Protein AF-A0A919SKS3-F1 (afdb_monomer_lite)

Foldseek 3Di:
DEEEDEDAADPPPPPVLLVLLLLLCVLAVDQEYEYQLLYPSVLSSLVSCVVSVHAYEHEHADDPVVRLVVSCVVPNDVSSVSVVVSVPRPRYDYDHDDVPDDSVNVVVVVQPPHAYAYEYEYDCPDPPSNVVVVVVVVVCVVVVHHYAYQYADDQDAAEEEAEDAAWDQQPPPRDTAGPSNCCSLAVSRLCSSVNHHYDYLPVDPDPDDSPVVLLLCLQFGLAYEQECPSVDPVSVVSVLSSLQRDQARYAAEYEDAVVVDDDAHPPVCNVFDYFYFYAHSDGDNVSSSVSSVRCNVVNVCSNVRPGGRRPCVVPDPDPPDPPDDDDPVRVVVQVVLLVVLLVQLVVQQDPVSLVVSLVVLVVSPHDLLSNLLSLLSSLVSCVVVVVLVVSLVSLVSRQDDLPPPCNLSSLLSNLSSLLSVLVDPPDDPVSNVVSLVVSVVSLVVCVVSPNQALSSLLSVLVSLLVVCVVVVDALPDPVQLVSLVVSLVSLCSRCVHYNALSSLLSNLVSLQLNCVPCDPVNVVVSVVSLVSSLVRLVVVCVVPVLPLVSLLSVLSSLVSVQVVDPHGDSPSSLVSLLVSVVNDDPVSNVVSVVSLVSCLRHHPPVPVSVVSVVSVVVD

Sequence (619 aa):
MIIIYGGAADTQDTSQLRDRVERLIRHLGPARLVGGLVTDAELMVAAEGLKAGREVLAVVPDTRDAFRAAMAAEHGDAWTRTFDQLLDAPRLTLRELTPGETLLDVAAEAAGDEQQWLVTIGPRDAEPAGEAVRDLIARAQQRGLLTLDLSPVRREQRAFVVMPYGSKKDAESGAEIDCDCVFDRVYVPLLEDADLDWSRADLGKDTGIIHPSMLAELANCDVVLVDLTTTNFNVAYELGVRHVFAAASTMLVGPHIIELGKRTPPFDIAMSRVHSFDRGLHLTDEQATEAIRKLGPVLELAVAKAEDDSPAHAWFAMVERSAPLLLHNEVREREARFADAHRRVADATRFATILDTARWLDTAGLGTRDSQALRIKLGAALLGIQAYAEALQLFDRSQPEVGDPQHKIWLLNTVMAYRRLSEQTGVTPQEKLAHVDRAQRLLEKAVRDGYGDSETYGIWGGMIKREIQSAGLPREDPRTRELFTAMAEKYREGFDRDPSYYTGINLLLAMRLCSPERDGRFHDEFTEIGAATRLFANRALRWDRSDVWARLTLAELALHQALENTAPDLTGPAALYLTAFRTANPDQIASARNQLEFLRTYDSFPTEITTLLGHLDQR

Secondary structure (DSSP, 8-state):
-EEEEE----TT-HHHHHHHHHHHHHHH--SEEEE---SHHHHHHHHHHHHTT-EEEEEESS-HHHHHHHHHHHHHHHHHHHHHHHHTSTTEEEEEPPTT--HHHHHHHHHTTS--EEEEES-TT-TTHHHHHHHHHHHHHHTT-EEEE-S-S-TT-EEEEE---SEEE-TTT--EEESHHHIIIIIHHHHHHTT-EEEETTS---SS-SHHHHHHHHHH-SEEEEE-GGG-HHHHHHHHHHHHH-SB-EEEE--EEGGG------HHHHTS-EE--EE-SSPPHHHHHHHHHHHHHHHHHHHTT-SB--HHHHHS------SSPPPHHHHHHHHHHHHHHHHHHHH--SHHHHHHHHHHHTTS---HHHHHHHHHHHHHHHHHTT-HHHHHHHHHT--PPTT-TTHHHHHHHHHHHHHHHHHSTT--HHHHHHHHHHHHHHHHHHHHTT--SHHHHHHHHHHHHHHHHHHT--TT-HHHHHHHHHHHHHHHHHHHHS--HHHHHHHHHHHHHH-TT--HHHHHHHHHHHHHHHHHHHHHHHH-TT-HHHHHHHHHHHHHHHTTSSS---HHHHHHHHHHHTT--HHHHHHHHHHHHHHHHHSS-HHHHHHHHHHHH--

Structure (mmCIF, N/CA/C/O backbone):
data_AF-A0A919SKS3-F1
#
_entry.id   AF-A0A919SKS3-F1
#
loop_
_atom_site.group_PDB
_atom_site.id
_atom_site.type_symbol
_atom_site.label_atom_id
_atom_site.label_alt_id
_atom_site.label_comp_id
_atom_site.label_asym_id
_atom_site.label_entity_id
_atom_site.label_seq_id
_atom_site.pdbx_PDB_ins_code
_atom_site.Cartn_x
_atom_site.Cartn_y
_atom_site.Cartn_z
_atom_site.occupancy
_atom_site.B_iso_or_equiv
_atom_site.auth_seq_id
_atom_site.auth_comp_id
_atom_site.auth_asym_id
_atom_site.auth_atom_id
_atom_site.pdbx_PDB_model_num
ATOM 1 N N . MET A 1 1 ? 19.091 5.646 -41.770 1.00 90.88 1 MET A N 1
ATOM 2 C CA . MET A 1 1 ? 17.992 6.644 -41.768 1.00 90.88 1 MET A CA 1
ATOM 3 C C . MET A 1 1 ? 16.817 6.217 -40.874 1.00 90.88 1 MET A C 1
ATOM 5 O O . MET A 1 1 ? 16.515 5.030 -40.819 1.00 90.88 1 MET A O 1
ATOM 9 N N . ILE A 1 2 ? 16.133 7.158 -40.202 1.00 90.19 2 ILE A N 1
ATOM 10 C CA . ILE A 1 2 ? 14.875 6.894 -39.465 1.00 90.19 2 ILE A CA 1
ATOM 11 C C . ILE A 1 2 ? 13.699 7.591 -40.159 1.00 90.19 2 ILE A C 1
ATOM 13 O O . ILE A 1 2 ? 13.774 8.774 -40.480 1.00 90.19 2 ILE A O 1
ATOM 17 N N . ILE A 1 3 ? 12.609 6.861 -40.361 1.00 88.06 3 ILE A N 1
ATOM 18 C CA . ILE A 1 3 ? 11.307 7.364 -40.795 1.00 88.06 3 ILE A CA 1
ATOM 19 C C . ILE A 1 3 ? 10.464 7.572 -39.540 1.00 88.06 3 ILE A C 1
ATOM 21 O O . ILE A 1 3 ? 10.368 6.671 -38.713 1.00 88.06 3 ILE A O 1
ATOM 25 N N . ILE A 1 4 ? 9.867 8.745 -39.383 1.00 85.75 4 ILE A N 1
ATOM 26 C CA . ILE A 1 4 ? 9.075 9.122 -38.215 1.00 85.75 4 ILE A CA 1
ATOM 27 C C . ILE A 1 4 ? 7.623 9.232 -38.645 1.00 85.75 4 ILE A C 1
ATOM 29 O O . ILE A 1 4 ? 7.318 9.873 -39.652 1.00 85.75 4 ILE A O 1
ATOM 33 N N . TYR A 1 5 ? 6.739 8.646 -37.848 1.00 81.88 5 TYR A N 1
ATOM 34 C CA . TYR A 1 5 ? 5.308 8.824 -38.003 1.00 81.88 5 TYR A CA 1
ATOM 35 C C . TYR A 1 5 ? 4.637 9.009 -36.642 1.00 81.88 5 TYR A C 1
ATOM 37 O O . TYR A 1 5 ? 4.713 8.138 -35.775 1.00 81.88 5 TYR A O 1
ATOM 45 N N . GLY A 1 6 ? 3.972 10.144 -36.454 1.00 69.50 6 GLY A N 1
ATOM 46 C CA . GLY A 1 6 ? 3.216 10.444 -35.241 1.00 69.50 6 GLY A CA 1
ATOM 47 C C . GLY A 1 6 ? 1.712 10.375 -35.496 1.00 69.50 6 GLY A C 1
ATOM 48 O O . GLY A 1 6 ? 1.218 10.957 -36.454 1.00 69.50 6 GLY A O 1
ATOM 49 N N . GLY A 1 7 ? 0.975 9.667 -34.644 1.00 64.56 7 GLY A N 1
ATOM 50 C CA . GLY A 1 7 ? -0.464 9.831 -34.454 1.00 64.56 7 GLY A CA 1
ATOM 51 C C . GLY A 1 7 ? -0.761 10.953 -33.451 1.00 64.56 7 GLY A C 1
ATOM 52 O O . GLY A 1 7 ? 0.145 11.467 -32.795 1.00 64.56 7 GLY A O 1
ATOM 53 N N . ALA A 1 8 ? -2.032 11.346 -33.315 1.00 55.06 8 ALA A N 1
ATOM 54 C CA . ALA A 1 8 ? -2.448 12.359 -32.341 1.00 55.06 8 ALA A CA 1
ATOM 55 C C . ALA A 1 8 ? -2.121 11.887 -30.911 1.00 55.06 8 ALA A C 1
ATOM 57 O O . ALA A 1 8 ? -2.811 11.030 -30.366 1.00 55.06 8 ALA A O 1
ATOM 58 N N . ALA A 1 9 ? -1.035 12.391 -30.322 1.00 49.47 9 ALA A N 1
ATOM 59 C CA . ALA A 1 9 ? -0.605 12.006 -28.983 1.00 49.47 9 ALA A CA 1
ATOM 60 C C . ALA A 1 9 ? -1.549 12.594 -27.923 1.00 49.47 9 ALA A C 1
ATOM 62 O O . ALA A 1 9 ? -1.899 13.774 -27.985 1.00 49.47 9 ALA A O 1
ATOM 63 N N . ASP A 1 10 ? -1.926 11.796 -26.921 1.00 50.56 10 ASP A N 1
ATOM 64 C CA . ASP A 1 10 ? -2.596 12.333 -25.739 1.00 50.56 10 ASP A CA 1
ATOM 65 C C . ASP A 1 10 ? -1.585 13.173 -24.937 1.00 50.56 10 ASP A C 1
ATOM 67 O O . ASP A 1 10 ? -0.518 12.708 -24.533 1.00 50.56 10 ASP A O 1
ATOM 71 N N . THR A 1 11 ? -1.907 14.453 -24.773 1.00 49.34 11 THR A N 1
ATOM 72 C CA . THR A 1 11 ? -1.013 15.557 -24.363 1.00 49.34 11 THR A CA 1
ATOM 73 C C . THR A 1 11 ? -0.459 15.491 -22.931 1.00 49.34 11 THR A C 1
ATOM 75 O O . THR A 1 11 ? 0.155 16.449 -22.466 1.00 49.34 11 THR A O 1
ATOM 78 N N . GLN A 1 12 ? -0.652 14.393 -22.197 1.00 50.72 12 GLN A N 1
ATOM 79 C CA . GLN A 1 12 ? -0.360 14.358 -20.760 1.00 50.72 12 GLN A CA 1
ATOM 80 C C . GLN A 1 12 ? 1.114 14.104 -20.388 1.00 50.72 12 GLN A C 1
ATOM 82 O O . GLN A 1 12 ? 1.449 14.298 -19.223 1.00 50.72 12 GLN A O 1
ATOM 87 N N . ASP A 1 13 ? 2.009 13.717 -21.314 1.00 60.69 13 ASP A N 1
ATOM 88 C CA . ASP A 1 13 ? 3.397 13.360 -20.940 1.00 60.69 13 ASP A CA 1
ATOM 89 C C . ASP A 1 13 ? 4.456 13.561 -22.039 1.00 60.69 13 ASP A C 1
ATOM 91 O O . ASP A 1 13 ? 5.226 12.674 -22.407 1.00 60.69 13 ASP A O 1
ATOM 95 N N . THR A 1 14 ? 4.501 14.769 -22.597 1.00 69.50 14 THR A N 1
ATOM 96 C CA . THR A 1 14 ? 5.461 15.134 -23.653 1.00 69.50 14 THR A CA 1
ATOM 97 C C . THR A 1 14 ? 6.923 15.137 -23.173 1.00 69.50 14 THR A C 1
ATOM 99 O O . THR A 1 14 ? 7.831 15.077 -23.997 1.00 69.50 14 THR A O 1
ATOM 102 N N . SER A 1 15 ? 7.185 15.225 -21.861 1.00 76.81 15 SER A N 1
ATOM 103 C CA . SER A 1 15 ? 8.557 15.303 -21.330 1.00 76.81 15 SER A CA 1
ATOM 104 C C . SER A 1 15 ? 9.269 13.954 -21.365 1.00 76.81 15 SER A C 1
ATOM 106 O O . SER A 1 15 ? 10.377 13.880 -21.887 1.00 76.81 15 SER A O 1
ATOM 108 N N . GLN A 1 16 ? 8.640 12.887 -20.861 1.00 78.88 16 GLN A N 1
ATOM 109 C CA . GLN A 1 16 ? 9.260 11.558 -20.855 1.00 78.88 16 GLN A CA 1
ATOM 110 C C . GLN A 1 16 ? 9.487 11.042 -22.278 1.00 78.88 16 GLN A C 1
ATOM 112 O O . GLN A 1 16 ? 10.561 10.538 -22.602 1.00 78.88 16 GLN A O 1
ATOM 117 N N . LEU A 1 17 ? 8.502 11.239 -23.157 1.00 83.62 17 LEU A N 1
ATOM 118 C CA . LEU A 1 17 ? 8.619 10.870 -24.564 1.00 83.62 17 LEU A CA 1
ATOM 119 C C . LEU A 1 17 ? 9.766 11.619 -25.265 1.00 83.62 17 LEU A C 1
ATOM 121 O O . LEU A 1 17 ? 10.499 11.023 -26.054 1.00 83.62 17 LEU A O 1
ATOM 125 N N . ARG A 1 18 ? 9.957 12.912 -24.965 1.00 87.81 18 ARG A N 1
ATOM 126 C CA . ARG A 1 18 ? 11.090 13.686 -25.491 1.00 87.81 18 ARG A CA 1
ATOM 127 C C . ARG A 1 18 ? 12.422 13.083 -25.062 1.00 87.81 18 ARG A C 1
ATOM 129 O O . ARG A 1 18 ? 13.300 12.931 -25.906 1.00 87.81 18 ARG A O 1
ATOM 136 N N . ASP A 1 19 ? 12.558 12.713 -23.790 1.00 88.38 19 ASP A N 1
ATOM 137 C CA . ASP A 1 19 ? 13.788 12.108 -23.277 1.00 88.38 19 ASP A CA 1
ATOM 138 C C . ASP A 1 19 ? 14.086 10.777 -23.983 1.00 88.38 19 ASP A C 1
ATOM 140 O O . ASP A 1 19 ? 15.219 10.548 -24.404 1.00 88.38 19 ASP A O 1
ATOM 144 N N . ARG A 1 20 ? 13.069 9.930 -24.189 1.00 89.25 20 ARG A N 1
ATOM 145 C CA . ARG A 1 20 ? 13.176 8.665 -24.944 1.00 89.25 20 ARG A CA 1
ATOM 146 C C . ARG A 1 20 ? 13.655 8.886 -26.378 1.00 89.25 20 ARG A C 1
ATOM 148 O O . ARG A 1 20 ? 14.609 8.251 -26.829 1.00 89.25 20 ARG A O 1
ATOM 155 N N . VAL A 1 21 ? 13.051 9.845 -27.078 1.00 90.75 21 VAL A N 1
ATOM 156 C CA . VAL A 1 21 ? 13.448 10.221 -28.443 1.00 90.75 21 VAL A CA 1
ATOM 157 C C . VAL A 1 21 ? 14.876 10.767 -28.486 1.00 90.75 21 VAL A C 1
ATOM 159 O O . VAL A 1 21 ? 15.654 10.372 -29.357 1.00 90.75 21 VAL A O 1
ATOM 162 N N . GLU A 1 22 ? 15.253 11.634 -27.541 1.00 92.06 22 GLU A N 1
ATOM 163 C CA . GLU A 1 22 ? 16.616 12.165 -27.448 1.00 92.06 22 GLU A CA 1
ATOM 164 C C . GLU A 1 22 ? 17.631 11.027 -27.263 1.00 92.06 22 GLU A C 1
ATOM 166 O O . GLU A 1 22 ? 18.644 10.979 -27.969 1.00 92.06 22 GLU A O 1
ATOM 171 N N . ARG A 1 23 ? 17.352 10.083 -26.351 1.00 91.31 23 ARG A N 1
ATOM 172 C CA . ARG A 1 23 ? 18.198 8.902 -26.138 1.00 91.31 23 ARG A CA 1
ATOM 173 C C . ARG A 1 23 ? 18.314 8.080 -27.416 1.00 91.31 23 ARG A C 1
ATOM 175 O O . ARG A 1 23 ? 19.436 7.823 -27.851 1.00 91.31 23 ARG A O 1
ATOM 182 N N . LEU A 1 24 ? 17.197 7.734 -28.052 1.00 93.00 24 LEU A N 1
ATOM 183 C CA . LEU A 1 24 ? 17.200 6.914 -29.262 1.00 93.00 24 LEU A CA 1
ATOM 184 C C . LEU A 1 24 ? 18.039 7.551 -30.384 1.00 93.00 24 LEU A C 1
ATOM 186 O O . LEU A 1 24 ? 18.908 6.892 -30.952 1.00 93.00 24 LEU A O 1
ATOM 190 N N . ILE A 1 25 ? 17.845 8.846 -30.667 1.00 93.88 25 ILE A N 1
ATOM 191 C CA . ILE A 1 25 ? 18.612 9.572 -31.697 1.00 93.88 25 ILE A CA 1
ATOM 192 C C . ILE A 1 25 ? 20.100 9.633 -31.337 1.00 93.88 25 ILE A C 1
ATOM 194 O O . ILE A 1 25 ? 20.957 9.500 -32.214 1.00 93.88 25 ILE A O 1
ATOM 198 N N . ARG A 1 26 ? 20.428 9.843 -30.059 1.00 93.56 26 ARG A N 1
ATOM 199 C CA . ARG A 1 26 ? 21.815 9.925 -29.596 1.00 93.56 26 ARG A CA 1
ATOM 200 C C . ARG A 1 26 ? 22.549 8.593 -29.740 1.00 93.56 26 ARG A C 1
ATOM 202 O O . ARG A 1 26 ? 23.682 8.610 -30.212 1.00 93.56 26 ARG A O 1
ATOM 209 N N . HIS A 1 27 ? 21.917 7.485 -29.352 1.00 92.94 27 HIS A N 1
ATOM 210 C CA . HIS A 1 27 ? 22.521 6.149 -29.388 1.00 92.94 27 HIS A CA 1
ATOM 211 C C . HIS A 1 27 ? 22.580 5.579 -30.814 1.00 92.94 27 HIS A C 1
ATOM 213 O O . HIS A 1 27 ? 23.617 5.067 -31.226 1.00 92.94 27 HIS A O 1
ATOM 219 N N . LEU A 1 28 ? 21.523 5.744 -31.618 1.00 91.88 28 LEU A N 1
ATOM 220 C CA . LEU A 1 28 ? 21.525 5.266 -33.007 1.00 91.88 28 LEU A CA 1
ATOM 221 C C . LEU A 1 28 ? 22.337 6.141 -33.958 1.00 91.88 28 LEU A C 1
ATOM 223 O O . LEU A 1 28 ? 22.859 5.653 -34.957 1.00 91.88 28 LEU A O 1
ATOM 227 N N . GLY A 1 29 ? 22.414 7.442 -33.681 1.00 91.56 29 GLY A N 1
ATOM 228 C CA . GLY A 1 29 ? 23.128 8.401 -34.513 1.00 91.56 29 GLY A CA 1
ATOM 229 C C . GLY A 1 29 ? 22.689 8.419 -35.985 1.00 91.56 29 GLY A C 1
ATOM 230 O O . GLY A 1 29 ? 23.569 8.418 -36.848 1.00 91.56 29 GLY A O 1
ATOM 231 N N . PRO A 1 30 ? 21.379 8.466 -36.306 1.00 92.81 30 PRO A N 1
ATOM 232 C CA . PRO A 1 30 ? 20.908 8.384 -37.686 1.00 92.81 30 PRO A CA 1
ATOM 233 C C . PRO A 1 30 ? 21.487 9.523 -38.533 1.00 92.81 30 PRO A C 1
ATOM 235 O O . PRO A 1 30 ? 21.585 10.657 -38.064 1.00 92.81 30 PRO A O 1
ATOM 238 N N . ALA A 1 31 ? 21.845 9.252 -39.790 1.00 90.88 31 ALA A N 1
ATOM 239 C CA . ALA A 1 31 ? 22.297 10.302 -40.708 1.00 90.88 31 ALA A CA 1
ATOM 240 C C . ALA A 1 31 ? 21.178 11.321 -40.994 1.00 90.88 31 ALA A C 1
ATOM 242 O O . ALA A 1 31 ? 21.396 12.535 -40.956 1.00 90.88 31 ALA A O 1
ATOM 243 N N . ARG A 1 32 ? 19.958 10.809 -41.202 1.00 93.69 32 ARG A N 1
ATOM 244 C CA . ARG A 1 32 ? 18.764 11.585 -41.539 1.00 93.69 32 ARG A CA 1
ATOM 245 C C . ARG A 1 32 ? 17.499 11.036 -40.880 1.00 93.69 32 ARG A C 1
ATOM 247 O O . ARG A 1 32 ? 17.368 9.823 -40.677 1.00 93.69 32 ARG A O 1
ATOM 254 N N . LEU A 1 33 ? 16.572 11.950 -40.612 1.00 95.12 33 LEU A N 1
ATOM 255 C CA . LEU A 1 33 ? 15.188 11.716 -40.222 1.00 95.12 33 LEU A CA 1
ATOM 256 C C . LEU A 1 33 ? 14.240 12.121 -41.362 1.00 95.12 33 LEU A C 1
ATOM 258 O O . LEU A 1 33 ? 14.445 13.163 -41.983 1.00 95.12 33 LEU A O 1
ATOM 262 N N . VAL A 1 34 ? 13.200 11.334 -41.626 1.00 95.00 34 VAL A N 1
ATOM 263 C CA . VAL A 1 34 ? 12.182 11.620 -42.654 1.00 95.00 34 VAL A CA 1
ATOM 264 C C . VAL A 1 34 ? 10.799 11.551 -42.019 1.00 95.00 34 VAL A C 1
ATOM 266 O O . VAL A 1 34 ? 10.507 10.562 -41.359 1.00 95.00 34 VAL A O 1
ATOM 269 N N . GLY A 1 35 ? 9.941 12.555 -42.196 1.00 92.19 35 GLY A N 1
ATOM 270 C CA . GLY A 1 35 ? 8.609 12.555 -41.572 1.00 92.19 35 GLY A CA 1
ATOM 271 C C . GLY A 1 35 ? 7.645 13.571 -42.176 1.00 92.19 35 GLY A C 1
ATOM 272 O O . GLY A 1 35 ? 8.061 14.448 -42.933 1.00 92.19 35 GLY A O 1
ATOM 273 N N . GLY A 1 36 ? 6.357 13.451 -41.843 1.00 89.06 36 GLY A N 1
ATOM 274 C CA . GLY A 1 36 ? 5.304 14.317 -42.383 1.00 89.06 36 GLY A CA 1
ATOM 275 C C . GLY A 1 36 ? 5.178 15.667 -41.677 1.00 89.06 36 GLY A C 1
ATOM 276 O O . GLY A 1 36 ? 4.647 16.616 -42.249 1.00 89.06 36 GLY A O 1
ATOM 277 N N . LEU A 1 37 ? 5.693 15.755 -40.444 1.00 89.12 37 LEU A N 1
ATOM 278 C CA . LEU A 1 37 ? 5.554 16.916 -39.553 1.00 89.12 37 LEU A CA 1
ATOM 279 C C . LEU A 1 37 ? 4.091 17.309 -39.303 1.00 89.12 37 LEU A C 1
ATOM 281 O O . LEU A 1 37 ? 3.805 18.478 -39.075 1.00 89.12 37 LEU A O 1
ATOM 285 N N . VAL A 1 38 ? 3.171 16.346 -39.355 1.00 86.56 38 VAL A N 1
ATOM 286 C CA . VAL A 1 38 ? 1.729 16.566 -39.188 1.00 86.56 38 VAL A CA 1
ATOM 287 C C . VAL A 1 38 ? 1.416 16.806 -37.715 1.00 86.56 38 VAL A C 1
ATOM 289 O O . VAL A 1 38 ? 0.709 17.740 -37.363 1.00 86.56 38 VAL A O 1
ATOM 292 N N . THR A 1 39 ? 2.003 16.005 -36.832 1.00 84.06 39 THR A N 1
ATOM 293 C CA . THR A 1 39 ? 1.676 15.990 -35.401 1.00 84.06 39 THR A CA 1
ATOM 294 C C . THR A 1 39 ? 2.722 16.684 -34.533 1.00 84.06 39 THR A C 1
ATOM 296 O O . THR A 1 39 ? 3.901 16.755 -34.883 1.00 84.06 39 THR A O 1
ATOM 299 N N . ASP A 1 40 ? 2.321 17.118 -33.332 1.00 83.25 40 ASP A N 1
ATOM 300 C CA . ASP A 1 40 ? 3.246 17.664 -32.325 1.00 83.25 40 ASP A CA 1
ATOM 301 C C . ASP A 1 40 ? 4.383 16.686 -31.979 1.00 83.25 40 ASP A C 1
ATOM 303 O O . ASP A 1 40 ? 5.515 17.104 -31.721 1.00 83.25 40 ASP A O 1
ATOM 307 N N . ALA A 1 41 ? 4.102 15.378 -32.011 1.00 83.00 41 ALA A N 1
ATOM 308 C CA . ALA A 1 41 ? 5.100 14.333 -31.819 1.00 83.00 41 ALA A CA 1
ATOM 309 C C . ALA A 1 41 ? 6.162 14.356 -32.929 1.00 83.00 41 ALA A C 1
ATOM 311 O O . ALA A 1 41 ? 7.354 14.370 -32.630 1.00 83.00 41 ALA A O 1
ATOM 312 N N . GLU A 1 42 ? 5.760 14.424 -34.200 1.00 88.06 42 GLU A N 1
ATOM 313 C CA . GLU A 1 42 ? 6.705 14.516 -35.320 1.00 88.06 42 GLU A CA 1
ATOM 314 C C . GLU A 1 42 ? 7.526 15.805 -35.280 1.00 88.06 42 GLU A C 1
ATOM 316 O O . GLU A 1 42 ? 8.738 15.757 -35.500 1.00 88.06 42 GLU A O 1
ATOM 321 N N . LEU A 1 43 ? 6.899 16.942 -34.945 1.00 90.50 43 LEU A N 1
ATOM 322 C CA . LEU A 1 43 ? 7.610 18.208 -34.751 1.00 90.50 43 LEU A CA 1
ATOM 323 C C . LEU A 1 43 ? 8.668 18.087 -33.647 1.00 90.50 43 LEU A C 1
ATOM 325 O O . LEU A 1 43 ? 9.795 18.557 -33.811 1.00 90.50 43 LEU A O 1
ATOM 329 N N . MET A 1 44 ? 8.335 17.428 -32.534 1.00 90.19 44 MET A N 1
ATOM 330 C CA . MET A 1 44 ? 9.275 17.170 -31.444 1.00 90.19 44 MET A CA 1
ATOM 331 C C . MET A 1 44 ? 10.446 16.292 -31.896 1.00 90.19 44 MET A C 1
ATOM 333 O O . MET A 1 44 ? 11.592 16.650 -31.626 1.00 90.19 44 MET A O 1
ATOM 337 N N . VAL A 1 45 ? 10.198 15.177 -32.592 1.00 90.88 45 VAL A N 1
ATOM 338 C CA . VAL A 1 45 ? 11.287 14.303 -33.063 1.00 90.88 45 VAL A CA 1
ATOM 339 C C . VAL A 1 45 ? 12.184 15.027 -34.068 1.00 90.88 45 VAL A C 1
ATOM 341 O O . VAL A 1 45 ? 13.409 14.939 -33.973 1.00 90.88 45 VAL A O 1
ATOM 344 N N . ALA A 1 46 ? 11.600 15.795 -34.991 1.00 93.12 46 ALA A N 1
ATOM 345 C CA . ALA A 1 46 ? 12.356 16.620 -35.928 1.00 93.12 46 ALA A CA 1
ATOM 346 C C . ALA A 1 46 ? 13.229 17.655 -35.201 1.00 93.12 46 ALA A C 1
ATOM 348 O O . ALA A 1 46 ? 14.408 17.804 -35.527 1.00 93.12 46 ALA A O 1
ATOM 349 N N . ALA A 1 47 ? 12.686 18.323 -34.178 1.00 93.19 47 ALA A N 1
ATOM 350 C CA . ALA A 1 47 ? 13.429 19.272 -33.356 1.00 93.19 47 ALA A CA 1
ATOM 351 C C . ALA A 1 47 ? 14.627 18.617 -32.645 1.00 93.19 47 ALA A C 1
ATOM 353 O O . ALA A 1 47 ? 15.740 19.146 -32.709 1.00 93.19 47 ALA A O 1
ATOM 354 N N . GLU A 1 48 ? 14.429 17.457 -32.005 1.00 93.69 48 GLU A N 1
ATOM 355 C CA . GLU A 1 48 ? 15.516 16.726 -31.336 1.00 93.69 48 GLU A CA 1
ATOM 356 C C . GLU A 1 48 ? 16.566 16.222 -32.338 1.00 93.69 48 GLU A C 1
ATOM 358 O O . GLU A 1 48 ? 17.767 16.297 -32.072 1.00 93.69 48 GLU A O 1
ATOM 363 N N . GLY A 1 49 ? 16.142 15.805 -33.533 1.00 94.25 49 GLY A N 1
ATOM 364 C CA . GLY A 1 49 ? 17.039 15.474 -34.637 1.00 94.25 49 GLY A CA 1
ATOM 365 C C . GLY A 1 49 ? 17.949 16.628 -35.037 1.00 94.25 49 GLY A C 1
ATOM 366 O O . GLY A 1 49 ? 19.170 16.472 -35.072 1.00 94.25 49 GLY A O 1
ATOM 367 N N . LEU A 1 50 ? 17.373 17.805 -35.291 1.00 94.81 50 LEU A N 1
ATOM 368 C CA . LEU A 1 50 ? 18.128 19.004 -35.667 1.00 94.81 50 LEU A CA 1
ATOM 369 C C . LEU A 1 50 ? 19.078 19.451 -34.551 1.00 94.81 50 LEU A C 1
ATOM 371 O O . LEU A 1 50 ? 20.231 19.788 -34.825 1.00 94.81 50 LEU A O 1
ATOM 375 N N . LYS A 1 51 ? 18.627 19.403 -33.291 1.00 94.19 51 LYS A N 1
ATOM 376 C CA . LYS A 1 51 ? 19.444 19.690 -32.099 1.00 94.19 51 LYS A CA 1
ATOM 377 C C . LYS A 1 51 ? 20.626 18.724 -31.976 1.00 94.19 51 LYS A C 1
ATOM 379 O O . LYS A 1 51 ? 21.729 19.153 -31.646 1.00 94.19 51 LYS A O 1
ATOM 384 N N . ALA A 1 52 ? 20.429 17.449 -32.312 1.00 93.31 52 ALA A N 1
ATOM 385 C CA . ALA A 1 52 ? 21.487 16.443 -32.407 1.00 93.31 52 ALA A CA 1
ATOM 386 C C . ALA A 1 52 ? 22.328 16.549 -33.700 1.00 93.31 52 ALA A C 1
ATOM 388 O O . ALA A 1 52 ? 23.197 15.708 -33.943 1.00 93.31 52 ALA A O 1
ATOM 389 N N . GLY A 1 53 ? 22.080 17.561 -34.538 1.00 94.50 53 GLY A N 1
ATOM 390 C CA . GLY A 1 53 ? 22.804 17.805 -35.780 1.00 94.50 53 GLY A CA 1
ATOM 391 C C . GLY A 1 53 ? 22.462 16.827 -36.903 1.00 94.50 53 GLY A C 1
ATOM 392 O O . GLY A 1 53 ? 23.311 16.572 -37.752 1.00 94.50 53 GLY A O 1
ATOM 393 N N . ARG A 1 54 ? 21.266 16.243 -36.933 1.00 94.62 54 ARG A N 1
ATOM 394 C CA . ARG A 1 54 ? 20.851 15.306 -37.992 1.00 94.62 54 ARG A CA 1
ATOM 395 C C . ARG A 1 54 ? 20.141 16.046 -39.118 1.00 94.62 54 ARG A C 1
ATOM 397 O O . ARG A 1 54 ? 19.600 17.130 -38.902 1.00 94.62 54 ARG A O 1
ATOM 404 N N . GLU A 1 55 ? 20.182 15.490 -40.325 1.00 95.81 55 GLU A N 1
ATOM 405 C CA . GLU A 1 55 ? 19.373 16.016 -41.426 1.00 95.81 55 GLU A CA 1
ATOM 406 C C . GLU A 1 55 ? 17.902 15.658 -41.209 1.00 95.81 55 GLU A C 1
ATOM 408 O O . GLU A 1 55 ? 17.595 14.555 -40.754 1.00 95.81 55 GLU A O 1
ATOM 413 N N . VAL A 1 56 ? 16.992 16.567 -41.553 1.00 96.62 56 VAL A N 1
ATOM 414 C CA . VAL A 1 56 ? 15.548 16.319 -41.515 1.00 96.62 56 VAL A CA 1
ATOM 415 C C . VAL A 1 56 ? 14.953 16.575 -42.895 1.00 96.62 56 VAL A C 1
ATOM 417 O O . VAL A 1 56 ? 15.133 17.645 -43.474 1.00 96.62 56 VAL A O 1
ATOM 420 N N . LEU A 1 57 ? 14.229 15.591 -43.419 1.00 96.12 57 LEU A N 1
ATOM 421 C CA . LEU A 1 57 ? 13.433 15.704 -44.635 1.00 96.12 57 LEU A CA 1
ATOM 422 C C . LEU A 1 57 ? 11.948 15.679 -44.258 1.00 96.12 57 LEU A C 1
ATOM 424 O O . LEU A 1 57 ? 11.402 14.635 -43.903 1.00 96.12 57 LEU A O 1
ATOM 428 N N . ALA A 1 58 ? 11.312 16.844 -44.326 1.00 94.56 58 ALA A N 1
ATOM 429 C CA . ALA A 1 58 ? 9.879 17.013 -44.156 1.00 94.56 58 ALA A CA 1
ATOM 430 C C . ALA A 1 58 ? 9.160 16.699 -45.473 1.00 94.56 58 ALA A C 1
ATOM 432 O O . ALA A 1 58 ? 9.505 17.257 -46.516 1.00 94.56 58 ALA A O 1
ATOM 433 N N . VAL A 1 59 ? 8.163 15.820 -45.428 1.00 93.12 59 VAL A N 1
ATOM 434 C CA . VAL A 1 59 ? 7.433 15.346 -46.607 1.00 93.12 59 VAL A CA 1
ATOM 435 C C . VAL A 1 59 ? 5.964 15.717 -46.469 1.00 93.12 59 VAL A C 1
ATOM 437 O O . VAL A 1 59 ? 5.259 15.154 -45.638 1.00 93.12 59 VAL A O 1
ATOM 440 N N . VAL A 1 60 ? 5.496 16.665 -47.277 1.00 90.94 60 VAL A N 1
ATOM 441 C CA . VAL A 1 60 ? 4.147 17.237 -47.154 1.00 90.94 60 VAL A CA 1
ATOM 442 C C . VAL A 1 60 ? 3.261 16.855 -48.350 1.00 90.94 60 VAL A C 1
ATOM 444 O O . VAL A 1 60 ? 3.769 16.713 -49.462 1.00 90.94 60 VAL A O 1
ATOM 447 N N . PRO A 1 61 ? 1.941 16.671 -48.160 1.00 87.50 61 PRO A N 1
ATOM 448 C CA . PRO A 1 61 ? 1.028 16.192 -49.205 1.00 87.50 61 PRO A CA 1
ATOM 449 C C . PRO A 1 61 ? 0.669 17.231 -50.279 1.00 87.50 61 PRO A C 1
ATOM 451 O O . PRO A 1 61 ? 0.127 16.861 -51.316 1.00 87.50 61 PRO A O 1
ATOM 454 N N . ASP A 1 62 ? 0.921 18.515 -50.025 1.00 85.00 62 ASP A N 1
ATOM 455 C CA . ASP A 1 62 ? 0.586 19.638 -50.907 1.00 85.00 62 ASP A CA 1
ATOM 456 C C . ASP A 1 62 ? 1.633 20.750 -50.719 1.00 85.00 62 ASP A C 1
ATOM 458 O O . ASP A 1 62 ? 2.572 20.603 -49.932 1.00 85.00 62 ASP A O 1
ATOM 462 N N . THR A 1 63 ? 1.456 21.879 -51.404 1.00 89.50 63 THR A N 1
ATOM 463 C CA . THR A 1 63 ? 2.292 23.068 -51.258 1.00 89.50 63 THR A CA 1
ATOM 464 C C . THR A 1 63 ? 2.472 23.458 -49.797 1.00 89.50 63 THR A C 1
ATOM 466 O O . THR A 1 63 ? 1.537 23.375 -48.992 1.00 89.50 63 THR A O 1
ATOM 469 N N . ARG A 1 64 ? 3.674 23.943 -49.459 1.00 88.69 64 ARG A N 1
ATOM 470 C CA . ARG A 1 64 ? 4.023 24.404 -48.101 1.00 88.69 64 ARG A CA 1
ATOM 471 C C . ARG A 1 64 ? 2.914 25.250 -47.462 1.00 88.69 64 ARG A C 1
ATOM 473 O O . ARG A 1 64 ? 2.557 25.015 -46.310 1.00 88.69 64 ARG A O 1
ATOM 480 N N . ASP A 1 65 ? 2.381 26.222 -48.199 1.00 91.12 65 ASP A N 1
ATOM 481 C CA . ASP A 1 65 ? 1.383 27.160 -47.679 1.00 91.12 65 ASP A CA 1
ATOM 482 C C . ASP A 1 65 ? 0.015 26.497 -47.463 1.00 91.12 65 ASP A C 1
ATOM 484 O O . ASP A 1 65 ? -0.633 26.760 -46.447 1.00 91.12 65 ASP A O 1
ATOM 488 N N . ALA A 1 66 ? -0.410 25.608 -48.370 1.00 91.25 66 ALA A N 1
ATOM 489 C CA . ALA A 1 66 ? -1.666 24.869 -48.239 1.00 91.25 66 ALA A CA 1
ATOM 490 C C . ALA A 1 66 ? -1.618 23.878 -47.068 1.00 91.25 66 ALA A C 1
ATOM 492 O O . ALA A 1 66 ? -2.533 23.857 -46.244 1.00 91.25 66 ALA A O 1
ATOM 493 N N . PHE A 1 67 ? -0.522 23.120 -46.945 1.00 90.62 67 PHE A N 1
ATOM 494 C CA . PHE A 1 67 ? -0.305 22.203 -45.827 1.00 90.62 67 PHE A CA 1
ATOM 495 C C . PHE A 1 67 ? -0.277 22.949 -44.489 1.00 90.62 67 PHE A C 1
ATOM 497 O O . PHE A 1 67 ? -1.016 22.603 -43.567 1.00 90.62 67 PHE A O 1
ATOM 504 N N . ARG A 1 68 ? 0.508 24.032 -44.399 1.00 92.69 68 ARG A N 1
ATOM 505 C CA . ARG A 1 68 ? 0.587 24.868 -43.195 1.00 92.69 68 ARG A CA 1
ATOM 506 C C . ARG A 1 68 ? -0.782 25.423 -42.800 1.00 92.69 68 ARG A C 1
ATOM 508 O O . ARG A 1 68 ? -1.107 25.427 -41.618 1.00 92.69 68 ARG A O 1
ATOM 515 N N . ALA A 1 69 ? -1.579 25.898 -43.760 1.00 91.38 69 ALA A N 1
ATOM 516 C CA . ALA A 1 69 ? -2.916 26.425 -43.489 1.00 91.38 69 ALA A CA 1
ATOM 517 C C . ALA A 1 69 ? -3.882 25.341 -42.979 1.00 91.38 69 ALA A C 1
ATOM 519 O O . ALA A 1 69 ? -4.637 25.600 -42.041 1.00 91.38 69 ALA A O 1
ATOM 520 N N . ALA A 1 70 ? -3.838 24.138 -43.561 1.00 89.44 70 ALA A N 1
ATOM 521 C CA . ALA A 1 70 ? -4.657 23.007 -43.130 1.00 89.44 70 ALA A CA 1
ATOM 522 C C . ALA A 1 70 ? -4.308 22.567 -41.698 1.00 89.44 70 ALA A C 1
ATOM 524 O O . ALA A 1 70 ? -5.192 22.477 -40.849 1.00 89.44 70 ALA A O 1
ATOM 525 N N . MET A 1 71 ? -3.020 22.384 -41.403 1.00 88.88 71 MET A N 1
ATOM 526 C CA . MET A 1 71 ? -2.555 21.967 -40.077 1.00 88.88 71 MET A CA 1
ATOM 527 C C . MET A 1 71 ? -2.757 23.044 -39.008 1.00 88.88 71 MET A C 1
ATOM 529 O O . MET A 1 71 ? -3.114 22.725 -37.878 1.00 88.88 71 MET A O 1
ATOM 533 N N . ALA A 1 72 ? -2.620 24.328 -39.354 1.00 88.69 72 ALA A N 1
ATOM 534 C CA . ALA A 1 72 ? -2.937 25.423 -38.438 1.00 88.69 72 ALA A CA 1
ATOM 535 C C . ALA A 1 72 ? -4.418 25.428 -38.019 1.00 88.69 72 ALA A C 1
ATOM 537 O O . ALA A 1 72 ? -4.728 25.766 -36.877 1.00 88.69 72 ALA A O 1
ATOM 538 N N . ALA A 1 73 ? -5.331 25.037 -38.916 1.00 88.31 73 ALA A N 1
ATOM 539 C CA . ALA A 1 73 ? -6.753 24.919 -38.598 1.00 88.31 73 ALA A CA 1
ATOM 540 C C . ALA A 1 73 ? -7.057 23.731 -37.665 1.00 88.31 73 ALA A C 1
ATOM 542 O O . ALA A 1 73 ? -7.993 23.812 -36.872 1.00 88.31 73 ALA A O 1
ATOM 543 N N . GLU A 1 74 ? -6.271 22.656 -37.752 1.00 85.25 74 GLU A N 1
ATOM 544 C CA . GLU A 1 74 ? -6.445 21.431 -36.962 1.00 85.25 74 GLU A CA 1
ATOM 545 C C . GLU A 1 74 ? -5.753 21.499 -35.588 1.00 85.25 74 GLU A C 1
ATOM 547 O O . GLU A 1 74 ? -6.361 21.168 -34.572 1.00 85.25 74 GLU A O 1
ATOM 552 N N . HIS A 1 75 ? -4.509 21.984 -35.537 1.00 83.12 75 HIS A N 1
ATOM 553 C CA . HIS A 1 75 ? -3.642 21.949 -34.350 1.00 83.12 75 HIS A CA 1
ATOM 554 C C . HIS A 1 75 ? -3.416 23.325 -33.688 1.00 83.12 75 HIS A C 1
ATOM 556 O O . HIS A 1 75 ? -2.891 23.414 -32.575 1.00 83.12 75 HIS A O 1
ATOM 562 N N . GLY A 1 76 ? -3.827 24.419 -34.337 1.00 88.25 76 GLY A N 1
ATOM 563 C CA . GLY A 1 76 ? -3.782 25.775 -33.787 1.00 88.25 76 GLY A CA 1
ATOM 564 C C . GLY A 1 76 ? -2.408 26.465 -33.805 1.00 88.25 76 GLY A C 1
ATOM 565 O O . GLY A 1 76 ? -1.436 26.037 -34.437 1.00 88.25 76 GLY A O 1
ATOM 566 N N . ASP A 1 77 ? -2.325 27.594 -33.093 1.00 88.19 77 ASP A N 1
ATOM 567 C CA . ASP A 1 77 ? -1.178 28.518 -33.141 1.00 88.19 77 ASP A CA 1
ATOM 568 C C . ASP A 1 77 ? 0.120 27.936 -32.562 1.00 88.19 77 ASP A C 1
ATOM 570 O O . ASP A 1 77 ? 1.219 28.358 -32.936 1.00 88.19 77 ASP A O 1
ATOM 574 N N . ALA A 1 78 ? 0.015 27.008 -31.606 1.00 85.75 78 ALA A N 1
ATOM 575 C CA . ALA A 1 78 ? 1.176 26.406 -30.954 1.00 85.75 78 ALA A CA 1
ATOM 576 C C . ALA A 1 78 ? 1.973 25.535 -31.933 1.00 85.75 78 ALA A C 1
ATOM 578 O O . ALA A 1 78 ? 3.173 25.761 -32.098 1.00 85.75 78 ALA A O 1
ATOM 579 N N . TRP A 1 79 ? 1.283 24.627 -32.626 1.00 90.88 79 TRP A N 1
ATOM 580 C CA . TRP A 1 79 ? 1.844 23.813 -33.701 1.00 90.88 79 TRP A CA 1
ATOM 581 C C . TRP A 1 79 ? 2.439 24.693 -34.803 1.00 90.88 79 TRP A C 1
ATOM 583 O O . TRP A 1 79 ? 3.604 24.539 -35.163 1.00 90.88 79 TRP A O 1
ATOM 593 N N . THR A 1 80 ? 1.677 25.699 -35.253 1.00 92.12 80 THR A N 1
ATOM 594 C CA . THR A 1 80 ? 2.071 26.596 -36.355 1.00 92.12 80 THR A CA 1
ATOM 595 C C . THR A 1 80 ? 3.407 27.281 -36.080 1.00 92.12 80 THR A C 1
ATOM 597 O O . THR A 1 80 ? 4.287 27.320 -36.939 1.00 92.12 80 THR A O 1
ATOM 600 N N . ARG A 1 81 ? 3.589 27.784 -34.855 1.00 92.38 81 ARG A N 1
ATOM 601 C CA . ARG A 1 81 ? 4.835 28.431 -34.435 1.00 92.38 81 ARG A CA 1
ATOM 602 C C . ARG A 1 81 ? 6.020 27.468 -34.461 1.00 92.38 81 ARG A C 1
ATOM 604 O O . ARG A 1 81 ? 7.093 27.857 -34.912 1.00 92.38 81 ARG A O 1
ATOM 611 N N . THR A 1 82 ? 5.840 26.246 -33.965 1.00 91.44 82 THR A N 1
ATOM 612 C CA . THR A 1 82 ? 6.903 25.233 -33.948 1.00 91.44 82 THR A CA 1
ATOM 613 C C . THR A 1 82 ? 7.262 24.791 -35.364 1.00 91.44 82 THR A C 1
ATOM 615 O O . THR A 1 82 ? 8.441 24.717 -35.698 1.00 91.44 82 THR A O 1
ATOM 618 N N . PHE A 1 83 ? 6.264 24.556 -36.217 1.00 93.38 83 PHE A N 1
ATOM 619 C CA . PHE A 1 83 ? 6.475 24.195 -37.616 1.00 93.38 83 PHE A CA 1
ATOM 620 C C . PHE A 1 83 ? 7.275 25.270 -38.364 1.00 93.38 83 PHE A C 1
ATOM 622 O O . PHE A 1 83 ? 8.293 24.957 -38.977 1.00 93.38 83 PHE A O 1
ATOM 629 N N . ASP A 1 84 ? 6.892 26.546 -38.240 1.00 93.50 84 ASP A N 1
ATOM 630 C CA . ASP A 1 84 ? 7.617 27.655 -38.875 1.00 93.50 84 ASP A CA 1
ATOM 631 C C . ASP A 1 84 ? 9.070 27.755 -38.391 1.00 93.50 84 ASP A C 1
ATOM 633 O O . ASP A 1 84 ? 9.982 27.919 -39.198 1.00 93.50 84 ASP A O 1
ATOM 637 N N . GLN A 1 85 ? 9.303 27.593 -37.084 1.00 93.75 85 GLN A N 1
ATOM 638 C CA . GLN A 1 85 ? 10.654 27.589 -36.513 1.00 93.75 85 GLN A CA 1
ATOM 639 C C . GLN A 1 85 ? 11.525 26.460 -37.071 1.00 93.75 85 GLN A C 1
ATOM 641 O O . GLN A 1 85 ? 12.719 26.659 -37.295 1.00 93.75 85 GLN A O 1
ATOM 646 N N . LEU A 1 86 ? 10.946 25.276 -37.285 1.00 94.12 86 LEU A N 1
ATOM 647 C CA . LEU A 1 86 ? 11.662 24.139 -37.858 1.00 94.12 86 LEU A CA 1
ATOM 648 C C . LEU A 1 86 ? 12.001 24.370 -39.332 1.00 94.12 86 LEU A C 1
ATOM 650 O O . LEU A 1 86 ? 13.098 24.014 -39.756 1.00 94.12 86 LEU A O 1
ATOM 654 N N . LEU A 1 87 ? 11.108 24.998 -40.101 1.00 90.94 87 LEU A N 1
ATOM 655 C CA . LEU A 1 87 ? 11.353 25.296 -41.516 1.00 90.94 87 LEU A CA 1
ATOM 656 C C . LEU A 1 87 ? 12.524 26.253 -41.753 1.00 90.94 87 LEU A C 1
ATOM 658 O O . LEU A 1 87 ? 13.175 26.166 -42.792 1.00 90.94 87 LEU A O 1
ATOM 662 N N . ASP A 1 88 ? 12.810 27.132 -40.796 1.00 91.25 88 ASP A N 1
ATOM 663 C CA . ASP A 1 88 ? 13.950 28.046 -40.867 1.00 91.25 88 ASP A CA 1
ATOM 664 C C . ASP A 1 88 ? 15.281 27.376 -40.459 1.00 91.25 88 ASP A C 1
ATOM 666 O O . ASP A 1 88 ? 16.350 27.992 -40.541 1.00 91.25 88 ASP A O 1
ATOM 670 N N . ALA A 1 89 ? 15.257 26.112 -40.019 1.00 93.81 89 ALA A N 1
ATOM 671 C CA . ALA A 1 89 ? 16.456 25.401 -39.597 1.00 93.81 89 ALA A CA 1
ATOM 672 C C . ALA A 1 89 ? 17.324 24.963 -40.798 1.00 93.81 89 ALA A C 1
ATOM 674 O O . ALA A 1 89 ? 16.831 24.352 -41.745 1.00 93.81 89 ALA A O 1
ATOM 675 N N . PRO A 1 90 ? 18.658 25.150 -40.747 1.00 91.75 90 PRO A N 1
ATOM 676 C CA . PRO A 1 90 ? 19.543 24.957 -41.903 1.00 91.75 90 PRO A CA 1
ATOM 677 C C . PRO A 1 90 ? 19.707 23.500 -42.363 1.00 91.75 90 PRO A C 1
ATOM 679 O O . PRO A 1 90 ? 20.238 23.262 -43.443 1.00 91.75 90 PRO A O 1
ATOM 682 N N . ARG A 1 91 ? 19.320 22.522 -41.535 1.00 94.38 91 ARG A N 1
ATOM 683 C CA . ARG A 1 91 ? 19.405 21.079 -41.835 1.00 94.38 91 ARG A CA 1
ATOM 684 C C . ARG A 1 91 ? 18.038 20.450 -42.099 1.00 94.38 91 ARG A C 1
ATOM 686 O O . ARG A 1 91 ? 17.946 19.225 -42.155 1.00 94.38 91 ARG A O 1
ATOM 693 N N . LEU A 1 92 ? 16.997 21.271 -42.240 1.00 96.44 92 LEU A N 1
ATOM 694 C CA . LEU A 1 92 ? 15.674 20.817 -42.627 1.00 96.44 92 LEU A CA 1
ATOM 695 C C . LEU A 1 92 ? 15.423 21.140 -44.100 1.00 96.44 92 LEU A C 1
ATOM 697 O O . LEU A 1 92 ? 15.630 22.260 -44.558 1.00 96.44 92 LEU A O 1
ATOM 701 N N . THR A 1 93 ? 14.958 20.140 -44.839 1.00 95.38 93 THR A N 1
ATOM 702 C CA . THR A 1 93 ? 14.490 20.284 -46.221 1.00 95.38 93 THR A CA 1
ATOM 703 C C . THR A 1 93 ? 13.031 19.867 -46.303 1.00 95.38 93 THR A C 1
ATOM 705 O O . THR A 1 93 ? 12.620 18.941 -45.609 1.00 95.38 93 THR A O 1
ATOM 708 N N . LEU A 1 94 ? 12.242 20.559 -47.125 1.00 94.25 94 LEU A N 1
ATOM 709 C CA . LEU A 1 94 ? 10.834 20.239 -47.357 1.00 94.25 94 LEU A CA 1
ATOM 710 C C . LEU A 1 94 ? 10.653 19.747 -48.793 1.00 94.25 94 LEU A C 1
ATOM 712 O O . LEU A 1 94 ? 11.143 20.379 -49.730 1.00 94.25 94 LEU A O 1
ATOM 716 N N . ARG A 1 95 ? 9.942 18.629 -48.951 1.00 93.62 95 ARG A N 1
ATOM 717 C CA . ARG A 1 95 ? 9.568 18.029 -50.234 1.00 93.62 95 ARG A CA 1
ATOM 718 C C . ARG A 1 95 ? 8.058 17.830 -50.293 1.00 93.62 95 ARG A C 1
ATOM 720 O O . ARG A 1 95 ? 7.461 17.278 -49.374 1.00 93.62 95 ARG A O 1
ATOM 727 N N . GLU A 1 96 ? 7.468 18.252 -51.401 1.00 93.31 96 GLU A N 1
ATOM 728 C CA . GLU A 1 96 ? 6.054 18.040 -51.710 1.00 93.31 96 GLU A CA 1
ATOM 729 C C . GLU A 1 96 ? 5.876 16.667 -52.373 1.00 93.31 96 GLU A C 1
ATOM 731 O O . GLU A 1 96 ? 6.681 16.279 -53.225 1.00 93.31 96 GLU A O 1
ATOM 736 N N . LEU A 1 97 ? 4.847 15.921 -51.966 1.00 90.81 97 LEU A N 1
ATOM 737 C CA . LEU A 1 97 ? 4.515 14.625 -52.553 1.00 90.81 97 LEU A CA 1
ATOM 738 C C . LEU A 1 97 ? 3.912 14.792 -53.945 1.00 90.81 97 LEU A C 1
ATOM 740 O O . LEU A 1 97 ? 3.033 15.623 -54.178 1.00 90.81 97 LEU A O 1
ATOM 744 N N . THR A 1 98 ? 4.343 13.940 -54.871 1.00 89.38 98 THR A N 1
ATOM 745 C CA . THR A 1 98 ? 3.695 13.820 -56.178 1.00 89.38 98 THR A CA 1
ATOM 746 C C . THR A 1 98 ? 2.459 12.906 -56.103 1.00 89.38 98 THR A C 1
ATOM 748 O O . THR A 1 98 ? 2.378 12.037 -55.231 1.00 89.38 98 THR A O 1
ATOM 751 N N . PRO A 1 99 ? 1.450 13.063 -56.985 1.00 87.56 99 PRO A N 1
ATOM 752 C CA . PRO A 1 99 ? 0.247 12.232 -56.936 1.00 87.56 99 PRO A CA 1
ATOM 753 C C . PRO A 1 99 ? 0.555 10.728 -57.008 1.00 87.56 99 PRO A C 1
ATOM 755 O O . PRO A 1 99 ? 1.092 10.245 -58.004 1.00 87.56 99 PRO A O 1
ATOM 758 N N . GLY A 1 100 ? 0.164 9.984 -55.968 1.00 83.81 100 GLY A N 1
ATOM 759 C CA . GLY A 1 100 ? 0.385 8.536 -55.855 1.00 83.81 100 GLY A CA 1
ATOM 760 C C . GLY A 1 100 ? 1.692 8.128 -55.165 1.00 83.81 100 GLY A C 1
ATOM 761 O O . GLY A 1 100 ? 1.888 6.940 -54.922 1.00 83.81 100 GLY A O 1
ATOM 762 N N . GLU A 1 101 ? 2.552 9.086 -54.822 1.00 90.25 101 GLU A N 1
ATOM 763 C CA . GLU A 1 101 ? 3.769 8.875 -54.039 1.00 90.25 101 GLU A CA 1
ATOM 764 C C . GLU A 1 101 ? 3.461 8.846 -52.536 1.00 90.25 101 GLU A C 1
ATOM 766 O O . GLU A 1 101 ? 2.632 9.612 -52.039 1.00 90.25 101 GLU A O 1
ATOM 771 N N . THR A 1 102 ? 4.124 7.959 -51.793 1.00 90.31 102 THR A N 1
ATOM 772 C CA . THR A 1 102 ? 3.954 7.830 -50.339 1.00 90.31 102 THR A CA 1
ATOM 773 C C . THR A 1 102 ? 5.196 8.277 -49.570 1.00 90.31 102 THR A C 1
ATOM 775 O O . THR A 1 102 ? 6.301 8.332 -50.112 1.00 90.31 102 THR A O 1
ATOM 778 N N . LEU A 1 103 ? 5.045 8.519 -48.262 1.00 89.50 103 LEU A N 1
ATOM 779 C CA . LEU A 1 103 ? 6.168 8.803 -47.357 1.00 89.50 103 LEU A CA 1
ATOM 780 C C . LEU A 1 103 ? 7.269 7.732 -47.441 1.00 89.50 103 LEU A C 1
ATOM 782 O O . LEU A 1 103 ? 8.452 8.063 -47.457 1.00 89.50 103 LEU A O 1
ATOM 786 N N . LEU A 1 104 ? 6.884 6.452 -47.526 1.00 91.38 104 LEU A N 1
ATOM 787 C CA . LEU A 1 104 ? 7.835 5.344 -47.633 1.00 91.38 104 LEU A CA 1
ATOM 788 C C . LEU A 1 104 ? 8.578 5.338 -48.978 1.00 91.38 104 LEU A C 1
ATOM 790 O O . LEU A 1 104 ? 9.689 4.819 -49.041 1.00 91.38 104 LEU A O 1
ATOM 794 N N . ASP A 1 105 ? 7.994 5.887 -50.047 1.00 92.38 105 ASP A N 1
ATOM 795 C CA . ASP A 1 105 ? 8.655 5.988 -51.357 1.00 92.38 105 ASP A CA 1
ATOM 796 C C . ASP A 1 105 ? 9.707 7.098 -51.349 1.00 92.38 105 ASP A C 1
ATOM 798 O O . ASP A 1 105 ? 10.851 6.865 -51.738 1.00 92.38 105 ASP A O 1
ATOM 802 N N . VAL A 1 106 ? 9.357 8.264 -50.795 1.00 92.56 106 VAL A N 1
ATOM 803 C CA . VAL A 1 106 ? 10.298 9.376 -50.591 1.00 92.56 106 VAL A CA 1
ATOM 804 C C . VAL A 1 106 ? 11.449 8.966 -49.678 1.00 92.56 106 VAL A C 1
ATOM 806 O O . VAL A 1 106 ? 12.607 9.271 -49.961 1.00 92.56 106 VAL A O 1
ATOM 809 N N . ALA A 1 107 ? 11.143 8.261 -48.588 1.00 91.94 107 ALA A N 1
ATOM 810 C CA . ALA A 1 107 ? 12.153 7.727 -47.688 1.00 91.94 107 ALA A CA 1
ATOM 811 C C . ALA A 1 107 ? 13.082 6.741 -48.415 1.00 91.94 107 ALA A C 1
ATOM 813 O O . ALA A 1 107 ? 14.301 6.857 -48.295 1.00 91.94 107 ALA A O 1
ATOM 814 N N . ALA A 1 108 ? 12.530 5.824 -49.215 1.00 91.50 108 ALA A N 1
ATOM 815 C CA . ALA A 1 108 ? 13.326 4.858 -49.963 1.00 91.50 108 ALA A CA 1
ATOM 816 C C . ALA A 1 108 ? 14.287 5.519 -50.959 1.00 91.50 108 ALA A C 1
ATOM 818 O O . ALA A 1 108 ? 15.447 5.121 -51.043 1.00 91.50 108 ALA A O 1
ATOM 819 N N . GLU A 1 109 ? 13.836 6.558 -51.662 1.00 91.75 109 GLU A N 1
ATOM 820 C CA . GLU A 1 109 ? 14.692 7.353 -52.545 1.00 91.75 109 GLU A CA 1
ATOM 821 C C . GLU A 1 109 ? 15.784 8.100 -51.764 1.00 91.75 109 GLU A C 1
ATOM 823 O O . GLU A 1 109 ? 16.946 8.124 -52.169 1.00 91.75 109 GLU A O 1
ATOM 828 N N . ALA A 1 110 ? 15.423 8.692 -50.624 1.00 89.75 110 ALA A N 1
ATOM 829 C CA . ALA A 1 110 ? 16.325 9.496 -49.808 1.00 89.75 110 ALA A CA 1
ATOM 830 C C . ALA A 1 110 ? 17.415 8.673 -49.100 1.00 89.75 110 ALA A C 1
ATOM 832 O O . ALA A 1 110 ? 18.475 9.226 -48.797 1.00 89.75 110 ALA A O 1
ATOM 833 N N . ALA A 1 111 ? 17.155 7.395 -48.814 1.00 87.62 111 ALA A N 1
ATOM 834 C CA . ALA A 1 111 ? 18.069 6.516 -48.089 1.00 87.62 111 ALA A CA 1
ATOM 835 C C . ALA A 1 111 ? 19.269 6.044 -48.923 1.00 87.62 111 ALA A C 1
ATOM 837 O O . ALA A 1 111 ? 20.348 5.837 -48.370 1.00 87.62 111 ALA A O 1
ATOM 838 N N . GLY A 1 112 ? 19.097 5.839 -50.234 1.00 85.31 112 GLY A N 1
ATOM 839 C CA . GLY A 1 112 ? 20.102 5.150 -51.049 1.00 85.31 112 GLY A CA 1
ATOM 840 C C . GLY A 1 112 ? 20.401 3.748 -50.498 1.00 85.31 112 GLY A C 1
ATOM 841 O O . GLY A 1 112 ? 19.496 2.922 -50.409 1.00 85.31 112 GLY A O 1
ATOM 842 N N . ASP A 1 113 ? 21.654 3.508 -50.099 1.00 82.00 113 ASP A N 1
ATOM 843 C CA . ASP A 1 113 ? 22.114 2.239 -49.506 1.00 82.00 113 ASP A CA 1
ATOM 844 C C . ASP A 1 113 ? 21.964 2.186 -47.968 1.00 82.00 113 ASP A C 1
ATOM 846 O O . ASP A 1 113 ? 22.312 1.183 -47.341 1.00 82.00 113 ASP A O 1
ATOM 850 N N . GLU A 1 114 ? 21.483 3.257 -47.323 1.00 86.31 114 GLU A N 1
ATOM 851 C CA . GLU A 1 114 ? 21.294 3.273 -45.870 1.00 86.31 114 GLU A CA 1
ATOM 852 C C . GLU A 1 114 ? 20.130 2.379 -45.425 1.00 86.31 114 GLU A C 1
ATOM 854 O O . GLU A 1 114 ? 19.038 2.407 -45.997 1.00 86.31 114 GLU A O 1
ATOM 859 N N . GLN A 1 115 ? 20.318 1.671 -44.307 1.00 88.19 115 GLN A N 1
ATOM 860 C CA . GLN A 1 115 ? 19.222 0.964 -43.651 1.00 88.19 115 GLN A CA 1
ATOM 861 C C . GLN A 1 115 ? 18.167 1.929 -43.100 1.00 88.19 115 GLN A C 1
ATOM 863 O O . GLN A 1 115 ? 18.470 3.035 -42.630 1.00 88.19 115 GLN A O 1
ATOM 868 N N . GLN A 1 116 ? 16.910 1.489 -43.161 1.00 92.12 116 GLN A N 1
ATOM 869 C CA . GLN A 1 116 ? 15.739 2.311 -42.864 1.00 92.12 116 GLN A CA 1
ATOM 870 C C . GLN A 1 116 ? 14.933 1.695 -41.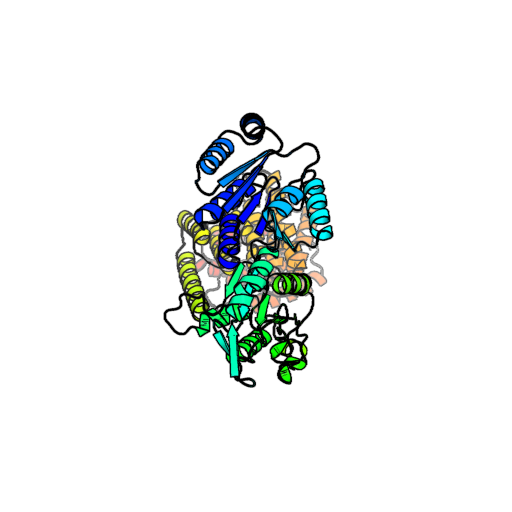729 1.00 92.12 116 GLN A C 1
ATOM 872 O O . GLN A 1 116 ? 14.499 0.545 -41.817 1.00 92.12 116 GLN A O 1
ATOM 877 N N . TRP A 1 117 ? 14.706 2.467 -40.670 1.00 93.69 117 TRP A N 1
ATOM 878 C CA . TRP A 1 117 ? 13.853 2.068 -39.551 1.00 93.69 117 TRP A CA 1
ATOM 879 C C . TRP A 1 117 ? 12.649 3.001 -39.470 1.00 93.69 117 TRP A C 1
ATOM 881 O O . TRP A 1 117 ? 12.803 4.209 -39.623 1.00 93.69 117 TRP A O 1
ATOM 891 N N . LEU A 1 118 ? 11.460 2.457 -39.231 1.00 93.00 118 LEU A N 1
ATOM 892 C CA . LEU A 1 118 ? 10.248 3.221 -38.958 1.00 93.00 118 LEU A CA 1
ATOM 893 C C . LEU A 1 118 ? 10.066 3.344 -37.443 1.00 93.00 118 LEU A C 1
ATOM 895 O O . LEU A 1 118 ? 10.028 2.337 -36.746 1.00 93.00 118 LEU A O 1
ATOM 899 N N . VAL A 1 119 ? 9.917 4.568 -36.950 1.00 91.50 119 VAL A N 1
ATOM 900 C CA . VAL A 1 119 ? 9.580 4.879 -35.560 1.00 91.50 119 VAL A CA 1
ATOM 901 C C . VAL A 1 119 ? 8.183 5.486 -35.527 1.00 91.50 119 VAL A C 1
ATOM 903 O O . VAL A 1 119 ? 7.937 6.524 -36.149 1.00 91.50 119 VAL A O 1
ATOM 906 N N . THR A 1 120 ? 7.273 4.846 -34.800 1.00 88.06 120 THR A N 1
ATOM 907 C CA . THR A 1 120 ? 5.899 5.310 -34.603 1.00 88.06 120 THR A CA 1
ATOM 908 C C . THR A 1 120 ? 5.689 5.870 -33.200 1.00 88.06 120 THR A C 1
ATOM 910 O O . THR A 1 120 ? 6.293 5.401 -32.238 1.00 88.06 120 THR A O 1
ATOM 913 N N . ILE A 1 121 ? 4.822 6.877 -33.078 1.00 82.31 121 ILE A N 1
ATOM 914 C CA . ILE A 1 121 ? 4.424 7.490 -31.802 1.00 82.31 121 ILE A CA 1
ATOM 915 C C . ILE A 1 121 ? 2.909 7.732 -31.837 1.00 82.31 121 ILE A C 1
ATOM 917 O O . ILE A 1 121 ? 2.466 8.497 -32.682 1.00 82.31 121 ILE A O 1
ATOM 921 N N . GLY A 1 122 ? 2.086 7.153 -30.956 1.00 68.38 122 GLY A N 1
ATOM 922 C CA . GLY A 1 122 ? 0.637 7.427 -30.943 1.00 68.38 122 GLY A CA 1
ATOM 923 C C . GLY A 1 122 ? -0.163 6.667 -29.873 1.00 68.38 122 GLY A C 1
ATOM 924 O O . GLY A 1 122 ? 0.394 5.881 -29.119 1.00 68.38 122 GLY A O 1
ATOM 925 N N . PRO A 1 123 ? -1.487 6.871 -29.747 1.00 55.75 123 PRO A N 1
ATOM 926 C CA . PRO A 1 123 ? -2.289 6.100 -28.804 1.00 55.75 123 PRO A CA 1
ATOM 927 C C . PRO A 1 123 ? -2.528 4.705 -29.389 1.00 55.75 123 PRO A C 1
ATOM 929 O O . PRO A 1 123 ? -3.205 4.583 -30.411 1.00 55.75 123 PRO A O 1
ATOM 932 N N . ARG A 1 124 ? -2.020 3.648 -28.739 1.00 51.00 124 ARG A N 1
ATOM 933 C CA . ARG A 1 124 ? -2.298 2.253 -29.143 1.00 51.00 124 ARG A CA 1
ATOM 934 C C . ARG A 1 124 ? -3.804 1.927 -29.200 1.00 51.00 124 ARG A C 1
ATOM 936 O O . ARG A 1 124 ? -4.185 1.034 -29.952 1.00 51.00 124 ARG A O 1
ATOM 943 N N . ASP A 1 125 ? -4.644 2.702 -28.500 1.00 49.75 125 ASP A N 1
ATOM 944 C CA . ASP A 1 125 ? -6.072 2.415 -28.284 1.00 49.75 125 ASP A CA 1
ATOM 945 C C . ASP A 1 125 ? -7.072 3.416 -28.923 1.00 49.75 125 ASP A C 1
ATOM 947 O O . ASP A 1 125 ? -8.276 3.298 -28.692 1.00 49.75 125 ASP A O 1
ATOM 951 N N . ALA A 1 126 ? -6.638 4.399 -29.732 1.00 44.47 126 ALA A N 1
ATOM 952 C CA . ALA A 1 126 ? -7.547 5.393 -30.340 1.00 44.47 126 ALA A CA 1
ATOM 953 C C . ALA A 1 126 ? -7.843 5.126 -31.837 1.00 44.47 126 ALA A C 1
ATOM 955 O O . ALA A 1 126 ? -7.013 5.359 -32.719 1.00 44.47 126 ALA A O 1
ATOM 956 N N . GLU A 1 127 ? -9.064 4.688 -32.154 1.00 41.34 127 GLU A N 1
ATOM 957 C CA . GLU A 1 127 ? -9.614 4.636 -33.525 1.00 41.34 127 GLU A CA 1
ATOM 958 C C . GLU A 1 127 ? -10.158 6.035 -33.893 1.00 41.34 127 GLU A C 1
ATOM 960 O O . GLU A 1 127 ? -11.006 6.535 -33.150 1.00 41.34 127 GLU A O 1
ATOM 965 N N . PRO A 1 128 ? -9.680 6.725 -34.958 1.00 45.06 128 PRO A N 1
ATOM 966 C CA . PRO A 1 128 ? -9.343 6.204 -36.292 1.00 45.06 128 PRO A CA 1
ATOM 967 C C . PRO A 1 128 ? -7.859 6.337 -36.705 1.00 45.06 128 PRO A C 1
ATOM 969 O O . PRO A 1 128 ? -7.490 5.913 -37.799 1.00 45.06 128 PRO A O 1
ATOM 972 N N . ALA A 1 129 ? -6.984 6.885 -35.851 1.00 49.75 129 ALA A N 1
ATOM 973 C CA . ALA A 1 129 ? -5.543 6.963 -36.135 1.00 49.75 129 ALA A CA 1
ATOM 974 C C . ALA A 1 129 ? -4.891 5.564 -36.212 1.00 49.75 129 ALA A C 1
ATOM 976 O O . ALA A 1 129 ? -3.915 5.370 -36.940 1.00 49.75 129 ALA A O 1
ATOM 977 N N . GLY A 1 130 ? -5.473 4.575 -35.522 1.00 58.81 130 GLY A N 1
ATOM 978 C CA . GLY A 1 130 ? -4.994 3.194 -35.500 1.00 58.81 130 GLY A CA 1
ATOM 979 C C . GLY A 1 130 ? -4.970 2.486 -36.860 1.00 58.81 130 GLY A C 1
ATOM 980 O O . GLY A 1 130 ? -4.039 1.731 -37.116 1.00 58.81 130 GLY A O 1
ATOM 981 N N . GLU A 1 131 ? -5.928 2.711 -37.767 1.00 67.75 131 GLU A N 1
ATOM 982 C CA . GLU A 1 131 ? -5.950 1.984 -39.051 1.00 67.75 131 GLU A CA 1
ATOM 983 C C . GLU A 1 131 ? -4.852 2.462 -40.012 1.00 67.75 131 GLU A C 1
ATOM 985 O O . GLU A 1 131 ? -4.146 1.637 -40.590 1.00 67.75 131 GLU A O 1
ATOM 990 N N . ALA A 1 132 ? -4.633 3.776 -40.108 1.00 72.81 132 ALA A N 1
ATOM 991 C CA . ALA A 1 132 ? -3.575 4.352 -40.941 1.00 72.81 132 ALA A CA 1
ATOM 992 C C . ALA A 1 132 ? -2.167 4.005 -40.425 1.00 72.81 132 ALA A C 1
ATOM 994 O O . ALA A 1 132 ? -1.293 3.646 -41.213 1.00 72.81 132 ALA A O 1
ATOM 995 N N . VAL A 1 133 ? -1.954 4.051 -39.101 1.00 76.75 133 VAL A N 1
ATOM 996 C CA . VAL A 1 133 ? -0.689 3.622 -38.475 1.00 76.75 133 VAL A CA 1
ATOM 997 C C . VAL A 1 133 ? -0.443 2.133 -38.731 1.00 76.75 133 VAL A C 1
ATOM 999 O O . VAL A 1 133 ? 0.657 1.757 -39.132 1.00 76.75 133 VAL A O 1
ATOM 1002 N N . ARG A 1 134 ? -1.461 1.276 -38.553 1.00 78.00 134 ARG A N 1
ATOM 1003 C CA . ARG A 1 134 ? -1.349 -0.170 -38.812 1.00 78.00 134 ARG A CA 1
ATOM 1004 C C . ARG A 1 134 ? -1.035 -0.469 -40.278 1.00 78.00 134 ARG A C 1
ATOM 1006 O O . ARG A 1 134 ? -0.179 -1.312 -40.535 1.00 78.00 134 ARG A O 1
ATOM 1013 N N . ASP A 1 135 ? -1.671 0.223 -41.226 1.00 83.50 135 ASP A N 1
ATOM 1014 C CA . ASP A 1 135 ? -1.370 0.076 -42.659 1.00 83.50 135 ASP A CA 1
ATOM 1015 C C . ASP A 1 135 ? 0.066 0.523 -42.981 1.00 83.50 135 ASP A C 1
ATOM 1017 O O . ASP A 1 135 ? 0.794 -0.182 -43.681 1.00 83.50 135 ASP A O 1
ATOM 1021 N N . LEU A 1 136 ? 0.527 1.642 -42.409 1.00 86.06 136 LEU A N 1
ATOM 1022 C CA . LEU A 1 136 ? 1.907 2.102 -42.571 1.00 86.06 136 LEU A CA 1
ATOM 1023 C C . LEU A 1 136 ? 2.921 1.088 -42.025 1.00 86.06 136 LEU A C 1
ATOM 1025 O O . LEU A 1 136 ? 3.880 0.755 -42.723 1.00 86.06 136 LEU A O 1
ATOM 1029 N N . ILE A 1 137 ? 2.700 0.577 -40.809 1.00 86.75 137 ILE A N 1
ATOM 1030 C CA . ILE A 1 137 ? 3.538 -0.458 -40.186 1.00 86.75 137 ILE A CA 1
ATOM 1031 C C . ILE A 1 137 ? 3.568 -1.705 -41.072 1.00 86.75 137 ILE A C 1
ATOM 1033 O O . ILE A 1 137 ? 4.649 -2.194 -41.399 1.00 86.75 137 ILE A O 1
ATOM 1037 N N . ALA A 1 138 ? 2.408 -2.185 -41.527 1.00 86.81 138 ALA A N 1
ATOM 1038 C CA . ALA A 1 138 ? 2.318 -3.361 -42.385 1.00 86.81 138 ALA A CA 1
ATOM 1039 C C . ALA A 1 138 ? 3.086 -3.168 -43.704 1.00 86.81 138 ALA A C 1
ATOM 1041 O O . ALA A 1 138 ? 3.837 -4.052 -44.120 1.00 86.81 138 ALA A O 1
ATOM 1042 N N . ARG A 1 139 ? 2.963 -2.000 -44.346 1.00 90.75 139 ARG A N 1
ATOM 1043 C CA . ARG A 1 139 ? 3.709 -1.667 -45.572 1.00 90.75 139 ARG A CA 1
ATOM 1044 C C . ARG A 1 139 ? 5.210 -1.555 -45.330 1.00 90.75 139 ARG A C 1
ATOM 1046 O O . ARG A 1 139 ? 5.987 -2.025 -46.158 1.00 90.75 139 ARG A O 1
ATOM 1053 N N . ALA A 1 140 ? 5.629 -0.957 -44.217 1.00 90.50 140 ALA A N 1
ATOM 1054 C CA . ALA A 1 140 ? 7.038 -0.869 -43.844 1.00 90.50 140 ALA A CA 1
ATOM 1055 C C . ALA A 1 140 ? 7.635 -2.266 -43.605 1.00 90.50 140 ALA A C 1
ATOM 1057 O O . ALA A 1 140 ? 8.691 -2.590 -44.146 1.00 90.50 140 ALA A O 1
ATOM 1058 N N . GLN A 1 141 ? 6.919 -3.135 -42.890 1.00 89.12 141 GLN A N 1
ATOM 1059 C CA . GLN A 1 141 ? 7.331 -4.520 -42.647 1.00 89.12 141 GLN A CA 1
ATOM 1060 C C . GLN A 1 141 ? 7.384 -5.349 -43.938 1.00 89.12 141 GLN A C 1
ATOM 1062 O O . GLN A 1 141 ? 8.336 -6.100 -44.137 1.00 89.12 141 GLN A O 1
ATOM 1067 N N . GLN A 1 142 ? 6.431 -5.171 -44.862 1.00 91.25 142 GLN A N 1
ATOM 1068 C CA . GLN A 1 142 ? 6.472 -5.796 -46.195 1.00 91.25 142 GLN A CA 1
ATOM 1069 C C . GLN A 1 142 ? 7.698 -5.365 -47.014 1.00 91.25 142 GLN A C 1
ATOM 1071 O O . GLN A 1 142 ? 8.200 -6.141 -47.823 1.00 91.25 142 GLN A O 1
ATOM 1076 N N . ARG A 1 143 ? 8.193 -4.142 -46.790 1.00 90.75 143 ARG A N 1
ATOM 1077 C CA . ARG A 1 143 ? 9.439 -3.621 -47.372 1.00 90.75 143 ARG A CA 1
ATOM 1078 C C . ARG A 1 143 ? 10.694 -4.039 -46.586 1.00 90.75 143 ARG A C 1
ATOM 1080 O O . ARG A 1 143 ? 11.794 -3.665 -46.972 1.00 90.75 143 ARG A O 1
ATOM 1087 N N . GLY A 1 144 ? 10.548 -4.813 -45.508 1.00 88.88 144 GLY A N 1
ATOM 1088 C CA . GLY A 1 144 ? 11.658 -5.314 -44.696 1.00 88.88 144 GLY A CA 1
ATOM 1089 C C . GLY A 1 144 ? 12.212 -4.318 -43.676 1.00 88.88 144 GLY A C 1
ATOM 1090 O O . GLY A 1 144 ? 13.279 -4.576 -43.117 1.00 88.88 144 GLY A O 1
ATOM 1091 N N . LEU A 1 145 ? 11.514 -3.212 -43.396 1.00 92.19 145 LEU A N 1
ATOM 1092 C CA . LEU A 1 145 ? 11.949 -2.223 -42.405 1.00 92.19 145 LEU A CA 1
ATOM 1093 C C . LEU A 1 145 ? 11.765 -2.757 -40.978 1.00 92.19 145 LEU A C 1
ATOM 1095 O O . LEU A 1 145 ? 10.872 -3.563 -40.696 1.00 92.19 145 LEU A O 1
ATOM 1099 N N . LEU A 1 146 ? 12.627 -2.315 -40.063 1.00 92.56 146 LEU A N 1
ATOM 1100 C CA . LEU A 1 146 ? 12.377 -2.451 -38.628 1.00 92.56 146 LEU A CA 1
ATOM 1101 C C . LEU A 1 146 ? 11.328 -1.421 -38.212 1.00 92.56 146 LEU A C 1
ATOM 1103 O O . LEU A 1 146 ? 11.395 -0.278 -38.659 1.00 92.56 146 LEU A O 1
ATOM 1107 N N . THR A 1 147 ? 10.387 -1.812 -37.360 1.00 91.88 147 THR A N 1
ATOM 1108 C CA . THR A 1 147 ? 9.370 -0.912 -36.807 1.00 91.88 147 THR A CA 1
ATOM 1109 C C . THR A 1 147 ? 9.541 -0.841 -35.297 1.00 91.88 147 THR A C 1
ATOM 1111 O O . THR A 1 147 ? 9.524 -1.892 -34.664 1.00 91.88 147 THR A O 1
ATOM 1114 N N . LEU A 1 148 ? 9.705 0.366 -34.757 1.00 90.94 148 LEU A N 1
ATOM 1115 C CA . LEU A 1 148 ? 9.769 0.653 -33.324 1.00 90.94 148 LEU A CA 1
ATOM 1116 C C . LEU A 1 148 ? 8.587 1.541 -32.934 1.00 90.94 148 LEU A C 1
ATOM 1118 O O . LEU A 1 148 ? 8.244 2.470 -33.664 1.00 90.94 148 LEU A O 1
ATOM 1122 N N . ASP A 1 149 ? 8.006 1.294 -31.775 1.00 87.69 149 ASP A N 1
ATOM 1123 C CA . ASP A 1 149 ? 6.876 2.010 -31.218 1.00 87.69 149 ASP A CA 1
ATOM 1124 C C . ASP A 1 149 ? 7.280 2.701 -29.912 1.00 87.69 149 ASP A C 1
ATOM 1126 O O . ASP A 1 149 ? 7.484 2.069 -28.881 1.00 87.69 149 ASP A O 1
ATOM 1130 N N . LEU A 1 150 ? 7.384 4.031 -29.941 1.00 87.50 150 LEU A N 1
ATOM 1131 C CA . LEU A 1 150 ? 7.728 4.820 -28.755 1.00 87.50 150 LEU A CA 1
ATOM 1132 C C . LEU A 1 150 ? 6.500 5.310 -27.986 1.00 87.50 150 LEU A C 1
ATOM 1134 O O . LEU A 1 150 ? 6.608 6.163 -27.104 1.00 87.50 150 LEU A O 1
ATOM 1138 N N . SER A 1 151 ? 5.321 4.790 -28.303 1.00 79.38 151 SER A N 1
ATOM 1139 C CA . SER A 1 151 ? 4.104 5.105 -27.563 1.00 79.38 151 SER A CA 1
ATOM 1140 C C . SER A 1 151 ? 4.253 4.691 -26.092 1.00 79.38 151 SER A C 1
ATOM 1142 O O . SER A 1 151 ? 4.833 3.642 -25.817 1.00 79.38 151 SER A O 1
ATOM 1144 N N . PRO A 1 152 ? 3.785 5.491 -25.120 1.00 74.06 152 PRO A N 1
ATOM 1145 C CA . PRO A 1 152 ? 3.836 5.092 -23.720 1.00 74.06 152 PRO A CA 1
ATOM 1146 C C . PRO A 1 152 ? 2.871 3.921 -23.479 1.00 74.06 152 PRO A C 1
ATOM 1148 O O . PRO A 1 152 ? 1.674 4.027 -23.744 1.00 74.06 152 PRO A O 1
ATOM 1151 N N . VAL A 1 153 ? 3.395 2.809 -22.972 1.00 67.69 153 VAL A N 1
ATOM 1152 C CA . VAL A 1 153 ? 2.664 1.578 -22.633 1.00 67.69 153 VAL A CA 1
ATOM 1153 C C . VAL A 1 153 ? 2.808 1.252 -21.139 1.00 67.69 153 VAL A C 1
ATOM 1155 O O . VAL A 1 153 ? 1.898 0.667 -20.550 1.00 67.69 153 VAL A O 1
ATOM 1158 N N . ARG A 1 154 ? 3.937 1.610 -20.506 1.00 64.19 154 ARG A N 1
ATOM 1159 C CA . ARG A 1 154 ? 4.370 1.148 -19.176 1.00 64.19 154 ARG A CA 1
ATOM 1160 C C . ARG A 1 154 ? 5.155 2.235 -18.430 1.00 64.19 154 ARG A C 1
ATOM 1162 O O . ARG A 1 154 ? 6.365 2.158 -18.281 1.00 64.19 154 ARG A O 1
ATOM 1169 N N . ARG A 1 155 ? 4.455 3.205 -17.840 1.00 60.59 155 ARG A N 1
ATOM 1170 C CA . ARG A 1 155 ? 5.083 4.364 -17.168 1.00 60.59 155 ARG A CA 1
ATOM 1171 C C . ARG A 1 155 ? 5.977 4.074 -15.945 1.00 60.59 155 ARG A C 1
ATOM 1173 O O . ARG A 1 155 ? 6.545 5.013 -15.401 1.00 60.59 155 ARG A O 1
ATOM 1180 N N . GLU A 1 156 ? 6.098 2.830 -15.476 1.00 73.00 156 GLU A N 1
ATOM 1181 C CA . GLU A 1 156 ? 6.722 2.539 -14.171 1.00 73.00 156 GLU A CA 1
ATOM 1182 C C . GLU A 1 156 ? 7.640 1.307 -14.143 1.00 73.00 156 GLU A C 1
ATOM 1184 O O . GLU A 1 156 ? 8.186 0.995 -13.085 1.00 73.00 156 GLU A O 1
ATOM 1189 N N . GLN A 1 157 ? 7.828 0.598 -15.264 1.00 89.06 157 GLN A N 1
ATOM 1190 C CA . GLN A 1 157 ? 8.660 -0.609 -15.260 1.00 89.06 157 GLN A CA 1
ATOM 1191 C C . GLN A 1 157 ? 10.123 -0.301 -15.545 1.00 89.06 157 GLN A C 1
ATOM 1193 O O . GLN A 1 157 ? 10.453 0.410 -16.495 1.00 89.06 157 GLN A O 1
ATOM 1198 N N . ARG A 1 158 ? 11.001 -0.878 -14.722 1.00 92.50 158 ARG A N 1
ATOM 1199 C CA . ARG A 1 158 ? 12.439 -0.593 -14.752 1.00 92.50 158 ARG A CA 1
ATOM 1200 C C . ARG A 1 158 ? 13.233 -1.760 -15.321 1.00 92.50 158 ARG A C 1
ATOM 1202 O O . ARG A 1 158 ? 13.034 -2.905 -14.909 1.00 92.50 158 ARG A O 1
ATOM 1209 N N . ALA A 1 159 ? 14.182 -1.466 -16.202 1.00 94.56 159 ALA A N 1
ATOM 1210 C CA . ALA A 1 159 ? 15.114 -2.440 -16.753 1.00 94.56 159 ALA A CA 1
ATOM 1211 C C . ALA A 1 159 ? 16.555 -2.152 -16.318 1.00 94.56 159 ALA A C 1
ATOM 1213 O O . ALA A 1 159 ? 17.023 -1.020 -16.389 1.00 94.56 159 ALA A O 1
ATOM 1214 N N . PHE A 1 160 ? 17.288 -3.185 -15.916 1.00 95.88 160 PHE A N 1
ATOM 1215 C CA . PHE A 1 160 ? 18.719 -3.069 -15.639 1.00 95.88 160 PHE A CA 1
ATOM 1216 C C . PHE A 1 160 ? 19.527 -3.867 -16.657 1.00 95.88 160 PHE A C 1
ATOM 1218 O O . PHE A 1 160 ? 19.273 -5.052 -16.871 1.00 95.88 160 PHE A O 1
ATOM 1225 N N . VAL A 1 161 ? 20.501 -3.219 -17.293 1.00 96.50 161 VAL A N 1
ATOM 1226 C CA . VAL A 1 161 ? 21.379 -3.846 -18.285 1.00 96.50 161 VAL A CA 1
ATOM 1227 C C . VAL A 1 161 ? 22.715 -4.197 -17.646 1.00 96.50 161 VAL A C 1
ATOM 1229 O O . VAL A 1 161 ? 23.509 -3.324 -17.282 1.00 96.50 161 VAL A O 1
ATOM 1232 N N . VAL A 1 162 ? 22.964 -5.500 -17.566 1.00 95.56 162 VAL A N 1
ATOM 1233 C CA . VAL A 1 162 ? 24.198 -6.119 -17.090 1.00 95.56 162 VAL A CA 1
ATOM 1234 C C . VAL A 1 162 ? 24.997 -6.575 -18.304 1.00 95.56 162 VAL A C 1
ATOM 1236 O O . VAL A 1 162 ? 24.622 -7.526 -18.987 1.00 95.56 162 VAL A O 1
ATOM 1239 N N . MET A 1 163 ? 26.104 -5.897 -18.599 1.00 94.19 163 MET A N 1
ATOM 1240 C CA . MET A 1 163 ? 26.943 -6.234 -19.749 1.00 94.19 163 MET A CA 1
ATOM 1241 C C . MET A 1 163 ? 28.397 -5.784 -19.566 1.00 94.19 163 MET A C 1
ATOM 1243 O O . MET A 1 163 ? 28.673 -4.887 -18.766 1.00 94.19 163 MET A O 1
ATOM 1247 N N . PRO A 1 164 ? 29.356 -6.341 -20.329 1.00 91.19 164 PRO A N 1
ATOM 1248 C CA . PRO A 1 164 ? 30.665 -5.716 -20.467 1.00 91.19 164 PRO A CA 1
ATOM 1249 C C . PRO A 1 164 ? 30.524 -4.344 -21.157 1.00 91.19 164 PRO A C 1
ATOM 1251 O O . PRO A 1 164 ? 29.802 -4.224 -22.139 1.00 91.19 164 PRO A O 1
ATOM 1254 N N . TYR A 1 165 ? 31.231 -3.320 -20.672 1.00 88.00 165 TYR A N 1
ATOM 1255 C CA . TYR A 1 165 ? 31.180 -1.951 -21.215 1.00 88.00 165 TYR A CA 1
ATOM 1256 C C . TYR A 1 165 ? 32.452 -1.589 -21.994 1.00 88.00 165 TYR A C 1
ATOM 1258 O O . TYR A 1 165 ? 33.551 -1.963 -21.575 1.00 88.00 165 TYR A O 1
ATOM 1266 N N . GLY A 1 166 ? 32.341 -0.825 -23.081 1.00 89.25 166 GLY A N 1
ATOM 1267 C CA . GLY A 1 166 ? 33.474 -0.453 -23.938 1.00 89.25 166 GLY A CA 1
ATOM 1268 C C . GLY A 1 166 ? 34.084 -1.618 -24.724 1.00 89.25 166 GLY A C 1
ATOM 1269 O O . GLY A 1 166 ? 33.490 -2.688 -24.874 1.00 89.25 166 GLY A O 1
ATOM 1270 N N . SER A 1 167 ? 35.310 -1.425 -25.212 1.00 90.06 167 SER A N 1
ATOM 1271 C CA . SER A 1 167 ? 36.064 -2.477 -25.900 1.00 90.06 167 SER A CA 1
ATOM 1272 C C . SER A 1 167 ? 36.684 -3.455 -24.903 1.00 90.06 167 SER A C 1
ATOM 1274 O O . SER A 1 167 ? 37.450 -3.068 -24.013 1.00 90.06 167 SER A O 1
ATOM 1276 N N . LYS A 1 168 ? 36.379 -4.746 -25.053 1.00 90.25 168 LYS A N 1
ATOM 1277 C CA . LYS A 1 168 ? 36.947 -5.820 -24.230 1.00 90.25 168 LYS A CA 1
ATOM 1278 C C . LYS A 1 168 ? 37.726 -6.790 -25.090 1.00 90.25 168 LYS A C 1
ATOM 1280 O O . LYS A 1 168 ? 37.294 -7.171 -26.172 1.00 90.25 168 LYS A O 1
ATOM 1285 N N . LYS A 1 169 ? 38.878 -7.217 -24.580 1.00 87.19 169 LYS A N 1
ATOM 1286 C CA . LYS A 1 169 ? 39.604 -8.332 -25.174 1.00 87.19 169 LYS A CA 1
ATOM 1287 C C . LYS A 1 169 ? 38.931 -9.623 -24.770 1.00 87.19 169 LYS A C 1
ATOM 1289 O O . LYS A 1 169 ? 38.785 -9.908 -23.583 1.00 87.19 169 LYS A O 1
ATOM 1294 N N . ASP A 1 170 ? 38.560 -10.391 -25.770 1.00 84.50 170 ASP A N 1
ATOM 1295 C CA . ASP A 1 170 ? 38.090 -11.738 -25.579 1.00 84.50 170 ASP A CA 1
ATOM 1296 C C . ASP A 1 170 ? 39.194 -12.618 -24.981 1.00 84.50 170 ASP A C 1
ATOM 1298 O O . ASP A 1 170 ? 40.315 -12.651 -25.492 1.00 84.50 170 ASP A O 1
ATOM 1302 N N . ALA A 1 171 ? 38.882 -13.341 -23.907 1.00 79.31 171 ALA A N 1
ATOM 1303 C CA . ALA A 1 171 ? 39.880 -14.112 -23.169 1.00 79.31 171 ALA A CA 1
ATOM 1304 C C . ALA A 1 171 ? 40.437 -15.309 -23.963 1.00 79.31 171 ALA A C 1
ATOM 1306 O O . ALA A 1 171 ? 41.588 -15.689 -23.757 1.00 79.31 171 ALA A O 1
ATOM 1307 N N . GLU A 1 172 ? 39.640 -15.898 -24.860 1.00 81.31 172 GLU A N 1
ATOM 1308 C CA . GLU A 1 172 ? 40.017 -17.095 -25.621 1.00 81.31 172 GLU A CA 1
ATOM 1309 C C . GLU A 1 172 ? 40.711 -16.749 -26.946 1.00 81.31 172 GLU A C 1
ATOM 1311 O O . GLU A 1 172 ? 41.779 -17.275 -27.250 1.00 81.31 172 GLU A O 1
ATOM 1316 N N . SER A 1 173 ? 40.128 -15.843 -27.732 1.00 83.81 173 SER A N 1
ATOM 1317 C CA . SER A 1 173 ? 40.640 -15.468 -29.058 1.00 83.81 173 SER A CA 1
ATOM 1318 C C . SER A 1 173 ? 41.617 -14.292 -29.039 1.00 83.81 173 SER A C 1
ATOM 1320 O O . SER A 1 173 ? 42.342 -14.082 -30.010 1.00 83.81 173 SER A O 1
ATOM 1322 N N . GLY A 1 174 ? 41.622 -13.488 -27.971 1.00 85.06 174 GLY A N 1
ATOM 1323 C CA . GLY A 1 174 ? 42.372 -12.233 -27.899 1.00 85.06 174 GLY A CA 1
ATOM 1324 C C . GLY A 1 174 ? 41.808 -11.100 -28.765 1.00 85.06 174 GLY A C 1
ATOM 1325 O O . GLY A 1 174 ? 42.388 -10.011 -28.764 1.00 85.06 174 GLY A O 1
ATOM 1326 N N . ALA A 1 175 ? 40.706 -11.331 -29.490 1.00 88.38 175 ALA A N 1
ATOM 1327 C CA . ALA A 1 175 ? 40.060 -10.330 -30.330 1.00 88.38 175 ALA A CA 1
ATOM 1328 C C . ALA A 1 175 ? 39.492 -9.183 -29.487 1.00 88.38 175 ALA A C 1
ATOM 1330 O O . ALA A 1 175 ? 38.997 -9.388 -28.379 1.00 88.38 175 ALA A O 1
ATOM 1331 N N . GLU A 1 176 ? 39.559 -7.967 -30.017 1.00 92.12 176 GLU A N 1
ATOM 1332 C CA . GLU A 1 176 ? 38.925 -6.807 -29.403 1.00 92.12 176 GLU A CA 1
ATOM 1333 C C . GLU A 1 176 ? 37.460 -6.739 -29.839 1.00 92.12 176 GLU A C 1
ATOM 1335 O O . GLU A 1 176 ? 37.158 -6.688 -31.030 1.00 92.12 176 GLU A O 1
ATOM 1340 N N . ILE A 1 177 ? 36.554 -6.778 -28.865 1.00 91.31 177 ILE A N 1
ATOM 1341 C CA . ILE A 1 177 ? 35.109 -6.762 -29.070 1.00 91.31 177 ILE A CA 1
ATOM 1342 C C . ILE A 1 177 ? 34.568 -5.454 -28.511 1.00 91.31 177 ILE A C 1
ATOM 1344 O O . ILE A 1 177 ? 34.620 -5.214 -27.303 1.00 91.31 177 ILE A O 1
ATOM 1348 N N . ASP A 1 178 ? 34.013 -4.632 -29.395 1.00 93.06 178 ASP A N 1
ATOM 1349 C CA . ASP A 1 178 ? 33.211 -3.478 -29.010 1.00 93.06 178 ASP A CA 1
ATOM 1350 C C . ASP A 1 178 ? 31.855 -3.965 -28.477 1.00 93.06 178 ASP A C 1
ATOM 1352 O O . ASP A 1 178 ? 31.048 -4.553 -29.215 1.00 93.06 178 ASP A O 1
ATOM 1356 N N . CYS A 1 179 ? 31.642 -3.778 -27.174 1.00 92.62 179 CYS A N 1
ATOM 1357 C CA . CYS A 1 179 ? 30.398 -4.131 -26.497 1.00 92.62 179 CYS A CA 1
ATOM 1358 C C . CYS A 1 179 ? 29.392 -2.969 -26.513 1.00 92.62 179 CYS A C 1
ATOM 1360 O O . CYS A 1 179 ? 28.186 -3.215 -26.541 1.00 92.62 179 CYS A O 1
ATOM 1362 N N . ASP A 1 180 ? 29.865 -1.719 -26.572 1.00 93.62 180 ASP A N 1
ATOM 1363 C CA . ASP A 1 180 ? 28.996 -0.537 -26.592 1.00 93.62 180 ASP A CA 1
ATOM 1364 C C . ASP A 1 180 ? 28.184 -0.476 -27.892 1.00 93.62 180 ASP A C 1
ATOM 1366 O O . ASP A 1 180 ? 27.008 -0.127 -27.859 1.00 93.62 180 ASP A O 1
ATOM 1370 N N . CYS A 1 181 ? 28.735 -0.946 -29.019 1.00 93.94 181 CYS A N 1
ATOM 1371 C CA . CYS A 1 181 ? 27.982 -0.976 -30.276 1.00 93.94 181 CYS A CA 1
ATOM 1372 C C . CYS A 1 181 ? 26.688 -1.814 -30.212 1.00 93.94 181 CYS A C 1
ATOM 1374 O O . CYS A 1 181 ? 25.709 -1.471 -30.874 1.00 93.94 181 CYS A O 1
ATOM 1376 N N . VAL A 1 182 ? 26.660 -2.892 -29.417 1.00 95.38 182 VAL A N 1
ATOM 1377 C CA . VAL A 1 182 ? 25.451 -3.710 -29.208 1.00 95.38 182 VAL A CA 1
ATOM 1378 C C . VAL A 1 182 ? 24.492 -2.998 -28.264 1.00 95.38 182 VAL A C 1
ATOM 1380 O O . VAL A 1 182 ? 23.290 -2.979 -28.520 1.00 95.38 182 VAL A O 1
ATOM 1383 N N . PHE A 1 183 ? 25.012 -2.373 -27.208 1.00 95.56 183 PHE A N 1
ATOM 1384 C CA . PHE A 1 183 ? 24.193 -1.571 -26.308 1.00 95.56 183 PHE A CA 1
ATOM 1385 C C . PHE A 1 183 ? 23.437 -0.478 -27.069 1.00 95.56 183 PHE A C 1
ATOM 1387 O O . PHE A 1 183 ? 22.210 -0.425 -27.018 1.00 95.56 183 PHE A O 1
ATOM 1394 N N . ASP A 1 184 ? 24.168 0.327 -27.837 1.00 95.06 184 ASP A N 1
ATOM 1395 C CA . ASP A 1 184 ? 23.640 1.500 -28.527 1.00 95.06 184 ASP A CA 1
ATOM 1396 C C . ASP A 1 184 ? 22.670 1.138 -29.658 1.00 95.06 184 ASP A C 1
ATOM 1398 O O . ASP A 1 184 ? 21.660 1.815 -29.849 1.00 95.06 184 ASP A O 1
ATOM 1402 N N . ARG A 1 185 ? 22.969 0.077 -30.422 1.00 95.25 185 ARG A N 1
ATOM 1403 C CA . ARG A 1 185 ? 22.242 -0.245 -31.664 1.00 95.25 185 ARG A CA 1
ATOM 1404 C C . ARG A 1 185 ? 21.274 -1.413 -31.549 1.00 95.25 185 ARG A C 1
ATOM 1406 O O . ARG A 1 185 ? 20.495 -1.610 -32.472 1.00 95.25 185 ARG A O 1
ATOM 1413 N N . VAL A 1 186 ? 21.304 -2.176 -30.456 1.00 97.00 186 VAL A N 1
ATOM 1414 C CA . VAL A 1 186 ? 20.383 -3.302 -30.220 1.00 97.00 186 VAL A CA 1
ATOM 1415 C C . VAL A 1 186 ? 19.589 -3.089 -28.940 1.00 97.00 186 VAL A C 1
ATOM 1417 O O . VAL A 1 186 ? 18.364 -3.054 -28.996 1.00 97.00 186 VAL A O 1
ATOM 1420 N N . TYR A 1 187 ? 20.253 -2.918 -27.793 1.00 97.06 187 TYR A N 1
ATOM 1421 C CA . TYR A 1 187 ? 19.554 -2.905 -26.503 1.00 97.06 187 TYR A CA 1
ATOM 1422 C C . TYR A 1 187 ? 18.790 -1.610 -26.242 1.00 97.06 187 TYR A C 1
ATOM 1424 O O . TYR A 1 187 ? 17.641 -1.689 -25.826 1.00 97.06 187 TYR A O 1
ATOM 1432 N N . VAL A 1 188 ? 19.359 -0.436 -26.532 1.00 95.94 188 VAL A N 1
ATOM 1433 C CA . VAL A 1 188 ? 18.628 0.832 -26.379 1.00 95.94 188 VAL A CA 1
ATOM 1434 C C . VAL A 1 188 ? 17.355 0.845 -27.239 1.00 95.94 188 VAL A C 1
ATOM 1436 O O . VAL A 1 188 ? 16.289 1.043 -26.667 1.00 95.94 188 VAL A O 1
ATOM 1439 N N . PRO A 1 189 ? 17.384 0.555 -28.557 1.00 95.38 189 PRO A N 1
ATOM 1440 C CA . PRO A 1 189 ? 16.162 0.495 -29.363 1.00 95.38 189 PRO A CA 1
ATOM 1441 C C . PRO A 1 189 ? 15.130 -0.506 -28.846 1.00 95.38 189 PRO A C 1
ATOM 1443 O O . PRO A 1 189 ? 13.946 -0.200 -28.839 1.00 95.38 189 PRO A O 1
ATOM 1446 N N . LEU A 1 190 ? 15.583 -1.678 -28.393 1.00 95.62 190 LEU A N 1
ATOM 1447 C CA . LEU A 1 190 ? 14.728 -2.729 -27.848 1.00 95.62 190 LEU A CA 1
ATOM 1448 C C . LEU A 1 190 ? 14.023 -2.291 -26.549 1.00 95.62 190 LEU A C 1
ATOM 1450 O O . LEU A 1 190 ? 12.836 -2.543 -26.371 1.00 95.62 190 LEU A O 1
ATOM 1454 N N . LEU A 1 191 ? 14.751 -1.639 -25.639 1.00 95.12 191 LEU A N 1
ATOM 1455 C CA . LEU A 1 191 ? 14.220 -1.153 -24.362 1.00 95.12 191 LEU A CA 1
ATOM 1456 C C . LEU A 1 191 ? 13.312 0.065 -24.551 1.00 95.12 191 LEU A C 1
ATOM 1458 O O . LEU A 1 191 ? 12.299 0.187 -23.865 1.00 95.12 191 LEU A O 1
ATOM 1462 N N . GLU A 1 192 ? 13.659 0.943 -25.494 1.00 92.94 192 GLU A N 1
ATOM 1463 C CA . GLU A 1 192 ? 12.814 2.070 -25.871 1.00 92.94 192 GLU A CA 1
ATOM 1464 C C . GLU A 1 192 ? 11.521 1.582 -26.534 1.00 92.94 192 GLU A C 1
ATOM 1466 O O . GLU A 1 192 ? 10.466 2.057 -26.153 1.00 92.94 192 GLU A O 1
ATOM 1471 N N . ASP A 1 193 ? 11.543 0.599 -27.436 1.00 91.19 193 ASP A N 1
ATOM 1472 C CA . ASP A 1 193 ? 10.330 -0.003 -28.029 1.00 91.19 193 ASP A CA 1
ATOM 1473 C C . ASP A 1 193 ? 9.397 -0.642 -26.980 1.00 91.19 193 ASP A C 1
ATOM 1475 O O . ASP A 1 193 ? 8.173 -0.578 -27.078 1.00 91.19 193 ASP A O 1
ATOM 1479 N N . ALA A 1 194 ? 9.976 -1.208 -25.917 1.00 90.62 194 ALA A N 1
ATOM 1480 C CA . ALA A 1 194 ? 9.230 -1.802 -24.809 1.00 90.62 194 ALA A CA 1
ATOM 1481 C C . ALA A 1 194 ? 8.721 -0.786 -23.760 1.00 90.62 194 ALA A C 1
ATOM 1483 O O . ALA A 1 194 ? 8.053 -1.198 -22.808 1.00 90.62 194 ALA A O 1
ATOM 1484 N N . ASP A 1 195 ? 9.027 0.509 -23.921 1.00 89.69 195 ASP A N 1
ATOM 1485 C CA . ASP A 1 195 ? 8.736 1.585 -22.958 1.00 89.69 195 ASP A CA 1
ATOM 1486 C C . ASP A 1 195 ? 9.243 1.274 -21.537 1.00 89.69 195 ASP A C 1
ATOM 1488 O O . ASP A 1 195 ? 8.500 1.347 -20.561 1.00 89.69 195 ASP A O 1
ATOM 1492 N N . LEU A 1 196 ? 10.514 0.872 -21.425 1.00 91.38 196 LEU A N 1
ATOM 1493 C CA . LEU A 1 196 ? 11.155 0.583 -20.139 1.00 91.38 196 LEU A CA 1
ATOM 1494 C C . LEU A 1 196 ? 12.073 1.729 -19.708 1.00 91.38 196 LEU A C 1
ATOM 1496 O O . LEU A 1 196 ? 12.898 2.206 -20.491 1.00 91.38 196 LEU A O 1
ATOM 1500 N N . ASP A 1 197 ? 11.992 2.119 -18.434 1.00 90.81 197 ASP A N 1
ATOM 1501 C CA . ASP A 1 197 ? 12.984 3.005 -17.822 1.00 90.81 197 ASP A CA 1
ATOM 1502 C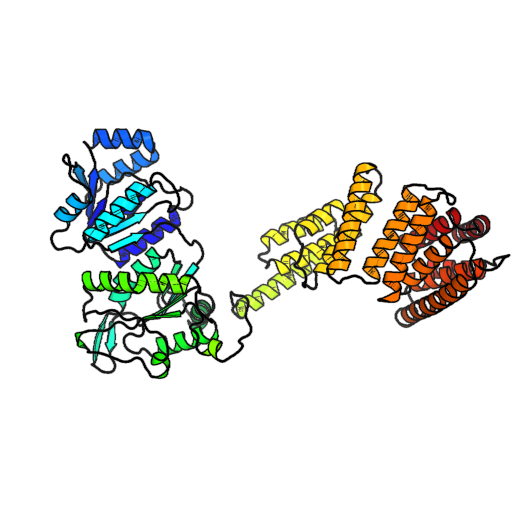 C . ASP A 1 197 ? 14.245 2.199 -17.506 1.00 90.81 197 ASP A C 1
ATOM 1504 O O . ASP A 1 197 ? 14.243 1.336 -16.624 1.00 90.81 197 ASP A O 1
ATOM 1508 N N . TRP A 1 198 ? 15.313 2.422 -18.268 1.00 92.69 198 TRP A N 1
ATOM 1509 C CA . TRP A 1 198 ? 16.493 1.571 -18.218 1.00 92.69 198 TRP A CA 1
ATOM 1510 C C . TRP A 1 198 ? 17.718 2.258 -17.617 1.00 92.69 198 TRP A C 1
ATOM 1512 O O . TRP A 1 198 ? 17.986 3.439 -17.837 1.00 92.69 198 TRP A O 1
ATOM 1522 N N . SER A 1 199 ? 18.529 1.475 -16.907 1.00 91.75 199 SER A N 1
ATOM 1523 C CA . SER A 1 199 ? 19.865 1.867 -16.457 1.00 91.75 199 SER A CA 1
ATOM 1524 C C . SER A 1 199 ? 20.901 0.795 -16.816 1.00 91.75 199 SER A C 1
ATOM 1526 O O . SER A 1 199 ? 20.587 -0.385 -16.972 1.00 91.75 199 SER A O 1
ATOM 1528 N N . ARG A 1 200 ? 22.159 1.217 -16.992 1.00 89.25 200 ARG A N 1
ATOM 1529 C CA . ARG A 1 200 ? 23.317 0.339 -17.234 1.00 89.25 200 ARG A CA 1
ATOM 1530 C C . ARG A 1 200 ? 24.313 0.518 -16.093 1.00 89.25 200 ARG A C 1
ATOM 1532 O O . ARG A 1 200 ? 24.514 1.645 -15.639 1.00 89.25 200 ARG A O 1
ATOM 1539 N N . ALA A 1 201 ? 24.931 -0.574 -15.647 1.00 71.56 201 ALA A N 1
ATOM 1540 C CA . ALA A 1 201 ? 25.739 -0.619 -14.424 1.00 71.56 201 ALA A CA 1
ATOM 1541 C C . ALA A 1 201 ? 26.857 0.449 -14.322 1.00 71.56 201 ALA A C 1
ATOM 1543 O O . ALA A 1 201 ? 27.182 0.890 -13.224 1.00 71.56 201 ALA A O 1
ATOM 1544 N N . ASP A 1 202 ? 27.436 0.900 -15.437 1.00 72.12 202 ASP A N 1
ATOM 1545 C CA . ASP A 1 202 ? 28.518 1.897 -15.486 1.00 72.12 202 ASP A CA 1
ATOM 1546 C C . ASP A 1 202 ? 28.044 3.357 -15.640 1.00 72.12 202 ASP A C 1
ATOM 1548 O O . ASP A 1 202 ? 28.849 4.275 -15.486 1.00 72.12 202 ASP A O 1
ATOM 1552 N N . LEU A 1 203 ? 26.758 3.604 -15.920 1.00 65.56 203 LEU A N 1
ATOM 1553 C CA . LEU A 1 203 ? 26.213 4.960 -16.103 1.00 65.56 203 LEU A CA 1
ATOM 1554 C C . LEU A 1 203 ? 25.846 5.658 -14.776 1.00 65.56 203 LEU A C 1
ATOM 1556 O O . LEU A 1 203 ? 25.501 6.844 -14.770 1.00 65.56 203 LEU A O 1
ATOM 1560 N N . GLY A 1 204 ? 25.930 4.946 -13.647 1.00 61.16 204 GLY A N 1
ATOM 1561 C CA . GLY A 1 204 ? 25.668 5.478 -12.308 1.00 61.16 204 GLY A CA 1
ATOM 1562 C C . GLY A 1 204 ? 26.709 6.512 -11.858 1.00 61.16 204 GLY A C 1
ATOM 1563 O O . GLY A 1 204 ? 27.914 6.323 -12.011 1.00 61.16 204 GLY A O 1
ATOM 1564 N N . LYS A 1 205 ? 26.257 7.622 -11.261 1.00 52.09 205 LYS A N 1
ATOM 1565 C CA . LYS A 1 205 ? 27.121 8.703 -10.739 1.00 52.09 205 LYS A CA 1
ATOM 1566 C C . LYS A 1 205 ? 27.546 8.457 -9.286 1.00 52.09 205 LYS A C 1
ATOM 1568 O O . LYS A 1 205 ? 27.457 9.358 -8.452 1.00 52.09 205 LYS A O 1
ATOM 1573 N N . ASP A 1 206 ? 28.001 7.251 -8.971 1.00 56.19 206 ASP A N 1
ATOM 1574 C CA . ASP A 1 206 ? 28.373 6.898 -7.601 1.00 56.19 206 ASP A CA 1
ATOM 1575 C C . ASP A 1 206 ? 29.824 7.297 -7.303 1.00 56.19 206 ASP A C 1
ATOM 1577 O O . ASP A 1 206 ? 30.767 6.842 -7.945 1.00 56.19 206 ASP A O 1
ATOM 1581 N N . THR A 1 207 ? 30.031 8.145 -6.292 1.00 47.72 207 THR A N 1
ATOM 1582 C CA . THR A 1 207 ? 31.366 8.598 -5.849 1.00 47.72 207 THR A CA 1
ATOM 1583 C C . THR A 1 207 ? 31.947 7.744 -4.706 1.00 47.72 207 THR A C 1
ATOM 1585 O O . THR A 1 207 ? 32.830 8.193 -3.976 1.00 47.72 207 THR A O 1
ATOM 1588 N N . GLY A 1 208 ? 31.473 6.499 -4.545 1.00 61.31 208 GLY A N 1
ATOM 1589 C CA . GLY A 1 208 ? 31.801 5.608 -3.420 1.00 61.31 208 GLY A CA 1
ATOM 1590 C C . GLY A 1 208 ? 31.791 4.111 -3.767 1.00 61.31 208 GLY A C 1
ATOM 1591 O O . GLY A 1 208 ? 32.155 3.715 -4.870 1.00 61.31 208 GLY A O 1
ATOM 1592 N N . ILE A 1 209 ? 31.408 3.252 -2.812 1.00 64.44 209 ILE A N 1
ATOM 1593 C CA . ILE A 1 209 ? 31.232 1.809 -3.062 1.00 64.44 209 ILE A CA 1
ATOM 1594 C C . ILE A 1 209 ? 30.000 1.642 -3.960 1.00 64.44 209 ILE A C 1
ATOM 1596 O O . ILE A 1 209 ? 28.900 1.928 -3.513 1.00 64.44 209 ILE A O 1
ATOM 1600 N N . ILE A 1 210 ? 30.189 1.155 -5.188 1.00 65.19 210 ILE A N 1
ATOM 1601 C CA . ILE A 1 210 ? 29.137 1.013 -6.223 1.00 65.19 210 ILE A CA 1
ATOM 1602 C C . ILE A 1 210 ? 28.161 -0.145 -5.918 1.00 65.19 210 ILE A C 1
ATOM 16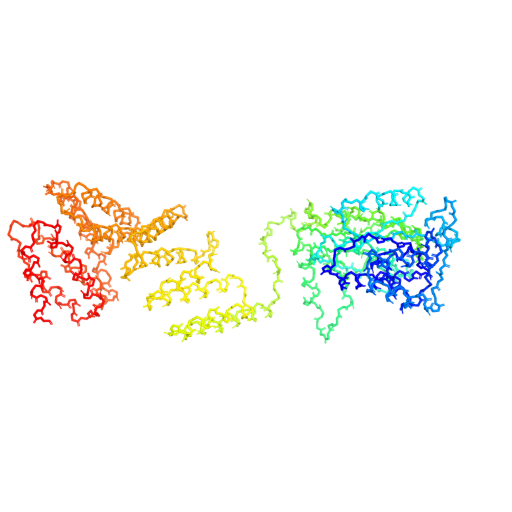04 O O . ILE A 1 210 ? 27.067 -0.237 -6.459 1.00 65.19 210 ILE A O 1
ATOM 1608 N N . HIS A 1 211 ? 28.530 -1.048 -5.006 1.00 76.38 211 HIS A N 1
ATOM 1609 C CA . HIS A 1 211 ? 27.755 -2.258 -4.732 1.00 76.38 211 HIS A CA 1
ATOM 1610 C C . HIS A 1 211 ? 26.311 -1.994 -4.257 1.00 76.38 211 HIS A C 1
ATOM 1612 O O . HIS A 1 211 ? 25.431 -2.685 -4.748 1.00 76.38 211 HIS A O 1
ATOM 1618 N N . PRO A 1 212 ? 25.996 -1.053 -3.342 1.00 79.81 212 PRO A N 1
ATOM 1619 C CA . PRO A 1 212 ? 24.628 -0.890 -2.850 1.00 79.81 212 PRO A CA 1
ATOM 1620 C C . PRO A 1 212 ? 23.616 -0.499 -3.933 1.00 79.81 212 PRO A C 1
ATOM 1622 O O . PRO A 1 212 ? 22.536 -1.080 -3.962 1.00 79.81 212 PRO A O 1
ATOM 1625 N N . SER A 1 213 ? 23.960 0.436 -4.824 1.00 79.94 213 SER A N 1
ATOM 1626 C CA . SER A 1 213 ? 23.090 0.869 -5.928 1.00 79.94 213 SER A CA 1
ATOM 1627 C C . SER A 1 213 ? 22.900 -0.259 -6.941 1.00 79.94 213 SER A C 1
ATOM 1629 O O . SER A 1 213 ? 21.771 -0.645 -7.219 1.00 79.94 213 SER A O 1
ATOM 1631 N N . MET A 1 214 ? 23.991 -0.878 -7.396 1.00 86.62 214 MET A N 1
ATOM 1632 C CA . MET A 1 214 ? 23.954 -2.033 -8.301 1.00 86.62 214 MET A CA 1
ATOM 1633 C C . MET A 1 214 ? 23.147 -3.210 -7.724 1.00 86.62 214 MET A C 1
ATOM 1635 O O . MET A 1 214 ? 22.313 -3.789 -8.416 1.00 86.62 214 MET A O 1
ATOM 1639 N N . LEU A 1 215 ? 23.360 -3.573 -6.452 1.00 88.19 215 LEU A N 1
ATOM 1640 C CA . LEU A 1 215 ? 22.612 -4.651 -5.794 1.00 88.19 215 LEU A CA 1
ATOM 1641 C C . LEU A 1 215 ? 21.121 -4.310 -5.670 1.00 88.19 215 LEU A C 1
ATOM 1643 O O . LEU A 1 215 ? 20.291 -5.206 -5.813 1.00 88.19 215 LEU A O 1
ATOM 1647 N N . ALA A 1 216 ? 20.779 -3.041 -5.419 1.00 87.75 216 ALA A N 1
ATOM 1648 C CA . ALA A 1 216 ? 19.392 -2.590 -5.397 1.00 87.75 216 ALA A CA 1
ATOM 1649 C C . ALA A 1 216 ? 18.735 -2.721 -6.778 1.00 87.75 216 ALA A C 1
ATOM 1651 O O . ALA A 1 216 ? 17.608 -3.201 -6.845 1.00 87.75 216 ALA A O 1
ATOM 1652 N N . GLU A 1 217 ? 19.431 -2.374 -7.865 1.00 90.56 217 GLU A N 1
ATOM 1653 C CA . GLU A 1 217 ? 18.909 -2.550 -9.229 1.00 90.56 217 GLU A CA 1
ATOM 1654 C C . GLU A 1 217 ? 18.689 -4.028 -9.564 1.00 90.56 217 GLU A C 1
ATOM 1656 O O . GLU A 1 217 ? 17.597 -4.417 -9.975 1.00 90.56 217 GLU A O 1
ATOM 1661 N N . LEU A 1 218 ? 19.672 -4.891 -9.288 1.00 92.31 218 LEU A N 1
ATOM 1662 C CA . LEU A 1 218 ? 19.549 -6.337 -9.517 1.00 92.31 218 LEU A CA 1
ATOM 1663 C C . LEU A 1 218 ? 18.375 -6.953 -8.745 1.00 92.31 218 LEU A C 1
ATOM 1665 O O . LEU A 1 218 ? 17.689 -7.842 -9.254 1.00 92.31 218 LEU A O 1
ATOM 1669 N N . ALA A 1 219 ? 18.142 -6.481 -7.521 1.00 89.94 219 ALA A N 1
ATOM 1670 C CA . ALA A 1 219 ? 17.077 -6.970 -6.660 1.00 89.94 219 ALA A CA 1
ATOM 1671 C C . ALA A 1 219 ? 15.686 -6.425 -7.020 1.00 89.94 219 ALA A C 1
ATOM 1673 O O . ALA A 1 219 ? 14.702 -7.136 -6.828 1.00 89.94 219 ALA A O 1
ATOM 1674 N N . ASN A 1 220 ? 15.595 -5.179 -7.498 1.00 89.94 220 ASN A N 1
ATOM 1675 C CA . ASN A 1 220 ? 14.329 -4.444 -7.562 1.00 89.94 220 ASN A CA 1
ATOM 1676 C C . ASN A 1 220 ? 13.866 -4.067 -8.973 1.00 89.94 220 ASN A C 1
ATOM 1678 O O . ASN A 1 220 ? 12.701 -3.702 -9.117 1.00 89.94 220 ASN A O 1
ATOM 1682 N N . CYS A 1 221 ? 14.716 -4.129 -10.002 1.00 91.50 221 CYS A N 1
ATOM 1683 C CA . CYS A 1 221 ? 14.264 -3.899 -11.375 1.00 91.50 221 CYS A CA 1
ATOM 1684 C C . CYS A 1 221 ? 13.300 -4.997 -11.829 1.00 91.50 221 CYS A C 1
ATOM 1686 O O . CYS A 1 221 ? 13.479 -6.183 -11.518 1.00 91.50 221 CYS A O 1
ATOM 1688 N N . ASP A 1 222 ? 12.297 -4.590 -12.607 1.00 92.25 222 ASP A N 1
ATOM 1689 C CA . ASP A 1 222 ? 11.300 -5.495 -13.166 1.00 92.25 222 ASP A CA 1
ATOM 1690 C C . ASP A 1 222 ? 11.935 -6.488 -14.119 1.00 92.25 222 ASP A C 1
ATOM 1692 O O . ASP A 1 222 ? 11.600 -7.665 -14.055 1.00 92.25 222 ASP A O 1
ATOM 1696 N N . VAL A 1 223 ? 12.879 -6.029 -14.942 1.00 94.00 223 VAL A N 1
ATOM 1697 C CA . VAL A 1 223 ? 13.598 -6.864 -15.903 1.00 94.00 223 VAL A CA 1
ATOM 1698 C C . VAL A 1 223 ? 15.096 -6.625 -15.798 1.00 94.00 223 VAL A C 1
ATOM 1700 O O . VAL A 1 223 ? 15.547 -5.491 -15.651 1.00 94.00 223 VAL A O 1
ATOM 1703 N N . VAL A 1 224 ? 15.886 -7.692 -15.909 1.00 96.12 224 VAL A N 1
ATOM 1704 C CA . VAL A 1 224 ? 17.341 -7.590 -16.057 1.00 96.12 224 VAL A CA 1
ATOM 1705 C C . VAL A 1 224 ? 17.760 -8.236 -17.372 1.00 96.12 224 VAL A C 1
ATOM 1707 O O . VAL A 1 224 ? 17.531 -9.428 -17.573 1.00 96.12 224 VAL A O 1
ATOM 1710 N N . LEU A 1 225 ? 18.373 -7.452 -18.263 1.00 97.06 225 LEU A N 1
ATOM 1711 C CA . LEU A 1 225 ? 18.989 -7.942 -19.497 1.00 97.06 225 LEU A CA 1
ATOM 1712 C C . LEU A 1 225 ? 20.464 -8.215 -19.223 1.00 97.06 225 LEU A C 1
ATOM 1714 O O . LEU A 1 225 ? 21.197 -7.315 -18.818 1.00 97.06 225 LEU A O 1
ATOM 1718 N N . VAL A 1 226 ? 20.897 -9.451 -19.453 1.00 96.25 226 VAL A N 1
ATOM 1719 C CA . VAL A 1 226 ? 22.253 -9.913 -19.147 1.00 96.25 226 VAL A CA 1
ATOM 1720 C C . VAL A 1 226 ? 22.960 -10.327 -20.431 1.00 96.25 226 VAL A C 1
ATOM 1722 O O . VAL A 1 226 ? 22.636 -11.360 -21.016 1.00 96.25 226 VAL A O 1
ATOM 1725 N N . ASP A 1 227 ? 23.945 -9.542 -20.857 1.00 95.00 227 ASP A N 1
ATOM 1726 C CA . ASP A 1 227 ? 24.793 -9.847 -22.009 1.00 95.00 227 ASP A CA 1
ATOM 1727 C C . ASP A 1 227 ? 26.030 -10.646 -21.577 1.00 95.00 227 ASP A C 1
ATOM 1729 O O . ASP A 1 227 ? 26.909 -10.159 -20.864 1.00 95.00 227 ASP A O 1
ATOM 1733 N N . LEU A 1 228 ? 26.108 -11.887 -22.050 1.00 92.19 228 LEU A N 1
ATOM 1734 C CA . LEU A 1 228 ? 27.147 -12.858 -21.715 1.00 92.19 228 LEU A CA 1
ATOM 1735 C C . LEU A 1 228 ? 28.382 -12.789 -22.634 1.00 92.19 228 LEU A C 1
ATOM 1737 O O . LEU A 1 228 ? 29.264 -13.653 -22.549 1.00 92.19 228 LEU A O 1
ATOM 1741 N N . THR A 1 229 ? 28.478 -11.786 -23.515 1.00 89.06 229 THR A N 1
ATOM 1742 C CA . THR A 1 229 ? 29.632 -11.579 -24.404 1.00 89.06 229 THR A CA 1
ATOM 1743 C C . THR A 1 229 ? 30.927 -11.525 -23.592 1.00 89.06 229 THR A C 1
ATOM 1745 O O . THR A 1 229 ? 30.972 -11.016 -22.472 1.00 89.06 229 THR A O 1
ATOM 1748 N N . THR A 1 230 ? 32.022 -12.053 -24.145 1.00 84.06 230 THR A N 1
ATOM 1749 C CA . THR A 1 230 ? 33.366 -12.106 -23.521 1.00 84.06 230 THR A CA 1
ATOM 1750 C C . THR A 1 230 ? 33.501 -12.934 -22.236 1.00 84.06 230 THR A C 1
ATOM 1752 O O . THR A 1 230 ? 34.605 -13.031 -21.708 1.00 84.06 230 THR A O 1
ATOM 1755 N N . THR A 1 231 ? 32.435 -13.575 -21.735 1.00 83.31 231 THR A N 1
ATOM 1756 C CA . THR A 1 231 ? 32.453 -14.336 -20.466 1.00 83.31 231 THR A CA 1
ATOM 1757 C C . THR A 1 231 ? 33.001 -13.508 -19.293 1.00 83.31 231 THR A C 1
ATOM 1759 O O . THR A 1 231 ? 33.865 -13.942 -18.529 1.00 83.31 231 THR A O 1
ATOM 1762 N N . ASN A 1 232 ? 32.531 -12.267 -19.167 1.00 86.62 232 ASN A N 1
ATOM 1763 C CA . ASN A 1 232 ? 32.988 -11.353 -18.126 1.00 86.62 232 ASN A CA 1
ATOM 1764 C C . ASN A 1 232 ? 32.572 -11.849 -16.725 1.00 86.62 232 ASN A C 1
ATOM 1766 O O . ASN A 1 232 ? 31.394 -12.082 -16.460 1.00 86.62 232 ASN A O 1
ATOM 1770 N N . PHE A 1 233 ? 33.535 -11.983 -15.806 1.00 86.81 233 PHE A N 1
ATOM 1771 C CA . PHE A 1 233 ? 33.272 -12.463 -14.444 1.00 86.81 233 PHE A CA 1
ATOM 1772 C C . PHE A 1 233 ? 32.306 -11.561 -13.658 1.00 86.81 233 PHE A C 1
ATOM 1774 O O . PHE A 1 233 ? 31.487 -12.074 -12.899 1.00 86.81 233 PHE A O 1
ATOM 1781 N N . ASN A 1 234 ? 32.354 -10.240 -13.863 1.00 88.50 234 ASN A N 1
ATOM 1782 C CA . ASN A 1 234 ? 31.453 -9.304 -13.183 1.00 88.50 234 ASN A CA 1
ATOM 1783 C C . ASN A 1 234 ? 29.995 -9.554 -13.588 1.00 88.50 234 ASN A C 1
ATOM 1785 O O . ASN A 1 234 ? 29.128 -9.640 -12.726 1.00 88.50 234 ASN A O 1
ATOM 1789 N N . VAL A 1 235 ? 29.750 -9.791 -14.881 1.00 91.56 235 VAL A N 1
ATOM 1790 C CA . VAL A 1 235 ? 28.423 -10.154 -15.407 1.00 91.56 235 VAL A CA 1
ATOM 1791 C C . VAL A 1 235 ? 27.914 -11.445 -14.760 1.00 91.56 235 VAL A C 1
ATOM 1793 O O . VAL A 1 235 ? 26.761 -11.519 -14.344 1.00 91.56 235 VAL A O 1
ATOM 1796 N N . ALA A 1 236 ? 28.774 -12.460 -14.620 1.00 90.75 236 ALA A N 1
ATOM 1797 C CA . ALA A 1 236 ? 28.399 -13.715 -13.965 1.00 90.75 236 ALA A CA 1
ATOM 1798 C C . ALA A 1 236 ? 28.081 -13.530 -12.468 1.00 90.75 236 ALA A C 1
ATOM 1800 O O . ALA A 1 236 ? 27.151 -14.152 -11.953 1.00 90.75 236 ALA A O 1
ATOM 1801 N N . TYR A 1 237 ? 28.824 -12.664 -11.771 1.00 91.75 237 TYR A N 1
ATOM 1802 C CA . TYR A 1 237 ? 28.551 -12.307 -10.378 1.00 91.75 237 TYR A CA 1
ATOM 1803 C C . TYR A 1 237 ? 27.188 -11.612 -10.226 1.00 91.75 237 TYR A C 1
ATOM 1805 O O . TYR A 1 237 ? 26.380 -12.019 -9.390 1.00 91.75 237 TYR A O 1
ATOM 1813 N N . GLU A 1 238 ? 26.909 -10.610 -11.060 1.00 94.12 238 GLU A N 1
ATOM 1814 C CA . GLU A 1 238 ? 25.653 -9.850 -11.057 1.00 94.12 238 GLU A CA 1
ATOM 1815 C C . GLU A 1 238 ? 24.446 -10.745 -11.386 1.00 94.12 238 GLU A C 1
ATOM 1817 O O . GLU A 1 238 ? 23.427 -10.691 -10.694 1.00 94.12 238 GLU A O 1
ATOM 1822 N N . LEU A 1 239 ? 24.591 -11.654 -12.357 1.00 94.06 239 LEU A N 1
ATOM 1823 C CA . LEU A 1 239 ? 23.589 -12.678 -12.663 1.00 94.06 239 LEU A CA 1
ATOM 1824 C C . LEU A 1 239 ? 23.306 -13.588 -11.456 1.00 94.06 239 LEU A C 1
ATOM 1826 O O . LEU A 1 239 ? 22.150 -13.863 -11.133 1.00 94.06 239 LEU A O 1
ATOM 1830 N N . GLY A 1 240 ? 24.352 -14.032 -10.754 1.00 93.06 240 GLY A N 1
ATOM 1831 C CA . GLY A 1 240 ? 24.208 -14.841 -9.543 1.00 93.06 240 GLY A CA 1
ATOM 1832 C C . GLY A 1 240 ? 23.422 -14.120 -8.444 1.00 93.06 240 GLY A C 1
ATOM 1833 O O . GLY A 1 240 ? 22.547 -14.718 -7.819 1.00 93.06 240 GLY A O 1
ATOM 1834 N N . VAL A 1 241 ? 23.683 -12.824 -8.242 1.00 92.88 241 VAL A N 1
ATOM 1835 C CA . VAL A 1 241 ? 22.913 -11.981 -7.314 1.00 92.88 241 VAL A CA 1
ATOM 1836 C C . VAL A 1 241 ? 21.451 -11.878 -7.751 1.00 92.88 241 VAL A C 1
ATOM 1838 O O . VAL A 1 241 ? 20.565 -12.092 -6.921 1.00 92.88 241 VAL A O 1
ATOM 1841 N N . ARG A 1 242 ? 21.182 -11.594 -9.035 1.00 93.06 242 ARG A N 1
ATOM 1842 C CA . ARG A 1 242 ? 19.815 -11.507 -9.578 1.00 93.06 242 ARG A CA 1
ATOM 1843 C C . ARG A 1 242 ? 19.029 -12.785 -9.304 1.00 93.06 242 ARG A C 1
ATOM 1845 O O . ARG A 1 242 ? 17.925 -12.702 -8.773 1.00 93.06 242 ARG A O 1
ATOM 1852 N N . HIS A 1 243 ? 19.617 -13.954 -9.561 1.00 92.06 243 HIS A N 1
ATOM 1853 C CA . HIS A 1 243 ? 18.963 -15.235 -9.296 1.00 92.06 243 HIS A CA 1
ATOM 1854 C C . HIS A 1 243 ? 18.560 -15.414 -7.824 1.00 92.06 243 HIS A C 1
ATOM 1856 O O . HIS A 1 243 ? 17.550 -16.056 -7.552 1.00 92.06 243 HIS A O 1
ATOM 1862 N N . VAL A 1 244 ? 19.299 -14.853 -6.862 1.00 90.50 244 VAL A N 1
ATOM 1863 C CA . VAL A 1 244 ? 18.941 -14.949 -5.435 1.00 90.50 244 VAL A CA 1
ATOM 1864 C C . VAL A 1 244 ? 17.761 -14.047 -5.073 1.00 90.50 244 VAL A C 1
ATOM 1866 O O . VAL A 1 244 ? 16.963 -14.421 -4.215 1.00 90.50 244 VAL A O 1
ATOM 1869 N N . PHE A 1 245 ? 17.647 -12.869 -5.686 1.00 88.94 245 PHE A N 1
ATOM 1870 C CA . PHE A 1 245 ? 16.661 -11.859 -5.288 1.00 88.94 245 PHE A CA 1
ATOM 1871 C C . PHE A 1 245 ? 15.396 -11.819 -6.146 1.00 88.94 245 PHE A C 1
ATOM 1873 O O . PHE A 1 245 ? 14.392 -11.284 -5.683 1.00 88.94 245 PHE A O 1
ATOM 1880 N N . ALA A 1 246 ? 15.418 -12.400 -7.345 1.00 89.00 246 ALA A N 1
ATOM 1881 C CA . ALA A 1 246 ? 14.271 -12.443 -8.238 1.00 89.00 246 ALA A CA 1
ATOM 1882 C C . ALA A 1 246 ? 14.047 -13.851 -8.794 1.00 89.00 246 ALA A C 1
ATOM 1884 O O . ALA A 1 246 ? 14.996 -14.542 -9.170 1.00 89.00 246 ALA A O 1
ATOM 1885 N N . ALA A 1 247 ? 12.778 -14.254 -8.852 1.00 89.00 247 ALA A N 1
ATOM 1886 C CA . ALA A 1 247 ? 12.362 -15.544 -9.394 1.00 89.00 247 ALA A CA 1
ATOM 1887 C C . ALA A 1 247 ? 12.293 -15.557 -10.931 1.00 89.00 247 ALA A C 1
ATOM 1889 O O . ALA A 1 247 ? 12.524 -16.601 -11.536 1.00 89.00 247 ALA A O 1
ATOM 1890 N N . ALA A 1 248 ? 12.005 -14.402 -11.540 1.00 90.31 248 ALA A N 1
ATOM 1891 C CA . ALA A 1 248 ? 11.697 -14.258 -12.959 1.00 90.31 248 ALA A CA 1
ATOM 1892 C C . ALA A 1 248 ? 12.251 -12.947 -13.557 1.00 90.31 248 ALA A C 1
ATOM 1894 O O . ALA A 1 248 ? 12.787 -12.079 -12.851 1.00 90.31 248 ALA A O 1
ATOM 1895 N N . SER A 1 249 ? 12.039 -12.783 -14.865 1.00 93.31 249 SER A N 1
ATOM 1896 C CA . SER A 1 249 ? 12.351 -11.586 -15.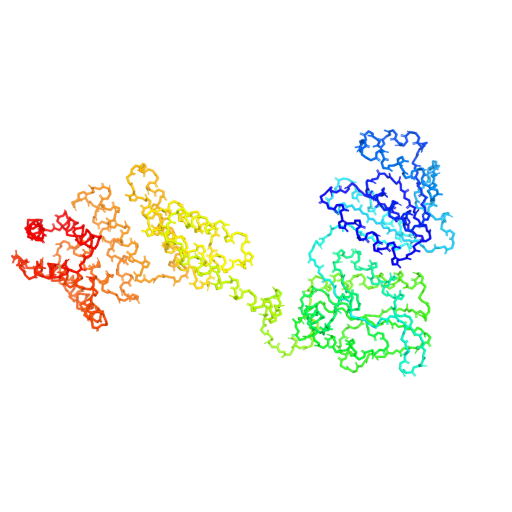657 1.00 93.31 249 SER A CA 1
ATOM 1897 C C . SER A 1 249 ? 13.849 -11.308 -15.809 1.00 93.31 249 SER A C 1
ATOM 1899 O O . SER A 1 249 ? 14.298 -10.160 -15.777 1.00 93.31 249 SER A O 1
ATOM 1901 N N . THR A 1 250 ? 14.630 -12.367 -15.988 1.00 94.88 250 THR A N 1
ATOM 1902 C CA . THR A 1 250 ? 16.068 -12.334 -16.254 1.00 94.88 250 THR A CA 1
ATOM 1903 C C . THR A 1 250 ? 16.331 -12.811 -17.684 1.00 94.88 250 THR A C 1
ATOM 1905 O O . THR A 1 250 ? 16.359 -14.004 -17.980 1.00 94.88 250 THR A O 1
ATOM 1908 N N . MET A 1 251 ? 16.542 -11.871 -18.604 1.00 95.31 251 MET A N 1
ATOM 1909 C CA . MET A 1 251 ? 16.765 -12.164 -20.018 1.00 95.31 251 MET A CA 1
ATOM 1910 C C . MET A 1 251 ? 18.255 -12.360 -20.305 1.00 95.31 251 MET A C 1
ATOM 1912 O O . MET A 1 251 ? 19.022 -11.398 -20.337 1.00 95.31 251 MET A O 1
ATOM 1916 N N . LEU A 1 252 ? 18.665 -13.604 -20.559 1.00 95.62 252 LEU A N 1
ATOM 1917 C CA . LEU A 1 252 ? 20.048 -13.926 -20.917 1.00 95.62 252 LEU A CA 1
ATOM 1918 C C . LEU A 1 252 ? 20.269 -13.816 -22.426 1.00 95.62 252 LEU A C 1
ATOM 1920 O O . LEU A 1 252 ? 19.617 -14.512 -23.211 1.00 95.62 252 LEU A O 1
ATOM 1924 N N . VAL A 1 253 ? 21.239 -12.996 -22.824 1.00 95.31 253 VAL A N 1
ATOM 1925 C CA . VAL A 1 253 ? 21.625 -12.782 -24.218 1.00 95.31 253 VAL A CA 1
ATOM 1926 C C . VAL A 1 253 ? 23.077 -13.205 -24.426 1.00 95.31 253 VAL A C 1
ATOM 1928 O O . VAL A 1 253 ? 23.973 -12.815 -23.686 1.00 95.31 253 VAL A O 1
ATOM 1931 N N . GLY A 1 254 ? 23.318 -14.028 -25.444 1.00 93.38 254 GLY A N 1
ATOM 1932 C CA . GLY A 1 254 ? 24.647 -14.480 -25.850 1.00 93.38 254 GLY A CA 1
ATOM 1933 C C . GLY A 1 254 ? 24.887 -14.190 -27.330 1.00 93.38 254 GLY A C 1
ATOM 1934 O O . GLY A 1 254 ? 24.622 -15.069 -28.154 1.00 93.38 254 GLY A O 1
ATOM 1935 N N . PRO A 1 255 ? 25.361 -12.985 -27.693 1.00 93.44 255 PRO A N 1
ATOM 1936 C CA . PRO A 1 255 ? 25.694 -12.643 -29.073 1.00 93.44 255 PRO A CA 1
ATOM 1937 C C . PRO A 1 255 ? 26.716 -13.622 -29.671 1.00 93.44 255 PRO A C 1
ATOM 1939 O O . PRO A 1 255 ? 27.768 -13.887 -29.086 1.00 93.44 255 PRO A O 1
ATOM 1942 N N . HIS A 1 256 ? 26.417 -14.165 -30.849 1.00 93.19 256 HIS A N 1
ATOM 1943 C CA . HIS A 1 256 ? 27.311 -15.051 -31.587 1.00 93.19 256 HIS A CA 1
ATOM 1944 C C . HIS A 1 256 ? 28.152 -14.223 -32.561 1.00 93.19 256 HIS A C 1
ATOM 1946 O O . HIS A 1 256 ? 27.642 -13.681 -33.541 1.00 93.19 256 HIS A O 1
ATOM 1952 N N . ILE A 1 257 ? 29.449 -14.113 -32.270 1.00 93.19 257 ILE A N 1
ATOM 1953 C CA . ILE A 1 257 ? 30.404 -13.398 -33.119 1.00 93.19 257 ILE A CA 1
ATOM 1954 C C . ILE A 1 257 ? 30.919 -14.371 -34.178 1.00 93.19 257 ILE A C 1
ATOM 1956 O O . ILE A 1 257 ? 31.676 -15.289 -33.857 1.00 93.19 257 ILE A O 1
ATOM 1960 N N . ILE A 1 258 ? 30.493 -14.174 -35.427 1.00 93.75 258 ILE A N 1
ATOM 1961 C CA . ILE A 1 258 ? 30.687 -15.118 -36.541 1.00 93.75 258 ILE A CA 1
ATOM 1962 C C . ILE A 1 258 ? 32.169 -15.484 -36.716 1.00 93.75 258 ILE A C 1
ATOM 1964 O O . ILE A 1 258 ? 32.512 -16.654 -36.882 1.00 93.75 258 ILE A O 1
ATOM 1968 N N . GLU A 1 259 ? 33.057 -14.495 -36.630 1.00 93.56 259 GLU A N 1
ATOM 1969 C CA . GLU A 1 259 ? 34.503 -14.643 -36.817 1.00 93.56 259 GLU A CA 1
ATOM 1970 C C . GLU A 1 259 ? 35.177 -15.447 -35.696 1.00 93.56 259 GLU A C 1
ATOM 1972 O O . GLU A 1 259 ? 36.268 -15.980 -35.890 1.00 93.56 259 GLU A O 1
ATOM 1977 N N . LEU A 1 260 ? 34.534 -15.550 -34.530 1.00 89.38 260 LEU A N 1
ATOM 1978 C CA . LEU A 1 260 ? 35.043 -16.278 -33.364 1.00 89.38 260 LEU A CA 1
ATOM 1979 C C . LEU A 1 260 ? 34.466 -17.695 -33.244 1.00 89.38 260 LEU A C 1
ATOM 1981 O O . LEU A 1 260 ? 34.849 -18.432 -32.332 1.00 89.38 260 LEU A O 1
ATOM 1985 N N . GLY A 1 261 ? 33.577 -18.078 -34.164 1.00 85.12 261 GLY A N 1
ATOM 1986 C CA . GLY A 1 261 ? 32.927 -19.380 -34.197 1.00 85.12 261 GLY A CA 1
ATOM 1987 C C . GLY A 1 261 ? 31.921 -19.607 -33.065 1.00 85.12 261 GLY A C 1
ATOM 1988 O O . GLY A 1 261 ? 31.694 -18.773 -32.186 1.00 85.12 261 GLY A O 1
ATOM 1989 N N . LYS A 1 262 ? 31.301 -20.791 -33.084 1.00 80.75 262 LYS A N 1
ATOM 1990 C CA . LYS A 1 262 ? 30.273 -21.154 -32.109 1.00 80.75 262 LYS A CA 1
ATOM 1991 C C . LYS A 1 262 ? 30.885 -21.345 -30.725 1.00 80.75 262 LYS A C 1
ATOM 1993 O O . LYS A 1 262 ? 31.765 -22.183 -30.541 1.00 80.75 262 LYS A O 1
ATOM 1998 N N . ARG A 1 263 ? 30.334 -20.639 -29.740 1.00 77.12 263 ARG A N 1
ATOM 1999 C CA . ARG A 1 263 ? 30.719 -20.750 -28.331 1.00 77.12 263 ARG A CA 1
ATOM 2000 C C . ARG A 1 263 ? 29.566 -21.249 -27.489 1.00 77.12 263 ARG A C 1
ATOM 2002 O O . ARG A 1 263 ? 28.401 -21.003 -27.798 1.00 77.12 263 ARG A O 1
ATOM 2009 N N . THR A 1 264 ? 29.915 -21.967 -26.433 1.00 77.06 264 THR A N 1
ATOM 2010 C CA . THR A 1 264 ? 28.946 -22.451 -25.451 1.00 77.06 264 THR A CA 1
ATOM 2011 C C . THR A 1 264 ? 29.110 -21.612 -24.188 1.00 77.06 264 THR A C 1
ATOM 2013 O O . THR A 1 264 ? 30.254 -21.379 -23.790 1.00 77.06 264 THR A O 1
ATOM 2016 N N . PRO A 1 265 ? 28.018 -21.150 -23.556 1.00 82.00 265 PRO A N 1
ATOM 2017 C CA . PRO A 1 265 ? 28.101 -20.532 -22.239 1.00 82.00 265 PRO A CA 1
ATOM 2018 C C . PRO A 1 265 ? 28.795 -21.456 -21.218 1.00 82.00 265 PRO A C 1
ATOM 2020 O O . PRO A 1 265 ? 28.796 -22.679 -21.404 1.00 82.00 265 PRO A O 1
ATOM 2023 N N . PRO A 1 266 ? 29.356 -20.907 -20.124 1.00 84.19 266 PRO A N 1
ATOM 2024 C CA . PRO A 1 266 ? 29.850 -21.703 -19.001 1.00 84.19 266 PRO A CA 1
ATOM 2025 C C . PRO A 1 266 ? 28.808 -22.714 -18.505 1.00 84.19 266 PRO A C 1
ATOM 2027 O O . PRO A 1 266 ? 27.613 -22.437 -18.575 1.00 84.19 266 PRO A O 1
ATOM 2030 N N . PHE A 1 267 ? 29.257 -23.858 -17.975 1.00 86.44 267 PHE A N 1
ATOM 2031 C CA . PHE A 1 267 ? 28.401 -25.001 -17.611 1.00 86.44 267 PHE A CA 1
ATOM 2032 C C . PHE A 1 267 ? 27.134 -24.611 -16.831 1.00 86.44 267 PHE A C 1
ATOM 2034 O O . PHE A 1 267 ? 26.038 -24.991 -17.234 1.00 86.44 267 PHE A O 1
ATOM 2041 N N . ASP A 1 268 ? 27.269 -23.804 -15.774 1.00 85.44 268 ASP A N 1
ATOM 2042 C CA . ASP A 1 268 ? 26.135 -23.400 -14.931 1.00 85.44 268 ASP A CA 1
ATOM 2043 C C . ASP A 1 268 ? 25.134 -22.478 -15.648 1.00 85.44 268 ASP A C 1
ATOM 2045 O O . ASP A 1 268 ? 23.945 -22.501 -15.345 1.00 85.44 268 ASP A O 1
ATOM 2049 N N . ILE A 1 269 ? 25.592 -21.704 -16.637 1.00 87.38 269 ILE A N 1
ATOM 2050 C CA . ILE A 1 269 ? 24.757 -20.808 -17.452 1.00 87.38 269 ILE A CA 1
ATOM 2051 C C . ILE A 1 269 ? 24.139 -21.561 -18.636 1.00 87.38 269 ILE A C 1
ATOM 2053 O O . ILE A 1 269 ? 23.034 -21.246 -19.064 1.00 87.38 269 ILE A O 1
ATOM 2057 N N . ALA A 1 270 ? 24.819 -22.586 -19.157 1.00 84.75 270 ALA A N 1
ATOM 2058 C CA . ALA A 1 270 ? 24.343 -23.395 -20.279 1.00 84.75 270 ALA A CA 1
ATOM 2059 C C . ALA A 1 270 ? 23.068 -24.197 -19.956 1.00 84.75 270 ALA A C 1
ATOM 2061 O O . ALA A 1 270 ? 22.405 -24.683 -20.871 1.00 84.75 270 ALA A O 1
ATOM 2062 N N . MET A 1 271 ? 22.728 -24.337 -18.670 1.00 84.31 271 MET A N 1
ATOM 2063 C CA . MET A 1 271 ? 21.468 -24.927 -18.210 1.00 84.31 271 MET A CA 1
ATOM 2064 C C . MET A 1 271 ? 20.281 -23.952 -18.286 1.00 84.31 271 MET A C 1
ATOM 2066 O O . MET A 1 271 ? 19.135 -24.396 -18.254 1.00 84.31 271 MET A O 1
ATOM 2070 N N . SER A 1 272 ? 20.542 -22.649 -18.420 1.00 87.31 272 SER A N 1
ATOM 2071 C CA . SER A 1 272 ? 19.526 -21.611 -18.600 1.00 87.31 272 SER A CA 1
ATOM 2072 C C . SER A 1 272 ? 19.279 -21.325 -20.083 1.00 87.31 272 SER A C 1
ATOM 2074 O O . SER A 1 272 ? 20.128 -21.557 -20.949 1.00 87.31 272 SER A O 1
ATOM 2076 N N . ARG A 1 273 ? 18.096 -20.790 -20.403 1.00 90.25 273 ARG A N 1
ATOM 2077 C CA . ARG A 1 273 ? 17.769 -20.386 -21.773 1.00 90.25 273 ARG A CA 1
ATOM 2078 C C . ARG A 1 273 ? 18.524 -19.101 -22.127 1.00 90.25 273 ARG A C 1
ATOM 2080 O O . ARG A 1 273 ? 18.204 -18.034 -21.621 1.00 90.25 273 ARG A O 1
ATOM 2087 N N . VAL A 1 274 ? 19.514 -19.219 -23.011 1.00 92.94 274 VAL A N 1
ATOM 2088 C CA . VAL A 1 274 ? 20.290 -18.088 -23.545 1.00 92.94 274 VAL A CA 1
ATOM 2089 C C . VAL A 1 274 ? 19.850 -17.789 -24.974 1.00 92.94 274 VAL A C 1
ATOM 2091 O O . VAL A 1 274 ? 19.907 -18.658 -25.848 1.00 92.94 274 VAL A O 1
ATOM 2094 N N . HIS A 1 275 ? 19.428 -16.554 -25.223 1.00 94.12 275 HIS A N 1
ATOM 2095 C CA . HIS A 1 275 ? 19.008 -16.083 -26.538 1.00 94.12 275 HIS A CA 1
ATOM 2096 C C . HIS A 1 275 ? 20.206 -15.509 -27.293 1.00 94.12 275 HIS A C 1
ATOM 2098 O O . HIS A 1 275 ? 20.921 -14.657 -26.780 1.00 94.12 275 HIS A O 1
ATOM 2104 N N . SER A 1 276 ? 20.453 -15.968 -28.516 1.00 93.12 276 SER A N 1
ATOM 2105 C CA . SER A 1 276 ? 21.589 -15.509 -29.323 1.00 93.12 276 SER A CA 1
ATOM 2106 C C . SER A 1 276 ? 21.137 -14.820 -30.600 1.00 93.12 276 SER A C 1
ATOM 2108 O O . SER A 1 276 ? 20.076 -15.134 -31.133 1.00 93.12 276 SER A O 1
ATOM 2110 N N . PHE A 1 277 ? 21.965 -13.934 -31.137 1.00 95.25 277 PHE A N 1
ATOM 2111 C CA . PHE A 1 277 ? 21.845 -13.382 -32.486 1.00 95.25 277 PHE A CA 1
ATOM 2112 C C . PHE A 1 277 ? 23.232 -13.325 -33.124 1.00 95.25 277 PHE A C 1
ATOM 2114 O O . PHE A 1 277 ? 24.235 -13.300 -32.406 1.00 95.25 277 PHE A O 1
ATOM 2121 N N . ASP A 1 278 ? 23.288 -13.324 -34.451 1.00 95.12 278 ASP A N 1
ATOM 2122 C CA . ASP A 1 278 ? 24.553 -13.286 -35.180 1.00 95.12 278 ASP A CA 1
ATOM 2123 C C . ASP A 1 278 ? 25.031 -11.841 -35.351 1.00 95.12 278 ASP A C 1
ATOM 2125 O O . ASP A 1 278 ? 24.279 -10.966 -35.781 1.00 95.12 278 ASP A O 1
ATOM 2129 N N . ARG A 1 279 ? 26.306 -11.593 -35.044 1.00 94.69 279 ARG A N 1
ATOM 2130 C CA . ARG A 1 279 ? 26.983 -10.322 -35.319 1.00 94.69 279 ARG A CA 1
ATOM 2131 C C . ARG A 1 279 ? 28.398 -10.548 -35.832 1.00 94.69 279 ARG A C 1
ATOM 2133 O O . ARG A 1 279 ? 29.018 -11.569 -35.543 1.00 94.69 279 ARG A O 1
ATOM 2140 N N . GLY A 1 280 ? 28.918 -9.565 -36.558 1.00 93.69 280 GLY A N 1
ATOM 2141 C CA . GLY A 1 280 ? 30.347 -9.474 -36.830 1.00 93.69 280 GLY A CA 1
ATOM 2142 C C . GLY A 1 280 ? 31.106 -8.849 -35.659 1.00 93.69 280 GLY A C 1
ATOM 2143 O O . GLY A 1 280 ? 30.508 -8.327 -34.705 1.00 93.69 280 GLY A O 1
ATOM 2144 N N . LEU A 1 281 ? 32.433 -8.804 -35.773 1.00 90.75 281 LEU A N 1
ATOM 2145 C CA . LEU A 1 281 ? 33.270 -7.961 -34.909 1.00 90.75 281 LEU A CA 1
ATOM 2146 C C . LEU A 1 281 ? 32.827 -6.494 -34.990 1.00 90.75 281 LEU A C 1
ATOM 2148 O O . LEU A 1 281 ? 32.712 -5.822 -33.966 1.00 90.75 281 LEU A O 1
ATOM 2152 N N . HIS A 1 282 ? 32.457 -6.045 -36.188 1.00 92.50 282 HIS A N 1
ATOM 2153 C CA . HIS A 1 282 ? 31.762 -4.783 -36.412 1.00 92.50 282 HIS A CA 1
ATOM 2154 C C . HIS A 1 282 ? 30.283 -5.055 -36.681 1.00 92.50 282 HIS A C 1
ATOM 2156 O O . HIS A 1 282 ? 29.937 -5.719 -37.658 1.00 92.50 282 HIS A O 1
ATOM 2162 N N . LEU A 1 283 ? 29.412 -4.554 -35.804 1.00 93.88 283 LEU A N 1
ATOM 2163 C CA . LEU A 1 283 ? 27.970 -4.718 -35.950 1.00 93.88 283 LEU A CA 1
ATOM 2164 C C . LEU A 1 283 ? 27.468 -3.910 -37.157 1.00 93.88 283 LEU A C 1
ATOM 2166 O O . LEU A 1 283 ? 27.713 -2.706 -37.254 1.00 93.88 283 LEU A O 1
ATOM 2170 N N . THR A 1 284 ? 26.752 -4.560 -38.069 1.00 94.06 284 THR A N 1
ATOM 2171 C CA . THR A 1 284 ? 26.063 -3.896 -39.191 1.00 94.06 284 THR A CA 1
ATOM 2172 C C . THR A 1 284 ? 24.620 -3.539 -38.820 1.00 94.06 284 THR A C 1
ATOM 2174 O O . THR A 1 284 ? 24.060 -4.110 -37.884 1.00 94.06 284 THR A O 1
ATOM 2177 N N . ASP A 1 285 ? 23.995 -2.614 -39.556 1.00 91.50 285 ASP A N 1
ATOM 2178 C CA . ASP A 1 285 ? 22.586 -2.248 -39.321 1.00 91.50 285 ASP A CA 1
ATOM 2179 C C . ASP A 1 285 ? 21.630 -3.419 -39.579 1.00 91.50 285 ASP A C 1
ATOM 2181 O O . ASP A 1 285 ? 20.627 -3.571 -38.884 1.00 91.50 285 ASP A O 1
ATOM 2185 N N . GLU A 1 286 ? 21.950 -4.272 -40.553 1.00 93.25 286 GLU A N 1
ATOM 2186 C CA . GLU A 1 286 ? 21.180 -5.481 -40.853 1.00 93.25 286 GLU A CA 1
ATOM 2187 C C . GLU A 1 286 ? 21.235 -6.475 -39.685 1.00 93.25 286 GLU A C 1
ATOM 2189 O O . GLU A 1 286 ? 20.200 -6.961 -39.234 1.00 93.25 286 GLU A O 1
ATOM 2194 N N . GLN A 1 287 ? 22.426 -6.703 -39.120 1.00 95.69 287 GLN A N 1
ATOM 2195 C CA . GLN A 1 287 ? 22.594 -7.552 -37.936 1.00 95.69 287 GLN A CA 1
ATOM 2196 C C . GLN A 1 287 ? 21.892 -6.974 -36.705 1.00 95.69 287 GLN A C 1
ATOM 2198 O O . GLN A 1 287 ? 21.262 -7.720 -35.961 1.00 95.69 287 GLN A O 1
ATOM 2203 N N . ALA A 1 288 ? 21.963 -5.656 -36.494 1.00 95.56 288 ALA A N 1
ATOM 2204 C CA . ALA A 1 288 ? 21.243 -4.996 -35.407 1.00 95.56 288 ALA A CA 1
ATOM 2205 C C . ALA A 1 288 ? 19.721 -5.152 -35.566 1.00 95.56 288 ALA A C 1
ATOM 2207 O O . ALA A 1 288 ? 19.024 -5.492 -34.613 1.00 95.56 288 ALA A O 1
ATOM 2208 N N . THR A 1 289 ? 19.220 -4.983 -36.790 1.00 94.94 289 THR A N 1
ATOM 2209 C CA . THR A 1 289 ? 17.802 -5.151 -37.126 1.00 94.94 289 THR A CA 1
ATOM 2210 C C . THR A 1 289 ? 17.318 -6.573 -36.843 1.00 94.94 289 THR A C 1
ATOM 2212 O O . THR A 1 289 ? 16.281 -6.762 -36.207 1.00 94.94 289 THR A O 1
ATOM 2215 N N . GLU A 1 290 ? 18.074 -7.581 -37.279 1.00 95.50 290 GLU A N 1
ATOM 2216 C CA . GLU A 1 290 ? 17.736 -8.984 -37.031 1.00 95.50 290 GLU A CA 1
ATOM 2217 C C . GLU A 1 290 ? 17.817 -9.337 -35.540 1.00 95.50 290 GLU A C 1
ATOM 2219 O O . GLU A 1 290 ? 16.957 -10.047 -35.016 1.00 95.50 290 GLU A O 1
ATOM 2224 N N . ALA A 1 291 ? 18.799 -8.782 -34.823 1.00 97.12 291 ALA A N 1
ATOM 2225 C CA . ALA A 1 291 ? 18.908 -8.937 -33.378 1.00 97.12 291 ALA A CA 1
ATOM 2226 C C . ALA A 1 291 ? 17.668 -8.389 -32.657 1.00 97.12 291 ALA A C 1
ATOM 2228 O O . ALA A 1 291 ? 17.077 -9.102 -31.850 1.00 97.12 291 ALA A O 1
ATOM 2229 N N . ILE A 1 292 ? 17.226 -7.169 -32.983 1.00 96.75 292 ILE A N 1
ATOM 2230 C CA . ILE A 1 292 ? 16.038 -6.558 -32.367 1.00 96.75 292 ILE A CA 1
ATOM 2231 C C . ILE A 1 292 ? 14.787 -7.398 -32.654 1.00 96.75 292 ILE A C 1
ATOM 2233 O O . ILE A 1 292 ? 14.052 -7.721 -31.724 1.00 96.75 292 ILE A O 1
ATOM 2237 N N . ARG A 1 293 ? 14.578 -7.848 -33.901 1.00 95.00 293 ARG A N 1
ATOM 2238 C CA . ARG A 1 293 ? 13.440 -8.723 -34.256 1.00 95.00 293 ARG A CA 1
ATOM 2239 C C . ARG A 1 293 ? 13.423 -10.024 -33.464 1.00 95.00 293 ARG A C 1
ATOM 2241 O O . ARG A 1 293 ? 12.359 -10.500 -33.073 1.00 95.00 293 ARG A O 1
ATOM 2248 N N . LYS A 1 294 ? 14.598 -10.607 -33.233 1.00 96.50 294 LYS A N 1
ATOM 2249 C CA . LYS A 1 294 ? 14.734 -11.863 -32.497 1.00 96.50 294 LYS A CA 1
ATOM 2250 C C . LYS A 1 294 ? 14.557 -11.687 -30.988 1.00 96.50 294 LYS A C 1
ATOM 2252 O O . LYS A 1 294 ? 14.044 -12.593 -30.333 1.00 96.50 294 LYS A O 1
ATOM 2257 N N . LEU A 1 295 ? 14.998 -10.556 -30.438 1.00 97.50 295 LEU A N 1
ATOM 2258 C CA . LEU A 1 295 ? 14.985 -10.280 -29.000 1.00 97.50 295 LEU A CA 1
ATOM 2259 C C . LEU A 1 295 ? 13.686 -9.612 -28.516 1.00 97.50 295 LEU A C 1
ATOM 2261 O O . LEU A 1 295 ? 13.320 -9.832 -27.367 1.00 97.50 295 LEU A O 1
ATOM 2265 N N . GLY A 1 296 ? 12.962 -8.882 -29.372 1.00 94.94 296 GLY A N 1
ATOM 2266 C CA . GLY A 1 296 ? 11.681 -8.219 -29.059 1.00 94.94 296 GLY A CA 1
ATOM 2267 C C . GLY A 1 296 ? 10.679 -9.123 -28.338 1.00 94.94 296 GLY A C 1
ATOM 2268 O O . GLY A 1 296 ? 10.379 -8.879 -27.169 1.00 94.94 296 GLY A O 1
ATOM 2269 N N . PRO A 1 297 ? 10.248 -10.236 -28.961 1.00 94.00 297 PRO A N 1
ATOM 2270 C CA . PRO A 1 297 ? 9.293 -11.156 -28.340 1.00 94.00 297 PRO A CA 1
ATOM 2271 C C . PRO A 1 297 ? 9.798 -11.781 -27.031 1.00 94.00 297 PRO A C 1
ATOM 2273 O O . PRO A 1 297 ? 9.015 -12.149 -26.161 1.00 94.00 297 PRO A O 1
ATOM 2276 N N . VAL A 1 298 ? 11.118 -11.924 -26.877 1.00 94.12 298 VAL A N 1
ATOM 2277 C CA . VAL A 1 298 ? 11.727 -12.466 -25.654 1.00 94.12 298 VAL A CA 1
ATOM 2278 C C . VAL A 1 298 ? 11.643 -11.449 -24.521 1.00 94.12 298 VAL A C 1
ATOM 2280 O O . VAL A 1 298 ? 11.281 -11.815 -23.402 1.00 94.12 298 VAL A O 1
ATOM 2283 N N . LEU A 1 299 ? 11.944 -10.180 -24.808 1.00 94.31 299 LEU A N 1
ATOM 2284 C CA . LEU A 1 299 ? 11.817 -9.105 -23.834 1.00 94.31 299 LEU A CA 1
ATOM 2285 C C . LEU A 1 299 ? 10.359 -8.948 -23.394 1.00 94.31 299 LEU A C 1
ATOM 2287 O O . LEU A 1 299 ? 10.109 -8.854 -22.198 1.00 94.31 299 LEU A O 1
ATOM 2291 N N . GLU A 1 300 ? 9.397 -9.005 -24.320 1.00 91.12 300 GLU A N 1
ATOM 2292 C CA . GLU A 1 300 ? 7.964 -8.955 -23.993 1.00 91.12 300 GLU A CA 1
ATOM 2293 C C . GLU A 1 300 ? 7.545 -10.056 -23.004 1.00 91.12 300 GLU A C 1
ATOM 2295 O O . GLU A 1 300 ? 6.821 -9.783 -22.043 1.00 91.12 300 GLU A O 1
ATOM 2300 N N . LEU A 1 301 ? 8.039 -11.287 -23.191 1.00 90.38 301 LEU A N 1
ATOM 2301 C CA . LEU A 1 301 ? 7.789 -12.401 -22.270 1.00 90.38 301 LEU A CA 1
ATOM 2302 C C . LEU A 1 301 ? 8.428 -12.173 -20.894 1.00 90.38 301 LEU A C 1
ATOM 2304 O O . LEU A 1 301 ? 7.780 -12.408 -19.870 1.00 90.38 301 LEU A O 1
ATOM 2308 N N . ALA A 1 302 ? 9.675 -11.692 -20.858 1.00 90.88 302 ALA A N 1
ATOM 2309 C CA . ALA A 1 302 ? 10.373 -11.382 -19.610 1.00 90.88 302 ALA A CA 1
ATOM 2310 C C . ALA A 1 302 ? 9.648 -10.272 -18.833 1.00 90.88 302 ALA A C 1
ATOM 2312 O O . ALA A 1 302 ? 9.409 -10.389 -17.633 1.00 90.88 302 ALA A O 1
ATOM 2313 N N . VAL A 1 303 ? 9.225 -9.228 -19.537 1.00 89.94 303 VAL A N 1
ATOM 2314 C CA . VAL A 1 303 ? 8.454 -8.094 -19.023 1.00 89.94 303 VAL A CA 1
ATOM 2315 C C . VAL A 1 303 ? 7.079 -8.525 -18.480 1.00 89.94 303 VAL A C 1
ATOM 2317 O O . VAL A 1 303 ? 6.588 -7.966 -17.496 1.00 89.94 303 VAL A O 1
ATOM 2320 N N . ALA A 1 304 ? 6.443 -9.529 -19.087 1.00 86.81 304 ALA A N 1
ATOM 2321 C CA . ALA A 1 304 ? 5.164 -10.073 -18.632 1.00 86.81 304 ALA A CA 1
ATOM 2322 C C . ALA A 1 304 ? 5.270 -10.982 -17.388 1.00 86.81 304 ALA A C 1
ATOM 2324 O O . ALA A 1 304 ? 4.233 -11.412 -16.887 1.00 86.81 304 ALA A O 1
ATOM 2325 N N . LYS A 1 305 ? 6.486 -11.260 -16.880 1.00 78.38 305 LYS A N 1
ATOM 2326 C CA . LYS A 1 305 ? 6.741 -12.179 -15.747 1.00 78.38 305 LYS A CA 1
ATOM 2327 C C . LYS A 1 305 ? 6.116 -13.564 -15.978 1.00 78.38 305 LYS A C 1
ATOM 2329 O O . LYS A 1 305 ? 5.465 -14.116 -15.098 1.00 78.38 305 LYS A O 1
ATOM 2334 N N . ALA A 1 306 ? 6.273 -14.099 -17.190 1.00 66.12 306 ALA A N 1
ATOM 2335 C CA . ALA A 1 306 ? 5.536 -15.283 -17.628 1.00 66.12 306 ALA A CA 1
ATOM 2336 C C . ALA A 1 306 ? 5.922 -16.581 -16.887 1.00 66.12 306 ALA A C 1
ATOM 2338 O O . ALA A 1 306 ? 5.046 -17.407 -16.635 1.00 66.12 306 ALA A O 1
ATOM 2339 N N . GLU A 1 307 ? 7.205 -16.773 -16.557 1.00 78.94 307 GLU A N 1
ATOM 2340 C CA . GLU A 1 307 ? 7.737 -18.008 -15.960 1.00 78.94 307 GLU A CA 1
ATOM 2341 C C . GLU A 1 307 ? 8.930 -17.712 -15.033 1.00 78.94 307 GLU A C 1
ATOM 2343 O O . GLU A 1 307 ? 9.654 -16.737 -15.248 1.00 78.94 307 GLU A O 1
ATOM 2348 N N . ASP A 1 308 ? 9.153 -18.576 -14.036 1.00 85.56 308 ASP A N 1
ATOM 2349 C CA . ASP A 1 308 ? 10.369 -18.553 -13.216 1.00 85.56 308 ASP A CA 1
ATOM 2350 C C . ASP A 1 308 ? 11.595 -18.902 -14.077 1.00 85.56 308 ASP A C 1
ATOM 2352 O O . ASP A 1 308 ? 11.632 -19.938 -14.746 1.00 85.56 308 ASP A O 1
ATOM 2356 N N . ASP A 1 309 ? 12.624 -18.057 -14.026 1.00 88.12 309 ASP A N 1
ATOM 2357 C CA . ASP A 1 309 ? 13.893 -18.232 -14.747 1.00 88.12 309 ASP A CA 1
ATOM 2358 C C . ASP A 1 309 ? 15.116 -18.309 -13.821 1.00 88.12 309 ASP A C 1
ATOM 2360 O O . ASP A 1 309 ? 16.241 -18.520 -14.282 1.00 88.12 309 ASP A O 1
ATOM 2364 N N . SER A 1 310 ? 14.896 -18.220 -12.505 1.00 89.94 310 SER A N 1
ATOM 2365 C CA . SER A 1 310 ? 15.942 -18.338 -11.497 1.00 89.94 310 SER A CA 1
ATOM 2366 C C . SER A 1 310 ? 16.165 -19.787 -11.047 1.00 89.94 310 SER A C 1
ATOM 2368 O O . SER A 1 310 ? 15.278 -20.398 -10.439 1.00 89.94 310 SER A O 1
ATOM 2370 N N . PRO A 1 311 ? 17.396 -20.319 -11.183 1.00 89.19 311 PRO A N 1
ATOM 2371 C CA . PRO A 1 311 ? 17.739 -21.618 -10.622 1.00 89.19 311 PRO A CA 1
ATOM 2372 C C . PRO A 1 311 ? 17.575 -21.660 -9.090 1.00 89.19 311 PRO A C 1
ATOM 2374 O O . PRO A 1 311 ? 17.174 -22.678 -8.535 1.00 89.19 311 PRO A O 1
ATOM 2377 N N . ALA A 1 312 ? 17.827 -20.555 -8.375 1.00 89.00 312 ALA A N 1
ATOM 2378 C CA . ALA A 1 312 ? 17.690 -20.533 -6.916 1.00 89.00 312 ALA A CA 1
ATOM 2379 C C . ALA A 1 312 ? 16.229 -20.713 -6.471 1.00 89.00 312 ALA A C 1
ATOM 2381 O O . ALA A 1 312 ? 15.963 -21.485 -5.550 1.00 89.00 312 ALA A O 1
ATOM 2382 N N . HIS A 1 313 ? 15.291 -20.050 -7.150 1.00 87.88 313 HIS A N 1
ATOM 2383 C CA . HIS A 1 313 ? 13.862 -20.147 -6.842 1.00 87.88 313 HIS A CA 1
ATOM 2384 C C . HIS A 1 313 ? 13.250 -21.469 -7.332 1.00 87.88 313 HIS A C 1
ATOM 2386 O O . HIS A 1 313 ? 12.303 -21.959 -6.726 1.00 87.88 313 HIS A O 1
ATOM 2392 N N . ALA A 1 314 ? 13.853 -22.114 -8.339 1.00 85.75 314 ALA A N 1
ATOM 2393 C CA . ALA A 1 314 ? 13.459 -23.454 -8.774 1.00 85.75 314 ALA A CA 1
ATOM 2394 C C . ALA A 1 314 ? 13.746 -24.554 -7.727 1.00 85.75 314 ALA A C 1
ATOM 2396 O O . ALA A 1 314 ? 13.037 -25.562 -7.687 1.00 85.75 314 ALA A O 1
ATOM 2397 N N . TRP A 1 315 ? 14.776 -24.392 -6.883 1.00 82.75 315 TRP A N 1
ATOM 2398 C CA . TRP A 1 315 ? 15.163 -25.399 -5.877 1.00 82.75 315 TRP A CA 1
ATOM 2399 C C . TRP A 1 315 ? 14.839 -25.024 -4.432 1.00 82.75 315 TRP A C 1
ATOM 2401 O O . TRP A 1 315 ? 14.666 -25.922 -3.603 1.00 82.75 315 TRP A O 1
ATOM 2411 N N . PHE A 1 316 ? 14.759 -23.735 -4.105 1.00 83.00 316 PHE A N 1
ATOM 2412 C CA . PHE A 1 316 ? 14.485 -23.270 -2.750 1.00 83.00 316 PHE A CA 1
ATOM 2413 C C . PHE A 1 316 ? 13.143 -22.549 -2.677 1.00 83.00 316 PHE A C 1
ATOM 2415 O O . PHE A 1 316 ? 12.861 -21.653 -3.466 1.00 83.00 316 PHE A O 1
ATOM 2422 N N . ALA A 1 317 ? 12.354 -22.878 -1.649 1.00 79.06 317 ALA A N 1
ATOM 2423 C CA . ALA A 1 317 ? 11.204 -22.079 -1.239 1.00 79.06 317 ALA A CA 1
ATOM 2424 C C . ALA A 1 317 ? 11.702 -20.770 -0.605 1.00 79.06 317 ALA A C 1
ATOM 2426 O O . ALA A 1 317 ? 11.787 -20.631 0.619 1.00 79.06 317 ALA A O 1
ATOM 2427 N N . MET A 1 318 ? 12.116 -19.838 -1.458 1.00 77.38 318 MET A N 1
ATOM 2428 C CA . MET A 1 318 ? 12.515 -18.500 -1.052 1.00 77.38 318 MET A CA 1
ATOM 2429 C C . MET A 1 318 ? 11.276 -17.782 -0.519 1.00 77.38 318 MET A C 1
ATOM 2431 O O . MET A 1 318 ? 10.211 -17.821 -1.130 1.00 77.38 318 MET A O 1
ATOM 2435 N N . VAL A 1 319 ? 11.392 -17.157 0.654 1.00 64.94 319 VAL A N 1
ATOM 2436 C CA . VAL A 1 319 ? 10.302 -16.340 1.197 1.00 64.94 319 VAL A CA 1
ATOM 2437 C C . VAL A 1 319 ? 10.049 -15.209 0.210 1.00 64.94 319 VAL A C 1
ATOM 2439 O O . VAL A 1 319 ? 10.962 -14.413 -0.016 1.00 64.94 319 VAL A O 1
ATOM 2442 N N . GLU A 1 320 ? 8.837 -15.131 -0.345 1.00 58.12 320 GLU A N 1
ATOM 2443 C CA . GLU A 1 320 ? 8.398 -13.981 -1.134 1.00 58.12 320 GLU A CA 1
ATOM 2444 C C . GLU A 1 320 ? 8.626 -12.717 -0.305 1.00 58.12 320 GLU A C 1
ATOM 2446 O O . GLU A 1 320 ? 7.978 -12.477 0.718 1.00 58.12 320 GLU A O 1
ATOM 2451 N N . ARG A 1 321 ? 9.621 -11.925 -0.701 1.00 64.44 321 ARG A N 1
ATOM 2452 C CA . ARG A 1 321 ? 9.862 -10.629 -0.084 1.00 64.44 321 ARG A CA 1
ATOM 2453 C C . ARG A 1 321 ? 9.070 -9.601 -0.865 1.00 64.44 321 ARG A C 1
ATOM 2455 O O . ARG A 1 321 ? 9.151 -9.553 -2.087 1.00 64.44 321 ARG A O 1
ATOM 2462 N N . SER A 1 322 ? 8.328 -8.762 -0.155 1.00 61.56 322 SER A N 1
ATOM 2463 C CA . SER A 1 322 ? 7.640 -7.633 -0.770 1.00 61.56 322 SER A CA 1
ATOM 2464 C C . SER A 1 322 ? 8.679 -6.689 -1.380 1.00 61.56 322 SER A C 1
ATOM 2466 O O . SER A 1 322 ? 9.467 -6.087 -0.650 1.00 61.56 322 SER A O 1
ATOM 2468 N N . ALA A 1 323 ? 8.701 -6.593 -2.709 1.00 64.19 323 ALA A N 1
ATOM 2469 C CA . ALA A 1 323 ? 9.479 -5.584 -3.414 1.00 64.19 323 ALA A CA 1
ATOM 2470 C C . ALA A 1 323 ? 8.887 -4.176 -3.158 1.00 64.19 323 ALA A C 1
ATOM 2472 O O . ALA A 1 323 ? 7.671 -4.055 -2.974 1.00 64.19 323 ALA A O 1
ATOM 2473 N N . PRO A 1 324 ? 9.711 -3.111 -3.153 1.00 77.06 324 PRO A N 1
ATOM 2474 C CA . PRO A 1 324 ? 11.166 -3.145 -3.281 1.00 77.06 324 PRO A CA 1
ATOM 2475 C C . PRO A 1 324 ? 11.860 -3.554 -1.972 1.00 77.06 324 PRO A C 1
ATOM 2477 O O . PRO A 1 324 ? 11.458 -3.173 -0.869 1.00 77.06 324 PRO A O 1
ATOM 2480 N N . LEU A 1 325 ? 12.955 -4.301 -2.100 1.00 81.56 325 LEU A N 1
ATOM 2481 C CA . LEU A 1 325 ? 13.908 -4.531 -1.025 1.00 81.56 325 LEU A CA 1
ATOM 2482 C C . LEU A 1 325 ? 14.619 -3.223 -0.690 1.00 81.56 325 LEU A C 1
ATOM 2484 O O . LEU A 1 325 ? 15.327 -2.659 -1.522 1.00 81.56 325 LEU A O 1
ATOM 2488 N N . LEU A 1 326 ? 14.432 -2.776 0.550 1.00 79.88 326 LEU A N 1
ATOM 2489 C CA . LEU A 1 326 ? 15.060 -1.570 1.073 1.00 79.88 326 LEU A CA 1
ATOM 2490 C C . LEU A 1 326 ? 16.506 -1.844 1.480 1.00 79.88 326 LEU A C 1
ATOM 2492 O O . LEU A 1 326 ? 16.810 -2.841 2.148 1.00 79.88 326 LEU A O 1
ATOM 2496 N N . LEU A 1 327 ? 17.388 -0.910 1.144 1.00 80.62 327 LEU A N 1
ATOM 2497 C CA . LEU A 1 327 ? 18.748 -0.893 1.654 1.00 80.62 327 LEU A CA 1
ATOM 2498 C C . LEU A 1 327 ? 18.747 -0.643 3.167 1.00 80.62 327 LEU A C 1
ATOM 2500 O O . LEU A 1 327 ? 17.843 -0.038 3.748 1.00 80.62 327 LEU A O 1
ATOM 2504 N N . HIS A 1 328 ? 19.796 -1.103 3.846 1.00 80.88 328 HIS A N 1
ATOM 2505 C CA . HIS A 1 328 ? 19.854 -1.045 5.308 1.00 80.88 328 HIS A CA 1
ATOM 2506 C C . HIS A 1 328 ? 19.786 0.390 5.867 1.00 80.88 328 HIS A C 1
ATOM 2508 O O . HIS A 1 328 ? 19.175 0.628 6.908 1.00 80.88 328 HIS A O 1
ATOM 2514 N N . ASN A 1 329 ? 20.392 1.360 5.183 1.00 79.25 329 ASN A N 1
ATOM 2515 C CA . ASN A 1 329 ? 20.281 2.779 5.527 1.00 79.25 329 ASN A CA 1
ATOM 2516 C C . ASN A 1 329 ? 18.843 3.294 5.371 1.00 79.25 329 ASN A C 1
ATOM 2518 O O . ASN A 1 329 ? 18.354 3.971 6.270 1.00 79.25 329 ASN A O 1
ATOM 2522 N N . GLU A 1 330 ? 18.143 2.908 4.303 1.00 82.50 330 GLU A N 1
ATOM 2523 C CA . GLU A 1 330 ? 16.750 3.305 4.065 1.00 82.50 330 GLU A CA 1
ATOM 2524 C C . GLU A 1 330 ? 15.813 2.755 5.146 1.00 82.50 330 GLU A C 1
ATOM 2526 O O . GLU A 1 330 ? 14.916 3.462 5.610 1.00 82.50 330 GLU A O 1
ATOM 2531 N N . VAL A 1 331 ? 16.053 1.520 5.609 1.00 84.62 331 VAL A N 1
ATOM 2532 C CA . VAL A 1 331 ? 15.330 0.935 6.750 1.00 84.62 331 VAL A CA 1
ATOM 2533 C C . VAL A 1 331 ? 15.534 1.784 8.003 1.00 84.62 331 VAL A C 1
ATOM 2535 O O . VAL A 1 331 ? 14.557 2.189 8.632 1.00 84.62 331 VAL A O 1
ATOM 2538 N N . ARG A 1 332 ? 16.785 2.124 8.339 1.00 85.44 332 ARG A N 1
ATOM 2539 C CA . ARG A 1 332 ? 17.093 2.954 9.518 1.00 85.44 332 ARG A CA 1
ATOM 2540 C C . ARG A 1 332 ? 16.457 4.339 9.428 1.00 85.44 332 ARG A C 1
ATOM 2542 O O . ARG A 1 332 ? 15.943 4.848 10.422 1.00 85.44 332 ARG A O 1
ATOM 2549 N N . GLU A 1 333 ? 16.468 4.951 8.250 1.00 87.38 333 GLU A N 1
ATOM 2550 C CA . GLU A 1 333 ? 15.821 6.241 8.010 1.00 87.38 333 GLU A CA 1
ATOM 2551 C C . GLU A 1 333 ? 14.299 6.152 8.131 1.00 87.38 333 GLU A C 1
ATOM 2553 O O . GLU A 1 333 ? 13.668 7.065 8.665 1.00 87.38 333 GLU A O 1
ATOM 2558 N N . ARG A 1 334 ? 13.690 5.063 7.652 1.00 87.12 334 ARG A N 1
ATOM 2559 C CA . ARG A 1 334 ? 12.253 4.811 7.803 1.00 87.12 334 ARG A CA 1
ATOM 2560 C C . ARG A 1 334 ? 11.873 4.624 9.270 1.00 87.12 334 ARG A C 1
ATOM 2562 O O . ARG A 1 334 ? 10.908 5.236 9.722 1.00 87.12 334 ARG A O 1
ATOM 2569 N N . GLU A 1 335 ? 12.635 3.834 10.021 1.00 88.75 335 GLU A N 1
ATOM 2570 C CA . GLU A 1 335 ? 12.418 3.630 11.457 1.00 88.75 335 GLU A CA 1
ATOM 2571 C C . GLU A 1 335 ? 12.565 4.936 12.244 1.00 88.75 335 GLU A C 1
ATOM 2573 O O . GLU A 1 335 ? 11.726 5.247 13.090 1.00 88.75 335 GLU A O 1
ATOM 2578 N N . ALA A 1 336 ? 13.585 5.743 11.932 1.00 91.31 336 ALA A N 1
ATOM 2579 C CA . ALA A 1 336 ? 13.782 7.049 12.553 1.00 91.31 336 ALA A CA 1
ATOM 2580 C C . ALA A 1 336 ? 12.614 8.006 12.259 1.00 91.31 336 ALA A C 1
ATOM 2582 O O . ALA A 1 336 ? 12.103 8.646 13.181 1.00 91.31 336 ALA A O 1
ATOM 2583 N N . ARG A 1 337 ? 12.147 8.059 11.002 1.00 93.12 337 ARG A N 1
ATOM 2584 C CA . ARG A 1 337 ? 10.958 8.833 10.602 1.00 93.12 337 ARG A CA 1
ATOM 2585 C C . ARG A 1 337 ? 9.708 8.379 11.350 1.00 93.12 337 ARG A C 1
ATOM 2587 O O . ARG A 1 337 ? 8.966 9.216 11.859 1.00 93.12 337 ARG A O 1
ATOM 2594 N N . PHE A 1 338 ? 9.484 7.069 11.452 1.00 93.56 338 PHE A N 1
ATOM 2595 C CA . PHE A 1 338 ? 8.347 6.530 12.193 1.00 93.56 338 PHE A CA 1
ATOM 2596 C C . PHE A 1 338 ? 8.414 6.878 13.681 1.00 93.56 338 PHE A C 1
ATOM 2598 O O . PHE A 1 338 ? 7.415 7.319 14.246 1.00 93.56 338 PHE A O 1
ATOM 2605 N N . ALA A 1 339 ? 9.579 6.722 14.314 1.00 93.44 339 ALA A N 1
ATOM 2606 C CA . ALA A 1 339 ? 9.768 7.057 15.722 1.00 93.44 339 ALA A CA 1
ATOM 2607 C C . ALA A 1 339 ? 9.509 8.547 15.995 1.00 93.44 339 ALA A C 1
ATOM 2609 O O . ALA A 1 339 ? 8.879 8.890 16.997 1.00 93.44 339 ALA A O 1
ATOM 2610 N N . ASP A 1 340 ? 9.948 9.431 15.097 1.00 95.00 340 ASP A N 1
ATOM 2611 C CA . ASP A 1 340 ? 9.687 10.864 15.209 1.00 95.00 340 ASP A CA 1
ATOM 2612 C C . ASP A 1 340 ? 8.197 11.200 15.061 1.00 95.00 340 ASP A C 1
ATOM 2614 O O . ASP A 1 340 ? 7.615 11.874 15.916 1.00 95.00 340 ASP A O 1
ATOM 2618 N N . ALA A 1 341 ? 7.549 10.643 14.036 1.00 96.50 341 ALA A N 1
ATOM 2619 C CA . ALA A 1 341 ? 6.120 10.815 13.818 1.00 96.50 341 ALA A CA 1
ATOM 2620 C C . ALA A 1 341 ? 5.280 10.266 14.977 1.00 96.50 341 ALA A C 1
ATOM 2622 O O . ALA A 1 341 ? 4.307 10.894 15.394 1.00 96.50 341 ALA A O 1
ATOM 2623 N N . HIS A 1 342 ? 5.671 9.120 15.533 1.00 95.88 342 HIS A N 1
ATOM 2624 C CA . HIS A 1 342 ? 5.012 8.518 16.686 1.00 95.88 342 HIS A CA 1
ATOM 2625 C C . HIS A 1 342 ? 5.109 9.412 17.926 1.00 95.88 342 HIS A C 1
ATOM 2627 O O . HIS A 1 342 ? 4.081 9.647 18.560 1.00 95.88 342 HIS A O 1
ATOM 2633 N N . ARG A 1 343 ? 6.287 9.986 18.226 1.00 95.62 343 ARG A N 1
ATOM 2634 C CA . ARG A 1 343 ? 6.431 10.971 19.317 1.00 95.62 343 ARG A CA 1
ATOM 2635 C C . ARG A 1 343 ? 5.512 12.170 19.115 1.00 95.62 343 ARG A C 1
ATOM 2637 O O . ARG A 1 343 ? 4.766 12.519 20.020 1.00 95.62 343 ARG A O 1
ATOM 2644 N N . ARG A 1 344 ? 5.489 12.742 17.909 1.00 96.06 344 ARG A N 1
ATOM 2645 C CA . ARG A 1 344 ? 4.619 13.884 17.597 1.00 96.06 344 ARG A CA 1
ATOM 2646 C C . ARG A 1 344 ? 3.133 13.558 17.770 1.00 96.06 344 ARG A C 1
ATOM 2648 O O . ARG A 1 344 ? 2.375 14.396 18.249 1.00 96.06 344 ARG A O 1
ATOM 2655 N N . VAL A 1 345 ? 2.719 12.346 17.401 1.00 96.50 345 VAL A N 1
ATOM 2656 C CA . VAL A 1 345 ? 1.355 11.846 17.634 1.00 96.50 345 VAL A CA 1
ATOM 2657 C C . VAL A 1 345 ? 1.069 11.672 19.124 1.00 96.50 345 VAL A C 1
ATOM 2659 O O . VAL A 1 345 ? -0.023 12.016 19.561 1.00 96.50 345 VAL A O 1
ATOM 2662 N N . ALA A 1 346 ? 2.027 11.180 19.912 1.00 93.00 346 ALA A N 1
ATOM 2663 C CA . ALA A 1 346 ? 1.877 11.048 21.361 1.00 93.00 346 ALA A CA 1
ATOM 2664 C C . ALA A 1 346 ? 1.772 12.413 22.071 1.00 93.00 346 ALA A C 1
ATOM 2666 O O . ALA A 1 346 ? 1.006 12.548 23.024 1.00 93.00 346 ALA A O 1
ATOM 2667 N N . ASP A 1 347 ? 2.484 13.429 21.578 1.00 93.62 347 ASP A N 1
ATOM 2668 C CA . ASP A 1 347 ? 2.446 14.797 22.111 1.00 93.62 347 ASP A CA 1
ATOM 2669 C C . ASP A 1 347 ? 1.164 15.562 21.713 1.00 93.62 347 ASP A C 1
ATOM 2671 O O . ASP A 1 347 ? 0.822 16.595 22.305 1.00 93.62 347 ASP A O 1
ATOM 2675 N N . ALA A 1 348 ? 0.413 15.062 20.723 1.00 93.56 348 ALA A N 1
ATOM 2676 C CA . ALA A 1 348 ? -0.836 15.663 20.274 1.00 93.56 348 ALA A CA 1
ATOM 2677 C C . ALA A 1 348 ? -1.966 15.406 21.288 1.00 93.56 348 ALA A C 1
ATOM 2679 O O . ALA A 1 348 ? -2.616 14.366 21.289 1.00 93.56 348 ALA A O 1
ATOM 2680 N N . THR A 1 349 ? -2.229 16.393 22.147 1.00 84.94 349 THR A N 1
ATOM 2681 C CA . THR A 1 349 ? -3.188 16.264 23.266 1.00 84.94 349 THR A CA 1
ATOM 2682 C C . THR A 1 349 ? -4.427 17.155 23.151 1.00 84.94 349 THR A C 1
ATOM 2684 O O . THR A 1 349 ? -5.363 17.019 23.935 1.00 84.94 349 THR A O 1
ATOM 2687 N N . ARG A 1 350 ? -4.460 18.086 22.190 1.00 88.12 350 ARG A N 1
ATOM 2688 C CA . ARG A 1 350 ? -5.565 19.041 21.991 1.00 88.12 350 ARG A CA 1
ATOM 2689 C C . ARG A 1 350 ? -6.186 18.876 20.613 1.00 88.12 350 ARG A C 1
ATOM 2691 O O . ARG A 1 350 ? -5.459 18.629 19.657 1.00 88.12 350 ARG A O 1
ATOM 2698 N N . PHE A 1 351 ? -7.497 19.115 20.507 1.00 86.38 351 PHE A N 1
ATOM 2699 C CA . PHE A 1 351 ? -8.271 18.963 19.265 1.00 86.38 351 PHE A CA 1
ATOM 2700 C C . PHE A 1 351 ? -7.576 19.560 18.030 1.00 86.38 351 PHE A C 1
ATOM 2702 O O . PHE A 1 351 ? -7.299 18.840 17.075 1.00 86.38 351 PHE A O 1
ATOM 2709 N N . ALA A 1 352 ? -7.215 20.849 18.075 1.00 89.88 352 ALA A N 1
ATOM 2710 C CA . ALA A 1 352 ? -6.555 21.520 16.951 1.00 89.88 352 ALA A CA 1
ATOM 2711 C C . ALA A 1 352 ? -5.223 20.844 16.566 1.00 89.88 352 ALA A C 1
ATOM 2713 O O . ALA A 1 352 ? -4.990 20.539 15.401 1.00 89.88 352 ALA A O 1
ATOM 2714 N N . THR A 1 353 ? -4.390 20.514 17.557 1.00 94.44 353 THR A N 1
ATOM 2715 C CA . THR A 1 353 ? -3.089 19.862 17.348 1.00 94.44 353 THR A CA 1
ATOM 2716 C C . THR A 1 353 ? -3.224 18.439 16.807 1.00 94.44 353 THR A C 1
ATOM 2718 O O . THR A 1 353 ? -2.380 18.007 16.023 1.00 94.44 353 THR A O 1
ATOM 2721 N N . ILE A 1 354 ? -4.276 17.709 17.186 1.00 96.06 354 ILE A N 1
ATOM 2722 C CA . ILE A 1 354 ? -4.554 16.366 16.664 1.00 96.06 354 ILE A CA 1
ATOM 2723 C C . ILE A 1 354 ? -4.831 16.432 15.158 1.00 96.06 354 ILE A C 1
ATOM 2725 O O . ILE A 1 354 ? -4.200 15.706 14.389 1.00 96.06 354 ILE A O 1
ATOM 2729 N N . LEU A 1 355 ? -5.708 17.341 14.723 1.00 96.06 355 LEU A N 1
ATOM 2730 C CA . LEU A 1 355 ? -6.031 17.506 13.303 1.00 96.06 355 LEU A CA 1
ATOM 2731 C C . LEU A 1 355 ? -4.850 18.055 12.493 1.00 96.06 355 LEU A C 1
ATOM 2733 O O . LEU A 1 355 ? -4.601 17.596 11.379 1.00 96.06 355 LEU A O 1
ATOM 2737 N N . ASP A 1 356 ? -4.077 18.988 13.053 1.00 96.19 356 ASP A N 1
ATOM 2738 C CA . ASP A 1 356 ? -2.841 19.478 12.428 1.00 96.19 356 ASP A CA 1
ATOM 2739 C C . ASP A 1 356 ? -1.814 18.360 12.242 1.00 96.19 356 ASP A C 1
ATOM 2741 O O . ASP A 1 356 ? -1.188 18.250 11.187 1.00 96.19 356 ASP A O 1
ATOM 2745 N N . THR A 1 357 ? -1.667 17.493 13.245 1.00 97.31 357 THR A N 1
ATOM 2746 C CA . THR A 1 357 ? -0.759 16.344 13.172 1.00 97.31 357 THR A CA 1
ATOM 2747 C C . THR A 1 357 ? -1.250 15.326 12.148 1.00 97.31 357 THR A C 1
ATOM 2749 O O . THR A 1 357 ? -0.445 14.831 11.363 1.00 97.31 357 THR A O 1
ATOM 2752 N N . ALA A 1 358 ? -2.560 15.072 12.079 1.00 95.62 358 ALA A N 1
ATOM 2753 C CA . ALA A 1 358 ? -3.145 14.195 11.068 1.00 95.62 358 ALA A CA 1
ATOM 2754 C C . ALA A 1 358 ? -2.886 14.701 9.640 1.00 95.62 358 ALA A C 1
ATOM 2756 O O . ALA A 1 358 ? -2.532 13.907 8.772 1.00 95.62 358 ALA A O 1
ATOM 2757 N N . ARG A 1 359 ? -3.002 16.016 9.406 1.00 95.31 359 ARG A N 1
ATOM 2758 C CA . ARG A 1 359 ? -2.657 16.641 8.118 1.00 95.31 359 ARG A CA 1
ATOM 2759 C C . ARG A 1 359 ? -1.168 16.532 7.812 1.00 95.31 359 ARG A C 1
ATOM 2761 O O . ARG A 1 359 ? -0.793 16.212 6.692 1.00 95.31 359 ARG A O 1
ATOM 2768 N N . TRP A 1 360 ? -0.310 16.745 8.807 1.00 96.25 360 TRP A N 1
ATOM 2769 C CA . TRP A 1 360 ? 1.136 16.609 8.630 1.00 96.25 360 TRP A CA 1
ATOM 2770 C C . TRP A 1 360 ? 1.563 15.181 8.246 1.00 96.25 360 TRP A C 1
ATOM 2772 O O . TRP A 1 360 ? 2.491 15.034 7.448 1.00 96.25 360 TRP A O 1
ATOM 2782 N N . LEU A 1 361 ? 0.873 14.138 8.737 1.00 95.75 361 LEU A N 1
ATOM 2783 C CA . LEU A 1 361 ? 1.145 12.741 8.359 1.00 95.75 361 LEU A CA 1
ATOM 2784 C C . LEU A 1 361 ? 0.999 12.483 6.850 1.00 95.75 361 LEU A C 1
ATOM 2786 O O . LEU A 1 361 ? 1.662 11.577 6.345 1.00 95.75 361 LEU A O 1
ATOM 2790 N N . ASP A 1 362 ? 0.186 13.271 6.133 1.00 91.88 362 ASP A N 1
ATOM 2791 C CA . ASP A 1 362 ? 0.050 13.185 4.669 1.00 91.88 362 ASP A CA 1
ATOM 2792 C C . ASP A 1 362 ? 1.348 13.608 3.950 1.00 91.88 362 ASP A C 1
ATOM 2794 O O . ASP A 1 362 ? 1.632 13.143 2.852 1.00 91.88 362 ASP A O 1
ATOM 2798 N N . THR A 1 363 ? 2.172 14.443 4.591 1.00 93.81 363 THR A N 1
ATOM 2799 C CA . THR A 1 363 ? 3.432 14.978 4.038 1.00 93.81 363 THR A CA 1
ATOM 2800 C C . THR A 1 363 ? 4.688 14.452 4.739 1.00 93.81 363 THR A C 1
ATOM 2802 O O . THR A 1 363 ? 5.798 14.857 4.409 1.00 93.81 363 THR A O 1
ATOM 2805 N N . ALA A 1 364 ? 4.541 13.560 5.723 1.00 91.75 364 ALA A N 1
ATOM 2806 C CA . ALA A 1 364 ? 5.644 13.093 6.569 1.00 91.75 364 ALA A CA 1
ATOM 2807 C C . ALA A 1 364 ? 6.565 12.059 5.888 1.00 91.75 364 ALA A C 1
ATOM 2809 O O . ALA A 1 364 ? 7.538 11.608 6.494 1.00 91.75 364 ALA A O 1
ATOM 2810 N N . GLY A 1 365 ? 6.252 11.647 4.653 1.00 90.75 365 GLY A N 1
ATOM 2811 C CA . GLY A 1 365 ? 7.021 10.638 3.921 1.00 90.75 365 GLY A CA 1
ATOM 2812 C C . GLY A 1 365 ? 7.020 9.269 4.607 1.00 90.75 365 GLY A C 1
ATOM 2813 O O . GLY A 1 365 ? 8.026 8.565 4.576 1.00 90.75 365 GLY A O 1
ATOM 2814 N N . LEU A 1 366 ? 5.931 8.908 5.291 1.00 91.38 366 LEU A N 1
ATOM 2815 C CA . LEU A 1 366 ? 5.758 7.599 5.924 1.00 91.38 366 LEU A CA 1
ATOM 2816 C C . LEU A 1 366 ? 5.142 6.603 4.939 1.00 91.38 366 LEU A C 1
ATOM 2818 O O . LEU A 1 366 ? 4.340 6.985 4.090 1.00 91.38 366 LEU A O 1
ATOM 2822 N N . GLY A 1 367 ? 5.457 5.317 5.105 1.00 88.50 367 GLY A N 1
ATOM 2823 C CA . GLY A 1 367 ? 4.752 4.258 4.383 1.00 88.50 367 GLY A CA 1
ATOM 2824 C C . GLY A 1 367 ? 3.270 4.201 4.770 1.00 88.50 367 GLY A C 1
ATOM 2825 O O . GLY A 1 367 ? 2.897 4.577 5.885 1.00 88.50 367 GLY A O 1
ATOM 2826 N N . THR A 1 368 ? 2.424 3.687 3.872 1.00 89.56 368 THR A N 1
ATOM 2827 C CA . THR A 1 368 ? 0.962 3.620 4.051 1.00 89.56 368 THR A CA 1
ATOM 2828 C C . THR A 1 368 ? 0.569 3.008 5.393 1.00 89.56 368 THR A C 1
ATOM 2830 O O . THR A 1 368 ? -0.145 3.642 6.165 1.00 89.56 368 THR A O 1
ATOM 2833 N N . ARG A 1 369 ? 1.114 1.832 5.723 1.00 89.38 369 ARG A N 1
ATOM 2834 C CA . ARG A 1 369 ? 0.829 1.114 6.975 1.00 89.38 369 ARG A CA 1
ATOM 2835 C C . ARG A 1 369 ? 1.172 1.932 8.225 1.00 89.38 369 ARG A C 1
ATOM 2837 O O . ARG A 1 369 ? 0.371 2.033 9.151 1.00 89.38 369 ARG A O 1
ATOM 2844 N N . ASP A 1 370 ? 2.349 2.551 8.226 1.00 92.00 370 ASP A N 1
ATOM 2845 C CA . ASP A 1 370 ? 2.846 3.368 9.338 1.00 92.00 370 ASP A CA 1
ATOM 2846 C C . ASP A 1 370 ? 1.951 4.600 9.541 1.00 92.00 370 ASP A C 1
ATOM 2848 O O . ASP A 1 370 ? 1.553 4.940 10.657 1.00 92.00 370 ASP A O 1
ATOM 2852 N N . SER A 1 371 ? 1.568 5.230 8.431 1.00 93.81 371 SER A N 1
ATOM 2853 C CA . SER A 1 371 ? 0.673 6.381 8.397 1.00 93.81 371 SER A CA 1
ATOM 2854 C C . SER A 1 371 ? -0.746 6.022 8.875 1.00 93.81 371 SER A C 1
ATOM 2856 O O . SER A 1 371 ? -1.339 6.760 9.664 1.00 93.81 371 SER A O 1
ATOM 2858 N N . GLN A 1 372 ? -1.290 4.871 8.462 1.00 95.00 372 GLN A N 1
ATOM 2859 C CA . GLN A 1 372 ? -2.586 4.354 8.922 1.00 95.00 372 GLN A CA 1
ATOM 2860 C C . GLN A 1 372 ? -2.587 4.096 10.435 1.00 95.00 372 GLN A C 1
ATOM 2862 O O . GLN A 1 372 ? -3.461 4.603 11.138 1.00 95.00 372 GLN A O 1
ATOM 2867 N N . ALA A 1 373 ? -1.576 3.392 10.957 1.00 95.00 373 ALA A N 1
ATOM 2868 C CA . ALA A 1 373 ? -1.461 3.096 12.385 1.00 95.00 373 ALA A CA 1
ATOM 2869 C C . ALA A 1 373 ? -1.426 4.371 13.248 1.00 95.00 373 ALA A C 1
ATOM 2871 O O . ALA A 1 373 ? -2.065 4.445 14.301 1.00 95.00 373 ALA A O 1
ATOM 2872 N N . LEU A 1 374 ? -0.713 5.406 12.796 1.00 96.81 374 LEU A N 1
ATOM 2873 C CA . LEU A 1 374 ? -0.661 6.695 13.484 1.00 96.81 374 LEU A CA 1
ATOM 2874 C C . LEU A 1 374 ? -1.981 7.480 13.381 1.00 96.81 374 LEU A C 1
ATOM 2876 O O . LEU A 1 374 ? -2.401 8.077 14.374 1.00 96.81 374 LEU A O 1
ATOM 2880 N N . ARG A 1 375 ? -2.686 7.429 12.240 1.00 96.69 375 ARG A N 1
ATOM 2881 C CA . ARG A 1 375 ? -4.032 8.021 12.110 1.00 96.69 375 ARG A CA 1
ATOM 2882 C C . ARG A 1 375 ? -5.054 7.347 13.023 1.00 96.69 375 ARG A C 1
ATOM 2884 O O . ARG A 1 375 ? -5.845 8.057 13.636 1.00 96.69 375 ARG A O 1
ATOM 2891 N N . ILE A 1 376 ? -5.003 6.023 13.185 1.00 97.50 376 ILE A N 1
ATOM 2892 C CA . ILE A 1 376 ? -5.877 5.295 14.122 1.00 97.50 376 ILE A CA 1
ATOM 2893 C C . ILE A 1 376 ? -5.666 5.796 15.556 1.00 97.50 376 ILE A C 1
ATOM 2895 O O . ILE A 1 376 ? -6.640 6.030 16.271 1.00 97.50 376 ILE A O 1
ATOM 2899 N N . LYS A 1 377 ? -4.413 6.028 15.974 1.00 97.06 377 LYS A N 1
ATOM 2900 C CA . LYS A 1 377 ? -4.107 6.591 17.302 1.00 97.06 377 LYS A CA 1
ATOM 2901 C C . LYS A 1 377 ? -4.666 8.000 17.486 1.00 97.06 377 LYS A C 1
ATOM 2903 O O . LYS A 1 377 ? -5.260 8.278 18.524 1.00 97.06 377 LYS A O 1
ATOM 2908 N N . LEU A 1 378 ? -4.513 8.869 16.486 1.00 97.69 378 LEU A N 1
ATOM 2909 C CA . LEU A 1 378 ? -5.102 10.212 16.515 1.00 97.69 378 LEU A CA 1
ATOM 2910 C C . LEU A 1 378 ? -6.637 10.152 16.554 1.00 97.69 378 LEU A C 1
ATOM 2912 O O . LEU A 1 378 ? -7.253 10.872 17.334 1.00 97.69 378 LEU A O 1
ATOM 2916 N N . GLY A 1 379 ? -7.256 9.255 15.781 1.00 97.06 379 GLY A N 1
ATOM 2917 C CA . GLY A 1 379 ? -8.700 9.020 15.814 1.00 97.06 379 GLY A CA 1
ATOM 2918 C C . GLY A 1 379 ? -9.181 8.559 17.192 1.00 97.06 379 GLY A C 1
ATOM 2919 O O . GLY A 1 379 ? -10.155 9.092 17.715 1.00 97.06 379 GLY A O 1
ATOM 2920 N N . ALA A 1 380 ? -8.457 7.643 17.840 1.00 95.62 380 ALA A N 1
ATOM 2921 C CA . ALA A 1 380 ? -8.751 7.226 19.211 1.00 95.62 380 ALA A CA 1
ATOM 2922 C C . ALA A 1 380 ? -8.608 8.384 20.221 1.00 95.62 380 ALA A C 1
ATOM 2924 O O . ALA A 1 380 ? -9.428 8.512 21.130 1.00 95.62 380 ALA A O 1
ATOM 2925 N N . ALA A 1 381 ? -7.623 9.272 20.042 1.00 95.56 381 ALA A N 1
ATOM 2926 C CA . ALA A 1 381 ? -7.495 10.479 20.859 1.00 95.56 381 ALA A CA 1
ATOM 2927 C C . ALA A 1 381 ? -8.688 11.438 20.669 1.00 95.56 381 ALA A C 1
ATOM 2929 O O . ALA A 1 381 ? -9.192 11.982 21.652 1.00 95.56 381 ALA A O 1
ATOM 2930 N N . LEU A 1 382 ? -9.196 11.590 19.436 1.00 96.56 382 LEU A N 1
ATOM 2931 C CA . LEU A 1 382 ? -10.413 12.363 19.147 1.00 96.56 382 LEU A CA 1
ATOM 2932 C C . LEU A 1 382 ? -11.652 11.773 19.833 1.00 96.56 382 LEU A C 1
ATOM 2934 O O . LEU A 1 382 ? -12.449 12.531 20.387 1.00 96.56 382 LEU A O 1
ATOM 2938 N N . LEU A 1 383 ? -11.787 10.439 19.882 1.00 94.12 383 LEU A N 1
ATOM 2939 C CA . LEU A 1 383 ? -12.849 9.787 20.662 1.00 94.12 383 LEU A CA 1
ATOM 2940 C C . LEU A 1 383 ? -12.786 10.181 22.143 1.00 94.12 383 LEU A C 1
ATOM 2942 O O . LEU A 1 383 ? -13.821 10.474 22.740 1.00 94.12 383 LEU A O 1
ATOM 2946 N N . GLY A 1 384 ? -11.580 10.226 22.721 1.00 90.69 384 GLY A N 1
ATOM 2947 C CA . GLY A 1 384 ? -11.359 10.597 24.122 1.00 90.69 384 GLY A CA 1
ATOM 2948 C C . GLY A 1 384 ? -11.801 12.023 24.468 1.00 90.69 384 GLY A C 1
ATOM 2949 O O . GLY A 1 384 ? -12.217 12.276 25.596 1.00 90.69 384 GLY A O 1
ATOM 2950 N N . ILE A 1 385 ? -11.778 12.937 23.495 1.00 92.44 385 ILE A N 1
ATOM 2951 C CA . ILE A 1 385 ? -12.266 14.319 23.642 1.00 92.44 385 ILE A CA 1
ATOM 2952 C C . ILE A 1 385 ? -13.646 14.545 23.003 1.00 92.44 385 ILE A C 1
ATOM 2954 O O . ILE A 1 385 ? -14.053 15.686 22.802 1.00 92.44 385 ILE A O 1
ATOM 2958 N N . GLN A 1 386 ? -14.372 13.461 22.709 1.00 93.00 386 GLN A N 1
ATOM 2959 C CA . GLN A 1 386 ? -15.741 13.454 22.176 1.00 93.00 386 GLN A CA 1
ATOM 2960 C C . GLN A 1 386 ? -15.917 14.075 20.774 1.00 93.00 386 GLN A C 1
ATOM 2962 O O . GLN A 1 386 ? -17.029 14.427 20.379 1.00 93.00 386 GLN A O 1
ATOM 2967 N N . ALA A 1 387 ? -14.839 14.159 19.993 1.00 95.19 387 ALA A N 1
ATOM 2968 C CA . ALA A 1 387 ? -14.833 14.628 18.607 1.00 95.19 387 ALA A CA 1
ATOM 2969 C C . ALA A 1 387 ? -15.071 13.468 17.619 1.00 95.19 387 ALA A C 1
ATOM 2971 O O . ALA A 1 387 ? -14.181 13.040 16.881 1.00 95.19 387 ALA A O 1
ATOM 2972 N N . TYR A 1 388 ? -16.267 12.875 17.669 1.00 95.56 388 TYR A N 1
ATOM 2973 C CA . TYR A 1 388 ? -16.553 11.606 16.987 1.00 95.56 388 TYR A CA 1
ATOM 2974 C C . TYR A 1 388 ? -16.613 11.719 15.456 1.00 95.56 388 TYR A C 1
ATOM 2976 O O . TYR A 1 388 ? -16.199 10.790 14.762 1.00 95.56 388 TYR A O 1
ATOM 2984 N N . ALA A 1 389 ? -17.113 12.837 14.921 1.00 95.38 389 ALA A N 1
ATOM 2985 C CA . ALA A 1 389 ? -17.215 13.044 13.476 1.00 95.38 389 ALA A CA 1
ATOM 2986 C C . ALA A 1 389 ? -15.824 13.163 12.835 1.00 95.38 389 ALA A C 1
ATOM 2988 O O . ALA A 1 389 ? -15.550 12.557 11.802 1.00 95.38 389 ALA A O 1
ATOM 2989 N N . GLU A 1 390 ? -14.915 13.884 13.484 1.00 97.19 390 GLU A N 1
ATOM 2990 C CA . GLU A 1 390 ? -13.529 14.023 13.057 1.00 97.19 390 GLU A CA 1
ATOM 2991 C C . GLU A 1 390 ? -12.747 12.718 13.234 1.00 97.19 390 GLU A C 1
ATOM 2993 O O . GLU A 1 390 ? -11.920 12.378 12.388 1.00 97.19 390 GLU A O 1
ATOM 2998 N N . ALA A 1 391 ? -13.035 11.946 14.289 1.00 97.56 391 ALA A N 1
ATOM 2999 C CA . ALA A 1 391 ? -12.468 10.611 14.453 1.00 97.56 391 ALA A CA 1
ATOM 3000 C C . ALA A 1 391 ? -12.822 9.706 13.260 1.00 97.56 391 ALA A C 1
ATOM 3002 O O . ALA A 1 391 ? -11.934 9.056 12.709 1.00 97.56 391 ALA A O 1
ATOM 3003 N N . LEU A 1 392 ? -14.086 9.720 12.811 1.00 97.81 392 LEU A N 1
ATOM 3004 C CA . LEU A 1 392 ? -14.521 8.969 11.628 1.00 97.81 392 LEU A CA 1
ATOM 3005 C C . LEU A 1 392 ? -13.787 9.397 10.355 1.00 97.81 392 LEU A C 1
ATOM 3007 O O . LEU A 1 392 ? -13.342 8.530 9.615 1.00 97.81 392 LEU A O 1
ATOM 3011 N N . GLN A 1 393 ? -13.565 10.697 10.137 1.00 96.50 393 GLN A N 1
ATOM 3012 C CA . GLN A 1 393 ? -12.789 11.166 8.978 1.00 96.50 393 GLN A CA 1
ATOM 3013 C C . GLN A 1 393 ? -11.365 10.587 8.957 1.00 96.50 393 GLN A C 1
ATOM 3015 O O . GLN A 1 393 ? -10.826 10.290 7.889 1.00 96.50 393 GLN A O 1
ATOM 3020 N N . LEU A 1 394 ? -10.742 10.412 10.129 1.00 96.62 394 LEU A N 1
ATOM 3021 C CA . LEU A 1 394 ? -9.436 9.759 10.223 1.00 96.62 394 LEU A CA 1
ATOM 3022 C C . LEU A 1 394 ? -9.535 8.248 10.012 1.00 96.62 394 LEU A C 1
ATOM 3024 O O . LEU A 1 394 ? -8.684 7.685 9.320 1.00 96.62 394 LEU A O 1
ATOM 3028 N N . PHE A 1 395 ? -10.553 7.592 10.571 1.00 97.56 395 PHE A N 1
ATOM 3029 C CA . PHE A 1 395 ? -10.771 6.155 10.398 1.00 97.56 395 PHE A CA 1
ATOM 3030 C C . PHE A 1 395 ? -11.069 5.787 8.941 1.00 97.56 395 PHE A C 1
ATOM 3032 O O . PHE A 1 395 ? -10.456 4.851 8.432 1.00 97.56 395 PHE A O 1
ATOM 3039 N N . ASP A 1 396 ? -11.884 6.558 8.226 1.00 95.94 396 ASP A N 1
ATOM 3040 C CA . ASP A 1 396 ? -12.200 6.319 6.812 1.00 95.94 396 ASP A CA 1
ATOM 3041 C C . ASP A 1 396 ? -10.943 6.349 5.921 1.00 95.94 396 ASP A C 1
ATOM 3043 O O . ASP A 1 396 ? -10.839 5.606 4.948 1.00 95.94 396 ASP A O 1
ATOM 3047 N N . ARG A 1 397 ? -9.938 7.155 6.289 1.00 93.19 397 ARG A N 1
ATOM 3048 C CA . ARG A 1 397 ? -8.640 7.245 5.593 1.00 93.19 397 ARG A CA 1
ATOM 3049 C C . ARG A 1 397 ? -7.577 6.281 6.133 1.00 93.19 397 ARG A C 1
ATOM 3051 O O . ARG A 1 397 ? -6.423 6.357 5.710 1.00 93.19 397 ARG A O 1
ATOM 3058 N N . SER A 1 398 ? -7.909 5.429 7.104 1.00 95.31 398 SER A N 1
ATOM 3059 C CA . SER A 1 398 ? -6.925 4.585 7.796 1.00 95.31 398 SER A CA 1
ATOM 3060 C C . SER A 1 398 ? -7.320 3.123 7.965 1.00 95.31 398 SER A C 1
ATOM 3062 O O . SER A 1 398 ? -6.721 2.444 8.792 1.00 95.31 398 SER A O 1
ATOM 3064 N N . GLN A 1 399 ? -8.267 2.628 7.164 1.00 95.19 399 GLN A N 1
ATOM 3065 C CA . GLN A 1 399 ? -8.672 1.224 7.180 1.00 95.19 399 GLN A CA 1
ATOM 3066 C C . GLN A 1 399 ? -7.496 0.290 6.826 1.00 95.19 399 GLN A C 1
ATOM 3068 O O . GLN A 1 399 ? -7.019 0.327 5.688 1.00 95.19 399 GLN A O 1
ATOM 3073 N N . PRO A 1 400 ? -7.038 -0.564 7.762 1.00 94.06 400 PRO A N 1
ATOM 3074 C CA . PRO A 1 400 ? -6.039 -1.588 7.468 1.00 94.06 400 PRO A CA 1
ATOM 3075 C C . PRO A 1 400 ? -6.666 -2.787 6.742 1.00 94.06 400 PRO A C 1
ATOM 3077 O O . PRO A 1 400 ? -7.886 -2.965 6.752 1.00 94.06 400 PRO A O 1
ATOM 3080 N N . GLU A 1 401 ? -5.841 -3.650 6.152 1.00 90.94 401 GLU A N 1
ATOM 3081 C CA . GLU A 1 401 ? -6.306 -4.926 5.597 1.00 90.94 401 GLU A CA 1
ATOM 3082 C C . GLU A 1 401 ? -6.665 -5.938 6.696 1.00 90.94 401 GLU A C 1
ATOM 3084 O O . GLU A 1 401 ? -6.142 -5.896 7.815 1.00 90.94 401 GLU A O 1
ATOM 3089 N N . VAL A 1 402 ? -7.551 -6.883 6.369 1.00 87.56 402 VAL A N 1
ATOM 3090 C CA . VAL A 1 402 ? -7.886 -7.992 7.271 1.00 87.56 402 VAL A CA 1
ATOM 3091 C C . VAL A 1 402 ? -6.634 -8.846 7.486 1.00 87.56 402 VAL A C 1
ATOM 3093 O O . VAL A 1 402 ? -6.022 -9.309 6.531 1.00 87.56 402 VAL A O 1
ATOM 3096 N N . GLY A 1 403 ? -6.256 -9.046 8.749 1.00 84.94 403 GLY A N 1
ATOM 3097 C CA . GLY A 1 403 ? -5.006 -9.711 9.136 1.00 84.94 403 GLY A CA 1
ATOM 3098 C C . GLY A 1 403 ? -3.932 -8.750 9.653 1.00 84.94 403 GLY A C 1
ATOM 3099 O O . GLY A 1 403 ? -3.026 -9.190 10.363 1.00 84.94 403 GLY A O 1
ATOM 3100 N N . ASP A 1 404 ? -4.053 -7.439 9.405 1.00 89.25 404 ASP A N 1
ATOM 3101 C CA . ASP A 1 404 ? -3.192 -6.461 10.072 1.00 89.25 404 ASP A CA 1
ATOM 3102 C C . ASP A 1 404 ? -3.536 -6.375 11.579 1.00 89.25 404 ASP A C 1
ATOM 3104 O O . ASP A 1 404 ? -4.717 -6.278 11.936 1.00 89.25 404 ASP A O 1
ATOM 3108 N N . PRO A 1 405 ? -2.540 -6.352 12.490 1.00 89.19 405 PRO A N 1
ATOM 3109 C CA . PRO A 1 405 ? -2.775 -6.226 13.932 1.00 89.19 405 PRO A CA 1
ATOM 3110 C C . PRO A 1 405 ? -3.597 -4.994 14.352 1.00 89.19 405 PRO A C 1
ATOM 3112 O O . PRO A 1 405 ? -4.212 -5.000 15.417 1.00 89.19 405 PRO A O 1
ATOM 3115 N N . GLN A 1 406 ? -3.608 -3.927 13.548 1.00 93.56 406 GLN A N 1
ATOM 3116 C CA . GLN A 1 406 ? -4.367 -2.701 13.805 1.00 93.56 406 GLN A CA 1
ATOM 3117 C C . GLN A 1 406 ? -5.819 -2.770 13.320 1.00 93.56 406 GLN A C 1
ATOM 3119 O O . GLN A 1 406 ? -6.623 -1.929 13.722 1.00 93.56 406 GLN A O 1
ATOM 3124 N N . HIS A 1 407 ? -6.187 -3.750 12.487 1.00 95.62 407 HIS A N 1
ATOM 3125 C CA . HIS A 1 407 ? -7.513 -3.800 11.869 1.00 95.62 407 HIS A CA 1
ATOM 3126 C C . HIS A 1 407 ? -8.639 -3.918 12.910 1.00 95.62 407 HIS A C 1
ATOM 3128 O O . HIS A 1 407 ? -9.611 -3.164 12.843 1.00 95.62 407 HIS A O 1
ATOM 3134 N N . LYS A 1 408 ? -8.475 -4.766 13.940 1.00 95.38 408 LYS A N 1
ATOM 3135 C CA . LYS A 1 408 ? -9.433 -4.856 15.061 1.00 95.38 408 LYS A CA 1
ATOM 3136 C C . LYS A 1 408 ? -9.592 -3.506 15.774 1.00 95.38 408 LYS A C 1
ATOM 3138 O O . LYS A 1 408 ? -10.712 -3.067 16.023 1.00 95.38 408 LYS A O 1
ATOM 3143 N N . ILE A 1 409 ? -8.474 -2.843 16.083 1.00 95.81 409 ILE A N 1
ATOM 3144 C CA . ILE A 1 409 ? -8.453 -1.570 16.821 1.00 95.81 409 ILE A CA 1
ATOM 3145 C C . ILE A 1 409 ? -9.181 -0.484 16.022 1.00 95.81 409 ILE A C 1
ATOM 3147 O O . ILE A 1 409 ? -10.030 0.221 16.565 1.00 95.81 409 ILE A O 1
ATOM 3151 N N . TRP A 1 410 ? -8.879 -0.370 14.728 1.00 97.69 410 TRP A N 1
ATOM 3152 C CA . TRP A 1 410 ? -9.577 0.534 13.816 1.00 97.69 410 TRP A CA 1
ATOM 3153 C C . TRP A 1 410 ? -11.082 0.251 13.783 1.00 97.69 410 TRP A C 1
ATOM 3155 O O . TRP A 1 410 ? -11.890 1.164 13.967 1.00 97.69 410 TRP A O 1
ATOM 3165 N N . LEU A 1 411 ? -11.463 -1.015 13.599 1.00 97.50 411 LEU A N 1
ATOM 3166 C CA . LEU A 1 411 ? -12.854 -1.417 13.427 1.00 97.50 411 LEU A CA 1
ATOM 3167 C C . LEU A 1 411 ? -13.687 -1.111 14.675 1.00 97.50 411 LEU A C 1
ATOM 3169 O O . LEU A 1 411 ? -14.738 -0.479 14.571 1.00 97.50 411 LEU A O 1
ATOM 3173 N N . LEU A 1 412 ? -13.204 -1.492 15.861 1.00 97.00 412 LEU A N 1
ATOM 3174 C CA . LEU A 1 412 ? -13.928 -1.257 17.112 1.00 97.00 412 LEU A CA 1
ATOM 3175 C C . LEU A 1 412 ? -13.971 0.224 17.503 1.00 97.00 412 LEU A C 1
ATOM 3177 O O . LEU A 1 412 ? -15.001 0.694 17.989 1.00 97.00 412 LEU A O 1
ATOM 3181 N N . ASN A 1 413 ? -12.918 0.997 17.222 1.00 97.44 413 ASN A N 1
ATOM 3182 C CA . ASN A 1 413 ? -12.966 2.449 17.400 1.00 97.44 413 ASN A CA 1
ATOM 3183 C C . ASN A 1 413 ? -13.963 3.114 16.438 1.00 97.44 413 ASN A C 1
ATOM 3185 O O . ASN A 1 413 ? -14.674 4.037 16.835 1.00 97.44 413 ASN A O 1
ATOM 3189 N N . THR A 1 414 ? -14.081 2.612 15.207 1.00 98.06 414 THR A N 1
ATOM 3190 C CA . THR A 1 414 ? -15.076 3.086 14.231 1.00 98.06 414 THR A CA 1
ATOM 3191 C C . THR A 1 414 ? -16.500 2.772 14.699 1.00 98.06 414 THR A C 1
ATOM 3193 O O . THR A 1 414 ? -17.368 3.647 14.668 1.00 98.06 414 THR A O 1
ATOM 3196 N N . VAL A 1 415 ? -16.743 1.559 15.217 1.00 97.56 415 VAL A N 1
ATOM 3197 C CA . VAL A 1 415 ? -18.015 1.195 15.872 1.00 97.56 415 VAL A CA 1
ATOM 3198 C C . VAL A 1 415 ? -18.318 2.162 17.014 1.00 97.56 415 VAL A C 1
ATOM 3200 O O . VAL A 1 415 ? -19.431 2.683 17.103 1.00 97.56 415 VAL A O 1
ATOM 3203 N N . MET A 1 416 ? -17.334 2.422 17.880 1.00 96.12 416 MET A N 1
ATOM 3204 C CA . MET A 1 416 ? -17.504 3.314 19.023 1.00 96.12 416 MET A CA 1
ATOM 3205 C C . MET A 1 416 ? -17.853 4.737 18.579 1.00 96.12 416 MET A C 1
ATOM 3207 O O . MET A 1 416 ? -18.752 5.340 19.160 1.00 96.12 416 MET A O 1
ATOM 3211 N N . ALA A 1 417 ? -17.208 5.255 17.533 1.00 96.62 417 ALA A N 1
ATOM 3212 C CA . ALA A 1 417 ? -17.497 6.577 16.986 1.00 96.62 417 ALA A CA 1
ATOM 3213 C C . ALA A 1 417 ? -18.961 6.699 16.529 1.00 96.62 417 ALA A C 1
ATOM 3215 O O . ALA A 1 417 ? -19.674 7.599 16.973 1.00 96.62 417 ALA A O 1
ATOM 3216 N N . TYR A 1 418 ? -19.442 5.752 15.713 1.00 96.69 418 TYR A N 1
ATOM 3217 C CA . TYR A 1 418 ? -20.836 5.735 15.257 1.00 96.69 418 TYR A CA 1
ATOM 3218 C C . TYR A 1 418 ? -21.824 5.568 16.410 1.00 96.69 418 TYR A C 1
ATOM 3220 O O . TYR A 1 418 ? -22.807 6.305 16.496 1.00 96.69 418 TYR A O 1
ATOM 3228 N N . ARG A 1 419 ? -21.546 4.646 17.339 1.00 93.38 419 ARG A N 1
ATOM 3229 C CA . ARG A 1 419 ? -22.376 4.463 18.531 1.00 93.38 419 ARG A CA 1
ATOM 3230 C C . ARG A 1 419 ? -22.497 5.773 19.310 1.00 93.38 419 ARG A C 1
ATOM 3232 O O . ARG A 1 419 ? -23.607 6.180 19.633 1.00 93.38 419 ARG A O 1
ATOM 3239 N N . ARG A 1 420 ? -21.384 6.459 19.582 1.00 92.31 420 ARG A N 1
ATOM 3240 C CA . ARG A 1 420 ? -21.386 7.715 20.344 1.00 92.31 420 ARG A CA 1
ATOM 3241 C C . ARG A 1 420 ? -22.059 8.871 19.606 1.00 92.31 420 ARG A C 1
ATOM 3243 O O . ARG A 1 420 ? -22.742 9.657 20.254 1.00 92.31 420 ARG A O 1
ATOM 3250 N N . LEU A 1 421 ? -21.952 8.945 18.278 1.00 92.56 421 LEU A N 1
ATOM 3251 C CA . LEU A 1 421 ? -22.717 9.911 17.479 1.00 92.56 421 LEU A CA 1
ATOM 3252 C C . LEU A 1 421 ? -24.227 9.714 17.635 1.00 92.56 421 LEU A C 1
ATOM 3254 O O . LEU A 1 421 ? -24.954 10.688 17.800 1.00 92.56 421 LEU A O 1
ATOM 3258 N N . SER A 1 422 ? -24.707 8.467 17.679 1.00 90.25 422 SER A N 1
ATOM 3259 C CA . SER A 1 422 ? -26.137 8.199 17.904 1.00 90.25 422 SER A CA 1
ATOM 3260 C C . SER A 1 422 ? -26.647 8.669 19.280 1.00 90.25 422 SER A C 1
ATOM 3262 O O . SER A 1 422 ? -27.841 8.929 19.452 1.00 90.25 422 SER A O 1
ATOM 3264 N N . GLU A 1 423 ? -25.743 8.822 20.254 1.00 87.44 423 GLU A N 1
ATOM 3265 C CA . GLU A 1 423 ? -26.040 9.259 21.622 1.00 87.44 423 GLU A CA 1
ATOM 3266 C C . GLU A 1 423 ? -26.050 10.797 21.773 1.00 87.44 423 GLU A C 1
ATOM 3268 O O . GLU A 1 423 ? -26.519 11.298 22.796 1.00 87.44 423 GLU A O 1
ATOM 3273 N N . GLN A 1 424 ? -25.564 11.564 20.785 1.00 86.12 424 GLN A N 1
ATOM 3274 C CA . GLN A 1 424 ? -25.448 13.023 20.896 1.00 86.12 424 GLN A CA 1
ATOM 3275 C C . GLN A 1 424 ? -26.807 13.747 20.881 1.00 86.12 424 GLN A C 1
ATOM 3277 O O . GLN A 1 424 ? -27.779 13.358 20.223 1.00 86.12 424 GLN A O 1
ATOM 3282 N N . THR A 1 425 ? -26.864 14.865 21.608 1.00 82.44 425 THR A N 1
ATOM 3283 C CA . THR A 1 425 ? -27.994 15.799 21.579 1.00 82.44 425 THR A CA 1
ATOM 3284 C C . THR A 1 425 ? -28.005 16.576 20.263 1.00 82.44 425 THR A C 1
ATOM 3286 O O . THR A 1 425 ? -26.965 17.077 19.849 1.00 82.44 425 THR A O 1
ATOM 3289 N N . GLY A 1 426 ? -29.172 16.728 19.634 1.00 81.81 426 GLY A N 1
ATOM 3290 C CA . GLY A 1 426 ? -29.324 17.481 18.378 1.00 81.81 426 GLY A CA 1
ATOM 3291 C C . GLY A 1 426 ? -29.275 16.635 17.102 1.00 81.81 426 GLY A C 1
ATOM 3292 O O . GLY A 1 426 ? -29.597 17.150 16.039 1.00 81.81 426 GLY A O 1
ATOM 3293 N N . VAL A 1 427 ? -28.957 15.341 17.208 1.00 86.50 427 VAL A N 1
ATOM 3294 C CA . VAL A 1 427 ? -29.020 14.386 16.091 1.00 86.50 427 VAL A CA 1
ATOM 3295 C C . VAL A 1 427 ? -30.471 13.968 15.845 1.00 86.50 427 VAL A C 1
ATOM 3297 O O . VAL A 1 427 ? -31.193 13.613 16.786 1.00 86.50 427 VAL A O 1
ATOM 3300 N N . THR A 1 428 ? -30.908 14.004 14.587 1.00 89.75 428 THR A N 1
ATOM 3301 C CA . THR A 1 428 ? -32.276 13.629 14.203 1.00 89.75 428 THR A CA 1
ATOM 3302 C C . THR A 1 428 ? -32.524 12.128 14.411 1.00 89.75 428 THR A C 1
ATOM 3304 O O . THR A 1 428 ? -31.588 11.328 14.364 1.00 89.75 428 THR A O 1
ATOM 3307 N N . PRO A 1 429 ? -33.782 11.683 14.599 1.00 88.25 429 PRO A N 1
ATOM 3308 C CA . PRO A 1 429 ? -34.089 10.254 14.724 1.00 88.25 429 PRO A CA 1
ATOM 3309 C C . PRO A 1 429 ? -33.580 9.405 13.548 1.00 88.25 429 PRO A C 1
ATOM 3311 O O . PRO A 1 429 ? -33.136 8.277 13.750 1.00 88.25 429 PRO A O 1
ATOM 3314 N N . GLN A 1 430 ? -33.603 9.955 12.330 1.00 90.12 430 GLN A N 1
ATOM 3315 C CA . GLN A 1 430 ? -33.120 9.274 11.129 1.00 90.12 430 GLN A CA 1
ATOM 3316 C C . GLN A 1 430 ? -31.596 9.094 11.144 1.00 90.12 430 GLN A C 1
ATOM 3318 O O . GLN A 1 430 ? -31.106 8.004 10.859 1.00 90.12 430 GLN A O 1
ATOM 3323 N N . GLU A 1 431 ? -30.845 10.132 11.516 1.00 90.88 431 GLU A N 1
ATOM 3324 C CA . GLU A 1 431 ? -29.384 10.054 11.651 1.00 90.88 431 GLU A CA 1
ATOM 3325 C C . GLU A 1 431 ? -28.977 9.098 12.775 1.00 90.88 431 GLU A C 1
ATOM 3327 O O . GLU A 1 431 ? -28.066 8.291 12.595 1.00 90.88 431 GLU A O 1
ATOM 3332 N N . LYS A 1 432 ? -29.692 9.116 13.909 1.00 90.19 432 LYS A N 1
ATOM 3333 C CA . LYS A 1 432 ? -29.468 8.154 14.998 1.00 90.19 432 LYS A CA 1
ATOM 3334 C C . LYS A 1 432 ? -29.608 6.720 14.506 1.00 90.19 432 LYS A C 1
ATOM 3336 O O . LYS A 1 432 ? -28.713 5.913 14.747 1.00 90.19 432 LYS A O 1
ATOM 3341 N N . LEU A 1 433 ? -30.691 6.421 13.787 1.00 90.00 433 LEU A N 1
ATOM 3342 C CA . LEU A 1 433 ? -30.914 5.094 13.222 1.00 90.00 433 LEU A CA 1
ATOM 3343 C C . LEU A 1 433 ? -29.798 4.708 12.243 1.00 90.00 433 LEU A C 1
ATOM 3345 O O . LEU A 1 433 ? -29.281 3.600 12.330 1.00 90.00 433 LEU A O 1
ATOM 3349 N N . ALA A 1 434 ? -29.377 5.627 11.371 1.00 93.69 434 ALA A N 1
ATOM 3350 C CA . ALA A 1 434 ? -28.294 5.385 10.420 1.00 93.69 434 ALA A CA 1
ATOM 3351 C C . ALA A 1 434 ? -26.951 5.093 11.114 1.00 93.69 434 ALA A C 1
ATOM 3353 O O . ALA A 1 434 ? -26.216 4.193 10.701 1.00 93.69 434 ALA A O 1
ATOM 3354 N N . HIS A 1 435 ? -26.627 5.822 12.184 1.00 94.56 435 HIS A N 1
ATOM 3355 C CA . HIS A 1 435 ? -25.420 5.590 12.975 1.00 94.56 435 HIS A CA 1
ATOM 3356 C C . HIS A 1 435 ? -25.455 4.249 13.717 1.00 94.56 435 HIS A C 1
ATOM 3358 O O . HIS A 1 435 ? -24.464 3.518 13.682 1.00 94.56 435 HIS A O 1
ATOM 3364 N N . VAL A 1 436 ? -26.585 3.892 14.337 1.00 92.25 436 VAL A N 1
ATOM 3365 C CA . VAL A 1 436 ? -26.767 2.591 15.008 1.00 92.25 436 VAL A CA 1
ATOM 3366 C C . VAL A 1 436 ? -26.638 1.442 14.008 1.00 92.25 436 VAL A C 1
ATOM 3368 O O . VAL A 1 436 ? -25.863 0.516 14.229 1.00 92.25 436 VAL A O 1
ATOM 3371 N N . ASP A 1 437 ? -27.320 1.536 12.871 1.00 95.06 437 ASP A N 1
ATOM 3372 C CA . ASP A 1 437 ? -27.275 0.549 11.789 1.00 95.06 437 ASP A CA 1
ATOM 3373 C C . ASP A 1 437 ? -25.850 0.383 11.222 1.00 95.06 437 ASP A C 1
ATOM 3375 O O . ASP A 1 437 ? -25.366 -0.729 10.986 1.00 95.06 437 ASP A O 1
ATOM 3379 N N . ARG A 1 438 ? -25.100 1.484 11.077 1.00 97.12 438 ARG A N 1
ATOM 3380 C CA . ARG A 1 438 ? -23.689 1.427 10.677 1.00 97.12 438 ARG A CA 1
ATOM 3381 C C . ARG A 1 438 ? -22.807 0.764 11.738 1.00 97.12 438 ARG A C 1
ATOM 3383 O O . ARG A 1 438 ? -21.996 -0.085 11.368 1.00 97.12 438 ARG A O 1
ATOM 3390 N N . ALA A 1 439 ? -22.974 1.105 13.015 1.00 96.69 439 ALA A N 1
ATOM 3391 C CA . ALA A 1 439 ? -22.247 0.476 14.118 1.00 96.69 439 ALA A CA 1
ATOM 3392 C C . ALA A 1 439 ? -22.537 -1.033 14.198 1.00 96.69 439 ALA A C 1
ATOM 3394 O O . ALA A 1 439 ? -21.607 -1.831 14.315 1.00 96.69 439 ALA A O 1
ATOM 3395 N N . GLN A 1 440 ? -23.801 -1.436 14.043 1.00 96.19 440 GLN A N 1
ATOM 3396 C CA . GLN A 1 440 ? -24.208 -2.839 14.040 1.00 96.19 440 GLN A CA 1
ATOM 3397 C C . GLN A 1 440 ? -23.561 -3.627 12.896 1.00 96.19 440 GLN A C 1
ATOM 3399 O O . GLN A 1 440 ? -22.952 -4.667 13.141 1.00 96.19 440 GLN A O 1
ATOM 3404 N N . ARG A 1 441 ? -23.614 -3.124 11.656 1.00 97.62 441 ARG A N 1
ATOM 3405 C CA . ARG A 1 441 ? -22.963 -3.795 10.516 1.00 97.62 441 ARG A CA 1
ATOM 3406 C C . ARG A 1 441 ? -21.460 -3.974 10.705 1.00 97.62 441 ARG A C 1
ATOM 3408 O O . ARG A 1 441 ? -20.894 -4.959 10.232 1.00 97.62 441 ARG A O 1
ATOM 3415 N N . LEU A 1 442 ? -20.802 -3.017 11.356 1.00 97.38 442 LEU A N 1
ATOM 3416 C CA . LEU A 1 442 ? -19.375 -3.103 11.656 1.00 97.38 442 LEU A CA 1
ATOM 3417 C C . LEU A 1 442 ? -19.085 -4.125 12.766 1.00 97.38 442 LEU A C 1
ATOM 3419 O O . LEU A 1 442 ? -18.090 -4.835 12.664 1.00 97.38 442 LEU A O 1
ATOM 3423 N N . LEU A 1 443 ? -19.963 -4.275 13.763 1.00 97.56 443 LEU A N 1
ATOM 3424 C CA . LEU A 1 443 ? -19.881 -5.364 14.748 1.00 97.56 443 LEU A CA 1
ATOM 3425 C C . LEU A 1 443 ? -20.093 -6.739 14.099 1.00 97.56 443 LEU A C 1
ATOM 3427 O O . LEU A 1 443 ? -19.332 -7.669 14.355 1.00 97.56 443 LEU A O 1
ATOM 3431 N N . GLU A 1 444 ? -21.069 -6.865 13.199 1.00 97.44 444 GLU A N 1
ATOM 3432 C CA . GLU A 1 444 ? -21.265 -8.082 12.401 1.00 97.44 444 GLU A CA 1
ATOM 3433 C C . GLU A 1 444 ? -20.034 -8.393 11.543 1.00 97.44 444 GLU A C 1
ATOM 3435 O O . GLU A 1 444 ? -19.624 -9.550 11.436 1.00 97.44 444 GLU A O 1
ATOM 3440 N N . LYS A 1 445 ? -19.418 -7.361 10.952 1.00 96.12 445 LYS A N 1
ATOM 3441 C CA . LYS A 1 445 ? -18.151 -7.499 10.230 1.00 96.12 445 LYS A CA 1
ATOM 3442 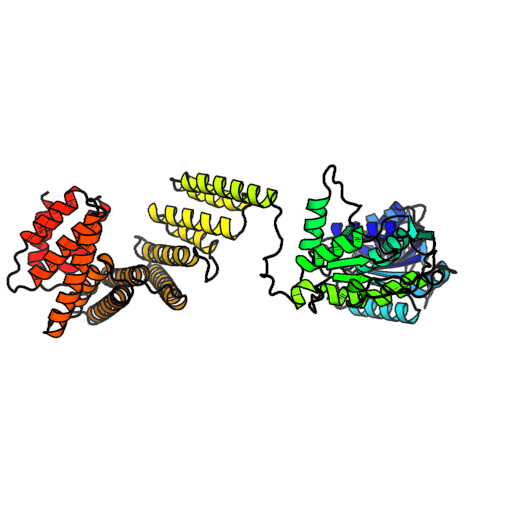C C . LYS A 1 445 ? -17.040 -7.978 11.166 1.00 96.12 445 LYS A C 1
ATOM 3444 O O . LYS A 1 445 ? -16.354 -8.926 10.812 1.00 96.12 445 LYS A O 1
ATOM 3449 N N . ALA A 1 446 ? -16.914 -7.399 12.360 1.00 95.56 446 ALA A N 1
ATOM 3450 C CA . ALA A 1 446 ? -15.896 -7.786 13.334 1.00 95.56 446 ALA A CA 1
ATOM 3451 C C . ALA A 1 446 ? -15.991 -9.274 13.692 1.00 95.56 446 ALA A C 1
ATOM 3453 O O . ALA A 1 446 ? -14.979 -9.969 13.693 1.00 95.56 446 ALA A O 1
ATOM 3454 N N . VAL A 1 447 ? -17.206 -9.785 13.914 1.00 95.25 447 VAL A N 1
ATOM 3455 C CA . VAL A 1 447 ? -17.431 -11.217 14.159 1.00 95.25 447 VAL A CA 1
ATOM 3456 C C . VAL A 1 447 ? -17.042 -12.061 12.942 1.00 95.25 447 VAL A C 1
ATOM 3458 O O . VAL A 1 447 ? -16.344 -13.060 13.105 1.00 95.25 447 VAL A O 1
ATOM 3461 N N . ARG A 1 448 ? -17.436 -11.658 11.723 1.00 95.81 448 ARG A N 1
ATOM 3462 C CA . ARG A 1 448 ? -17.055 -12.365 10.483 1.00 95.81 448 ARG A CA 1
ATOM 3463 C C . ARG A 1 448 ? -15.544 -12.396 10.251 1.00 95.81 448 ARG A C 1
ATOM 3465 O O . ARG A 1 448 ? -15.040 -13.401 9.766 1.00 95.81 448 ARG A O 1
ATOM 3472 N N . ASP A 1 449 ? -14.838 -11.331 10.617 1.00 94.31 449 ASP A N 1
ATOM 3473 C CA . ASP A 1 449 ? -13.381 -11.224 10.481 1.00 94.31 449 ASP A CA 1
ATOM 3474 C C . ASP A 1 449 ? -12.613 -11.951 11.609 1.00 94.31 449 ASP A C 1
ATOM 3476 O O . ASP A 1 449 ? -11.385 -11.890 11.655 1.00 94.31 449 ASP A O 1
ATOM 3480 N N . GLY A 1 450 ? -13.310 -12.625 12.533 1.00 92.88 450 GLY A N 1
ATOM 3481 C CA . GLY A 1 450 ? -12.695 -13.397 13.617 1.00 92.88 450 GLY A CA 1
ATOM 3482 C C . GLY A 1 450 ? -12.413 -12.614 14.904 1.00 92.88 450 GLY A C 1
ATOM 3483 O O . GLY A 1 450 ? -11.740 -13.134 15.789 1.00 92.88 450 GLY A O 1
ATOM 3484 N N . TYR A 1 451 ? -12.945 -11.397 15.058 1.00 93.62 451 TYR A N 1
ATOM 3485 C CA . TYR A 1 451 ? -12.794 -10.572 16.269 1.00 93.62 451 TYR A CA 1
ATOM 3486 C C . TYR A 1 451 ? -13.971 -10.692 17.246 1.00 93.62 451 TYR A C 1
ATOM 3488 O O . TYR A 1 451 ? -14.225 -9.776 18.021 1.00 93.62 451 TYR A O 1
ATOM 3496 N N . GLY A 1 452 ? -14.728 -11.789 17.208 1.00 92.25 452 GLY A N 1
ATOM 3497 C CA . GLY A 1 452 ? -15.849 -12.016 18.122 1.00 92.25 452 GLY A CA 1
ATOM 3498 C C . GLY A 1 452 ? -15.385 -12.341 19.542 1.00 92.25 452 GLY A C 1
ATOM 3499 O O . GLY A 1 452 ? -15.393 -13.504 19.925 1.00 92.25 452 GLY A O 1
ATOM 3500 N N . ASP A 1 453 ? -14.998 -11.334 20.319 1.00 92.38 453 ASP A N 1
ATOM 3501 C CA . ASP A 1 453 ? -14.546 -11.464 21.707 1.00 92.38 453 ASP A CA 1
ATOM 3502 C C . ASP A 1 453 ? -15.365 -10.610 22.689 1.00 92.38 453 ASP A C 1
ATOM 3504 O O . ASP A 1 453 ? -16.343 -9.947 22.323 1.00 92.38 453 ASP A O 1
ATOM 3508 N N . SER A 1 454 ? -14.980 -10.656 23.965 1.00 92.25 454 SER A N 1
ATOM 3509 C CA . SER A 1 454 ? -15.673 -9.989 25.069 1.00 92.25 454 SER A CA 1
ATOM 3510 C C . SER A 1 454 ? -15.851 -8.483 24.860 1.00 92.25 454 SER A C 1
ATOM 3512 O O . SER A 1 454 ? -16.898 -7.932 25.202 1.00 92.25 454 SER A O 1
ATOM 3514 N N . GLU A 1 455 ? -14.875 -7.819 24.240 1.00 93.12 455 GLU A N 1
ATOM 3515 C CA . GLU A 1 455 ? -14.925 -6.398 23.906 1.00 93.12 455 GLU A CA 1
ATOM 3516 C C . GLU A 1 455 ? -15.968 -6.118 22.817 1.00 93.12 455 GLU A C 1
ATOM 3518 O O . GLU A 1 455 ? -16.850 -5.275 23.003 1.00 93.12 455 GLU A O 1
ATOM 3523 N N . THR A 1 456 ? -15.927 -6.868 21.714 1.00 95.44 456 THR A N 1
ATOM 3524 C CA . THR A 1 456 ? -16.860 -6.715 20.585 1.00 95.44 456 THR A CA 1
ATOM 3525 C C . THR A 1 456 ? -18.304 -6.930 21.024 1.00 95.44 456 THR A C 1
ATOM 3527 O O . THR A 1 456 ? -19.183 -6.095 20.788 1.00 95.44 456 THR A O 1
ATOM 3530 N N . TYR A 1 457 ? -18.554 -8.029 21.730 1.00 96.44 457 TYR A N 1
ATOM 3531 C CA . TYR A 1 457 ? -19.878 -8.346 22.249 1.00 96.44 457 TYR A CA 1
ATOM 3532 C C . TYR A 1 457 ? -20.306 -7.415 23.388 1.00 96.44 457 TYR A C 1
ATOM 3534 O O . TYR A 1 457 ? -21.489 -7.088 23.503 1.00 96.44 457 TYR A O 1
ATOM 3542 N N . GLY A 1 458 ? -19.357 -6.915 24.182 1.00 95.00 458 GLY A N 1
ATOM 3543 C CA . GLY A 1 458 ? -19.604 -5.905 25.205 1.00 95.00 458 GLY A CA 1
ATOM 3544 C C . GLY A 1 458 ? -20.087 -4.575 24.619 1.00 95.00 458 GLY A C 1
ATOM 3545 O O . GLY A 1 458 ? -21.052 -3.991 25.123 1.00 95.00 458 GLY A O 1
ATOM 3546 N N . ILE A 1 459 ? -19.474 -4.124 23.518 1.00 95.31 459 ILE A N 1
ATOM 3547 C CA . ILE A 1 459 ? -19.925 -2.946 22.760 1.00 95.31 459 ILE A CA 1
ATOM 3548 C C . ILE A 1 459 ? -21.328 -3.187 22.191 1.00 95.31 459 ILE A C 1
ATOM 3550 O O . ILE A 1 459 ? -22.180 -2.302 22.288 1.00 95.31 459 ILE A O 1
ATOM 3554 N N . TRP A 1 460 ? -21.591 -4.384 21.657 1.00 96.38 460 TRP A N 1
ATOM 3555 C CA . TRP A 1 460 ? -22.893 -4.742 21.090 1.00 96.38 460 TRP A CA 1
ATOM 3556 C C . TRP A 1 460 ? -24.009 -4.730 22.139 1.00 96.38 460 TRP A C 1
ATOM 3558 O O . TRP A 1 460 ? -25.015 -4.042 21.959 1.00 96.38 460 TRP A O 1
ATOM 3568 N N . GLY A 1 461 ? -23.823 -5.415 23.270 1.00 95.38 461 GLY A N 1
ATOM 3569 C CA . GLY A 1 461 ? -24.786 -5.387 24.374 1.00 95.38 461 GLY A CA 1
ATOM 3570 C C . GLY A 1 461 ? -25.003 -3.965 24.903 1.00 95.38 461 GLY A C 1
ATOM 3571 O O . GLY A 1 461 ? -26.136 -3.538 25.131 1.00 95.38 461 GLY A O 1
ATOM 3572 N N . GLY A 1 462 ? -23.928 -3.174 24.984 1.00 93.19 462 GLY A N 1
ATOM 3573 C CA . GLY A 1 462 ? -23.993 -1.771 25.383 1.00 93.19 462 GLY A CA 1
ATOM 3574 C C . GLY A 1 462 ? -24.735 -0.874 24.388 1.00 93.19 462 GLY A C 1
ATOM 3575 O O . GLY A 1 462 ? -25.268 0.157 24.797 1.00 93.19 462 GLY A O 1
ATOM 3576 N N . MET A 1 463 ? -24.776 -1.231 23.104 1.00 93.56 463 MET A N 1
ATOM 3577 C CA . MET A 1 463 ? -25.559 -0.542 22.074 1.00 93.56 463 MET A CA 1
ATOM 3578 C C . MET A 1 463 ? -27.050 -0.874 22.203 1.00 93.56 463 MET A C 1
ATOM 3580 O O . MET A 1 463 ? -27.866 0.043 22.221 1.00 93.56 463 MET A O 1
ATOM 3584 N N . ILE A 1 464 ? -27.399 -2.148 22.414 1.00 93.81 464 ILE A N 1
ATOM 3585 C CA . ILE A 1 464 ? -28.789 -2.582 22.653 1.00 93.81 464 ILE A CA 1
ATOM 3586 C C . ILE A 1 464 ? -29.352 -1.909 23.913 1.00 93.81 464 ILE A C 1
ATOM 3588 O O . ILE A 1 464 ? -30.450 -1.355 23.895 1.00 93.81 464 ILE A O 1
ATOM 3592 N N . LYS A 1 465 ? -28.565 -1.846 24.996 1.00 92.31 465 LYS A N 1
ATOM 3593 C CA . LYS A 1 465 ? -28.938 -1.117 26.221 1.00 92.31 465 LYS A CA 1
ATOM 3594 C C . LYS A 1 465 ? -29.316 0.345 25.940 1.00 92.31 465 LYS A C 1
ATOM 3596 O O . LYS A 1 465 ? -30.261 0.869 26.527 1.00 92.31 465 LYS A O 1
ATOM 3601 N N . ARG A 1 466 ? -28.583 1.012 25.043 1.00 89.19 466 ARG A N 1
ATOM 3602 C CA . ARG A 1 466 ? -28.830 2.410 24.652 1.00 89.19 466 ARG A CA 1
ATOM 3603 C C . ARG A 1 466 ? -30.040 2.553 23.740 1.00 89.19 466 ARG A C 1
ATOM 3605 O O . ARG A 1 466 ? -30.766 3.533 23.885 1.00 89.19 466 ARG A O 1
ATOM 3612 N N . GLU A 1 467 ? -30.299 1.582 22.868 1.00 88.38 467 GLU A N 1
ATOM 3613 C CA . GLU A 1 467 ? -31.543 1.518 22.095 1.00 88.38 467 GLU A CA 1
ATOM 3614 C C . GLU A 1 467 ? -32.758 1.522 23.031 1.00 88.38 467 GLU A C 1
ATOM 3616 O O . GLU A 1 467 ? -33.613 2.395 22.905 1.00 88.38 467 GLU A O 1
ATOM 3621 N N . ILE A 1 468 ? -32.771 0.645 24.043 1.00 89.94 468 ILE A N 1
ATOM 3622 C CA . ILE A 1 468 ? -33.851 0.563 25.042 1.00 89.94 468 ILE A CA 1
ATOM 3623 C C . ILE A 1 468 ? -34.065 1.918 25.737 1.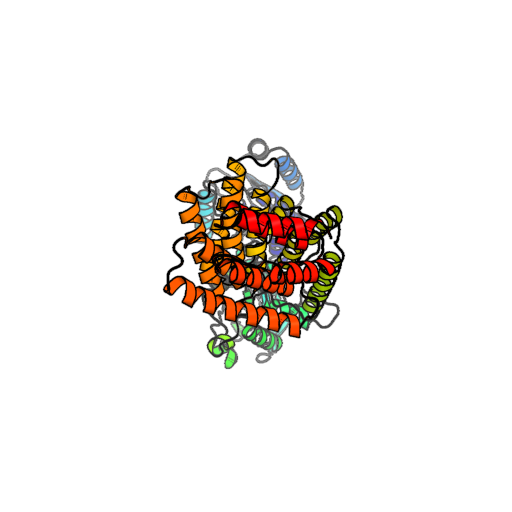00 89.94 468 ILE A C 1
ATOM 3625 O O . ILE A 1 468 ? -35.187 2.412 25.826 1.00 89.94 468 ILE A O 1
ATOM 3629 N N . GLN A 1 469 ? -32.982 2.553 26.203 1.00 87.31 469 GLN A N 1
ATOM 3630 C CA . GLN A 1 469 ? -33.057 3.851 26.885 1.00 87.31 469 GLN A CA 1
ATOM 3631 C C . GLN A 1 469 ? -33.537 4.978 25.964 1.00 87.31 469 GLN A C 1
ATOM 3633 O O . GLN A 1 469 ? -34.365 5.789 26.369 1.00 87.31 469 GLN A O 1
ATOM 3638 N N . SER A 1 470 ? -33.011 5.045 24.741 1.00 83.00 470 SER A N 1
ATOM 3639 C CA . SER A 1 470 ? -33.306 6.129 23.797 1.00 83.00 470 SER A CA 1
ATOM 3640 C C . SER A 1 470 ? -34.718 6.053 23.220 1.00 83.00 470 SER A C 1
ATOM 3642 O O . SER A 1 470 ? -35.322 7.093 22.967 1.00 83.00 470 SER A O 1
ATOM 3644 N N . ALA A 1 471 ? -35.255 4.843 23.055 1.00 83.94 471 ALA A N 1
ATOM 3645 C CA . ALA A 1 471 ? -36.625 4.624 22.614 1.00 83.94 471 ALA A CA 1
ATOM 3646 C C . ALA A 1 471 ? -37.658 4.893 23.725 1.00 83.94 471 ALA A C 1
ATOM 3648 O O . ALA A 1 471 ? -38.839 5.047 23.423 1.00 83.94 471 ALA A O 1
ATOM 3649 N N . GLY A 1 472 ? -37.225 4.973 24.992 1.00 84.50 472 GLY A N 1
ATOM 3650 C CA . GLY A 1 472 ? -38.104 5.231 26.137 1.00 84.50 472 GLY A CA 1
ATOM 3651 C C . GLY A 1 472 ? -39.174 4.153 26.316 1.00 84.50 472 GLY A C 1
ATOM 3652 O O . GLY A 1 472 ? -40.294 4.465 26.719 1.00 84.50 472 GLY A O 1
ATOM 3653 N N . LEU A 1 473 ? -38.852 2.908 25.953 1.00 85.31 473 LEU A N 1
ATOM 3654 C CA . LEU A 1 473 ? -39.817 1.815 25.948 1.00 85.31 473 LEU A CA 1
ATOM 3655 C C . LEU A 1 473 ? -40.228 1.465 27.387 1.00 85.31 473 LEU A C 1
ATOM 3657 O O . LEU A 1 473 ? -39.358 1.327 28.246 1.00 85.31 473 LEU A O 1
ATOM 3661 N N . PRO A 1 474 ? -41.526 1.289 27.680 1.00 87.62 474 PRO A N 1
ATOM 3662 C CA . PRO A 1 474 ? -41.967 0.792 28.977 1.00 87.62 474 PRO A CA 1
ATOM 3663 C C . PRO A 1 474 ? -41.416 -0.606 29.277 1.00 87.62 474 PRO A C 1
ATOM 3665 O O . PRO A 1 474 ? -41.140 -1.395 28.370 1.00 87.62 474 PRO A O 1
ATOM 3668 N N . ARG A 1 475 ? -41.321 -0.956 30.562 1.00 86.38 475 ARG A N 1
ATOM 3669 C CA . ARG A 1 475 ? -40.895 -2.293 31.002 1.00 86.38 475 ARG A CA 1
ATOM 3670 C C . ARG A 1 475 ? -41.806 -3.398 30.458 1.00 86.38 475 ARG A C 1
ATOM 3672 O O . ARG A 1 475 ? -41.344 -4.491 30.138 1.00 86.38 475 ARG A O 1
ATOM 3679 N N . GLU A 1 476 ? -43.102 -3.125 30.384 1.00 86.94 476 GLU A N 1
ATOM 3680 C CA . GLU A 1 476 ? -44.131 -4.073 29.965 1.00 86.94 476 GLU A CA 1
ATOM 3681 C C . GLU A 1 476 ? -44.208 -4.245 28.442 1.00 86.94 476 GLU A C 1
ATOM 3683 O O . GLU A 1 476 ? -44.888 -5.162 27.977 1.00 86.94 476 GLU A O 1
ATOM 3688 N N . ASP A 1 477 ? -43.516 -3.400 27.672 1.00 89.12 477 ASP A N 1
ATOM 3689 C CA . ASP A 1 477 ? -43.505 -3.455 26.213 1.00 89.12 477 ASP A CA 1
ATOM 3690 C C . ASP A 1 477 ? -42.871 -4.778 25.725 1.00 89.12 477 ASP A C 1
ATOM 3692 O O . ASP A 1 477 ? -41.759 -5.123 26.148 1.00 89.12 477 ASP A O 1
ATOM 3696 N N . PRO A 1 478 ? -43.537 -5.542 24.834 1.00 90.31 478 PRO A N 1
ATOM 3697 C CA . PRO A 1 478 ? -42.969 -6.755 24.248 1.00 90.31 478 PRO A CA 1
ATOM 3698 C C . PRO A 1 478 ? -41.587 -6.536 23.622 1.00 90.31 478 PRO A C 1
ATOM 3700 O O . PRO A 1 478 ? -40.694 -7.364 23.807 1.00 90.31 478 PRO A O 1
ATOM 3703 N N . ARG A 1 479 ? -41.373 -5.389 22.966 1.00 92.19 479 ARG A N 1
ATOM 3704 C CA . ARG A 1 479 ? -40.093 -5.033 22.349 1.00 92.19 479 ARG A CA 1
ATOM 3705 C C . ARG A 1 479 ? -38.989 -4.865 23.391 1.00 92.19 479 ARG A C 1
ATOM 3707 O O . ARG A 1 479 ? -37.851 -5.250 23.139 1.00 92.19 479 ARG A O 1
ATOM 3714 N N . THR A 1 480 ? -39.304 -4.341 24.576 1.00 91.44 480 THR A N 1
ATOM 3715 C CA . THR A 1 480 ? -38.336 -4.249 25.681 1.00 91.44 480 THR A CA 1
ATOM 3716 C C . THR A 1 480 ? -37.839 -5.635 26.090 1.00 91.44 480 THR A C 1
ATOM 3718 O O . THR A 1 480 ? -36.640 -5.825 26.288 1.00 91.44 480 THR A O 1
ATOM 3721 N N . ARG A 1 481 ? -38.731 -6.634 26.153 1.00 89.56 481 ARG A N 1
ATOM 3722 C CA . ARG A 1 481 ? -38.358 -8.022 26.487 1.00 89.56 481 ARG A CA 1
ATOM 3723 C C . ARG A 1 481 ? -37.495 -8.672 25.408 1.00 89.56 481 ARG A C 1
ATOM 3725 O O . ARG A 1 481 ? -36.519 -9.349 25.736 1.00 89.56 481 ARG A O 1
ATOM 3732 N N . GLU A 1 482 ? -37.824 -8.448 24.138 1.00 94.19 482 GLU A N 1
ATOM 3733 C CA . GLU A 1 482 ? -37.012 -8.912 23.005 1.00 94.19 482 GLU A CA 1
ATOM 3734 C C . GLU A 1 482 ? -35.603 -8.311 23.057 1.00 94.19 482 GLU A C 1
ATOM 3736 O O . GLU A 1 482 ? -34.614 -9.038 22.967 1.00 94.19 482 GLU A O 1
ATOM 3741 N N . LEU A 1 483 ? -35.495 -7.002 23.303 1.00 95.19 483 LEU A N 1
ATOM 3742 C CA . LEU A 1 483 ? -34.207 -6.320 23.415 1.00 95.19 483 LEU A CA 1
ATOM 3743 C C . LEU A 1 483 ? -33.405 -6.776 24.642 1.00 95.19 483 LEU A C 1
ATOM 3745 O O . LEU A 1 483 ? -32.191 -6.924 24.536 1.00 95.19 483 LEU A O 1
ATOM 3749 N N . PHE A 1 484 ? -34.037 -7.057 25.788 1.00 95.38 484 PHE A N 1
ATOM 3750 C CA . PHE A 1 484 ? -33.328 -7.661 26.925 1.00 95.38 484 PHE A CA 1
ATOM 3751 C C . PHE A 1 484 ? -32.791 -9.052 26.604 1.00 95.38 484 PHE A C 1
ATOM 3753 O O . PHE A 1 484 ? -31.667 -9.367 26.989 1.00 95.38 484 PHE A O 1
ATOM 3760 N N . THR A 1 485 ? -33.563 -9.859 25.877 1.00 95.88 485 THR A N 1
ATOM 3761 C CA . THR A 1 485 ? -33.132 -11.193 25.441 1.00 95.88 485 THR A CA 1
ATOM 3762 C C . THR A 1 485 ? -31.936 -11.081 24.499 1.00 95.88 485 THR A C 1
ATOM 3764 O O . THR A 1 485 ? -30.893 -11.672 24.766 1.00 95.88 485 THR A O 1
ATOM 3767 N N . ALA A 1 486 ? -32.023 -10.226 23.476 1.00 96.75 486 ALA A N 1
ATOM 3768 C CA . ALA A 1 486 ? -30.917 -9.963 22.559 1.00 96.75 486 ALA A CA 1
ATOM 3769 C C . ALA A 1 486 ? -29.678 -9.406 23.286 1.00 96.75 486 ALA A C 1
ATOM 3771 O O . ALA A 1 486 ? -28.549 -9.795 22.994 1.00 96.75 486 ALA A O 1
ATOM 3772 N N . MET A 1 487 ? -29.868 -8.517 24.267 1.00 97.00 487 MET A N 1
ATOM 3773 C CA . MET A 1 487 ? -28.785 -7.992 25.102 1.00 97.00 487 MET A CA 1
ATOM 3774 C C . MET A 1 487 ? -28.099 -9.109 25.899 1.00 97.00 487 MET A C 1
ATOM 3776 O O . MET A 1 487 ? -26.868 -9.165 25.923 1.00 97.00 487 MET A O 1
ATOM 3780 N N . ALA A 1 488 ? -28.874 -10.005 26.520 1.00 96.81 488 ALA A N 1
ATOM 3781 C CA . ALA A 1 488 ? -28.353 -11.148 27.265 1.00 96.81 488 ALA A CA 1
ATOM 3782 C C . ALA A 1 488 ? -27.591 -12.110 26.350 1.00 96.81 488 ALA A C 1
ATOM 3784 O O . ALA A 1 488 ? -26.485 -12.516 26.691 1.00 96.81 488 ALA A O 1
ATOM 3785 N N . GLU A 1 489 ? -28.121 -12.405 25.161 1.00 97.06 489 GLU A N 1
ATOM 3786 C CA . GLU A 1 489 ? -27.433 -13.211 24.151 1.00 97.06 489 GLU A CA 1
ATOM 3787 C C . GLU A 1 489 ? -26.076 -12.611 23.781 1.00 97.06 489 GLU A C 1
ATOM 3789 O O . GLU A 1 489 ? -25.072 -13.314 23.827 1.00 97.06 489 GLU A O 1
ATOM 3794 N N . LYS A 1 490 ? -25.999 -11.307 23.473 1.00 97.12 490 LYS A N 1
ATOM 3795 C CA . LYS A 1 490 ? -24.712 -10.691 23.114 1.00 97.12 490 LYS A CA 1
ATOM 3796 C C . LYS A 1 490 ? -23.716 -10.741 24.264 1.00 97.12 490 LYS A C 1
ATOM 3798 O O . LYS A 1 490 ? -22.584 -11.157 24.043 1.00 97.12 490 LYS A O 1
ATOM 3803 N N . TYR A 1 491 ? -24.108 -10.376 25.484 1.00 97.62 491 TYR A N 1
ATOM 3804 C CA . TYR A 1 491 ? -23.184 -10.473 26.615 1.00 97.62 491 TYR A CA 1
ATOM 3805 C C . TYR A 1 491 ? -22.762 -11.919 26.913 1.00 97.62 491 TYR A C 1
ATOM 3807 O O . TYR A 1 491 ? -21.599 -12.124 27.256 1.00 97.62 491 TYR A O 1
ATOM 3815 N N . ARG A 1 492 ? -23.650 -12.906 26.722 1.00 97.12 492 ARG A N 1
ATOM 3816 C CA . ARG A 1 492 ? -23.346 -14.337 26.874 1.00 97.12 492 ARG A CA 1
ATOM 3817 C C . ARG A 1 492 ? -22.325 -14.805 25.847 1.00 97.12 492 ARG A C 1
ATOM 3819 O O . ARG A 1 492 ? -21.298 -15.345 26.227 1.00 97.12 492 ARG A O 1
ATOM 3826 N N . GLU A 1 493 ? -22.531 -14.483 24.573 1.00 96.31 493 GLU A N 1
ATOM 3827 C CA . GLU A 1 493 ? -21.581 -14.793 23.498 1.00 96.31 493 GLU A CA 1
ATOM 3828 C C . GLU A 1 493 ? -20.176 -14.223 23.784 1.00 96.31 493 GLU A C 1
ATOM 3830 O O . GLU A 1 493 ? -19.165 -14.875 23.510 1.00 96.31 493 GLU A O 1
ATOM 3835 N N . GLY A 1 494 ? -20.094 -13.020 24.361 1.00 95.31 494 GLY A N 1
ATOM 3836 C CA . GLY A 1 494 ? -18.825 -12.436 24.800 1.00 95.31 494 GLY A CA 1
ATOM 3837 C C . GLY A 1 494 ? -18.225 -13.131 26.020 1.00 95.31 494 GLY A C 1
ATOM 3838 O O . GLY A 1 494 ? -17.025 -13.396 26.046 1.00 95.31 494 GLY A O 1
ATOM 3839 N N . PHE A 1 495 ? -19.052 -13.418 27.026 1.00 96.19 495 PHE A N 1
ATOM 3840 C CA . PHE A 1 495 ? -18.629 -14.059 28.266 1.00 96.19 495 PHE A CA 1
ATOM 3841 C C . PHE A 1 495 ? -18.139 -15.491 28.041 1.00 96.19 495 PHE A C 1
ATOM 3843 O O . PHE A 1 495 ? -17.088 -15.838 28.558 1.00 96.19 495 PHE A O 1
ATOM 3850 N N . ASP A 1 496 ? -18.828 -16.292 27.231 1.00 95.31 496 ASP A N 1
ATOM 3851 C CA . ASP A 1 496 ? -18.477 -17.698 26.996 1.00 95.31 496 ASP A CA 1
ATOM 3852 C C . ASP A 1 496 ? -17.162 -17.858 26.218 1.00 95.31 496 ASP A C 1
ATOM 3854 O O . ASP A 1 496 ? -16.451 -18.849 26.384 1.00 95.31 496 ASP A O 1
ATOM 3858 N N . ARG A 1 497 ? -16.816 -16.880 25.368 1.00 93.31 497 ARG A N 1
ATOM 3859 C CA . ARG A 1 497 ? -15.567 -16.890 24.588 1.00 93.31 497 ARG A CA 1
ATOM 3860 C C . ARG A 1 497 ? -14.368 -16.384 25.378 1.00 93.31 497 ARG A C 1
ATOM 3862 O O . ARG A 1 497 ? -13.304 -16.994 25.325 1.00 93.31 497 ARG A O 1
ATOM 3869 N N . ASP A 1 498 ? -14.533 -15.256 26.061 1.00 92.81 498 ASP A N 1
ATOM 3870 C CA . ASP A 1 498 ? -13.479 -14.594 26.829 1.00 92.81 498 ASP A CA 1
ATOM 3871 C C . ASP A 1 498 ? -14.080 -13.984 28.112 1.00 92.81 498 ASP A C 1
ATOM 3873 O O . ASP A 1 498 ? -14.460 -12.808 28.151 1.00 92.81 498 ASP A O 1
ATOM 3877 N N . PRO A 1 499 ? -14.254 -14.790 29.174 1.00 92.62 499 PRO A N 1
ATOM 3878 C CA . PRO A 1 499 ? -14.927 -14.336 30.380 1.00 92.62 499 PRO A CA 1
ATOM 3879 C C . PRO A 1 499 ? -14.200 -13.151 31.032 1.00 92.62 499 PRO A C 1
ATOM 3881 O O . PRO A 1 499 ? -13.019 -13.225 31.376 1.00 92.62 499 PRO A O 1
ATOM 3884 N N . SER A 1 500 ? -14.928 -12.063 31.286 1.00 93.69 500 SER A N 1
ATOM 3885 C CA . SER A 1 500 ? -14.407 -10.885 31.985 1.00 93.69 500 SER A CA 1
ATOM 3886 C C . SER A 1 500 ? -15.384 -10.431 33.064 1.00 93.69 500 SER A C 1
ATOM 3888 O O . SER A 1 500 ? -16.579 -10.732 33.011 1.00 93.69 500 SER A O 1
ATOM 3890 N N . TYR A 1 501 ? -14.903 -9.662 34.046 1.00 95.44 501 TYR A N 1
ATOM 3891 C CA . TYR A 1 501 ? -15.807 -9.085 35.044 1.00 95.44 501 TYR A CA 1
ATOM 3892 C C . TYR A 1 501 ? -16.794 -8.088 34.410 1.00 95.44 501 TYR A C 1
ATOM 3894 O O . TYR A 1 501 ? -17.912 -7.948 34.897 1.00 95.44 501 TYR A O 1
ATOM 3902 N N . TYR A 1 502 ? -16.412 -7.437 33.303 1.00 93.31 502 TYR A N 1
ATOM 3903 C CA . TYR A 1 502 ? -17.247 -6.466 32.597 1.00 93.31 502 TYR A CA 1
ATOM 3904 C C . TYR A 1 502 ? -18.393 -7.140 31.837 1.00 93.31 502 TYR A C 1
ATOM 3906 O O . TYR A 1 502 ? -19.554 -6.769 32.008 1.00 93.31 502 TYR A O 1
ATOM 3914 N N . THR A 1 503 ? -18.093 -8.142 31.008 1.00 93.81 503 THR A N 1
ATOM 3915 C CA . THR A 1 503 ? -19.127 -8.908 30.295 1.00 93.81 503 THR A CA 1
ATOM 3916 C C . THR A 1 503 ? -19.997 -9.686 31.273 1.00 93.81 503 THR A C 1
ATOM 3918 O O . THR A 1 503 ? -21.212 -9.692 31.115 1.00 93.81 503 THR A O 1
ATOM 3921 N N . GLY A 1 504 ? -19.406 -10.237 32.337 1.00 96.69 504 GLY A N 1
ATOM 3922 C CA . GLY A 1 504 ? -20.124 -10.991 33.361 1.00 96.69 504 GLY A CA 1
ATOM 3923 C C . GLY A 1 504 ? -21.163 -10.166 34.120 1.00 96.69 504 GLY A C 1
ATOM 3924 O O . GLY A 1 504 ? -22.321 -10.570 34.205 1.00 96.69 504 GLY A O 1
ATOM 3925 N N . ILE A 1 505 ? -20.810 -8.971 34.615 1.00 97.19 505 ILE A N 1
ATOM 3926 C CA . ILE A 1 505 ? -21.781 -8.140 35.349 1.00 97.19 505 ILE A CA 1
ATOM 3927 C C . ILE A 1 505 ? -22.918 -7.638 34.454 1.00 97.19 505 ILE A C 1
ATOM 3929 O O . ILE A 1 505 ? -24.075 -7.615 34.870 1.00 97.19 505 ILE A O 1
ATOM 3933 N N . ASN A 1 506 ? -22.612 -7.297 33.200 1.00 96.75 506 ASN A N 1
ATOM 3934 C CA . ASN A 1 506 ? -23.635 -6.872 32.249 1.00 96.75 506 ASN A CA 1
ATOM 3935 C C . ASN A 1 506 ? -24.515 -8.040 31.773 1.00 96.75 506 ASN A C 1
ATOM 3937 O O . ASN A 1 506 ? -25.702 -7.833 31.519 1.00 96.75 506 ASN A O 1
ATOM 3941 N N . LEU A 1 507 ? -23.973 -9.260 31.701 1.00 97.31 507 LEU A N 1
ATOM 3942 C CA . LEU A 1 507 ? -24.749 -10.470 31.443 1.00 97.31 507 LEU A CA 1
ATOM 3943 C C . LEU A 1 507 ? -25.742 -10.740 32.577 1.00 97.31 507 LEU A C 1
ATOM 3945 O O . LEU A 1 507 ? -26.918 -10.950 32.302 1.00 97.31 507 LEU A O 1
ATOM 3949 N N . LEU A 1 508 ? -25.310 -10.652 33.840 1.00 96.69 508 LEU A N 1
ATOM 3950 C CA . LEU A 1 508 ? -26.196 -10.815 35.002 1.00 96.69 508 LEU A CA 1
ATOM 3951 C C . LEU A 1 508 ? -27.335 -9.790 34.992 1.00 96.69 508 LEU A C 1
ATOM 3953 O O . LEU A 1 508 ? -28.499 -10.153 35.171 1.00 96.69 508 LEU A O 1
ATOM 3957 N N . LEU A 1 509 ? -27.015 -8.522 34.716 1.00 95.62 509 LEU A N 1
ATOM 3958 C CA . LEU A 1 509 ? -28.017 -7.477 34.517 1.00 95.62 509 LEU A CA 1
ATOM 3959 C C . LEU A 1 509 ? -29.021 -7.872 33.423 1.00 95.62 509 LEU A C 1
ATOM 3961 O O . LEU A 1 509 ? -30.229 -7.811 33.647 1.00 95.62 509 LEU A O 1
ATOM 3965 N N . ALA A 1 510 ? -28.537 -8.281 32.250 1.00 95.44 510 ALA A N 1
ATOM 3966 C CA . ALA A 1 510 ? -29.387 -8.626 31.116 1.00 95.44 510 ALA A CA 1
ATOM 3967 C C . ALA A 1 510 ? -30.272 -9.850 31.391 1.00 95.44 510 ALA A C 1
ATOM 3969 O O . ALA A 1 510 ? -31.475 -9.797 31.144 1.00 95.44 510 ALA A O 1
ATOM 3970 N N . MET A 1 511 ? -29.704 -10.910 31.975 1.00 95.00 511 MET A N 1
ATOM 3971 C CA . MET A 1 511 ? -30.423 -12.127 32.358 1.00 95.00 511 MET A CA 1
ATOM 3972 C C . MET A 1 511 ? -31.561 -11.829 33.329 1.00 95.00 511 MET A C 1
ATOM 3974 O O . MET A 1 511 ? -32.673 -12.330 33.157 1.00 95.00 511 MET A O 1
ATOM 3978 N N . ARG A 1 512 ? -31.296 -10.995 34.342 1.00 93.00 512 ARG A N 1
ATOM 3979 C CA . ARG A 1 512 ? -32.303 -10.569 35.320 1.00 93.00 512 ARG A CA 1
ATOM 3980 C C . ARG A 1 512 ? -33.466 -9.838 34.657 1.00 93.00 512 ARG A C 1
ATOM 3982 O O . ARG A 1 512 ? -34.614 -10.043 35.042 1.00 93.00 512 ARG A O 1
ATOM 3989 N N . LEU A 1 513 ? -33.174 -8.981 33.682 1.00 92.88 513 LEU A N 1
ATOM 3990 C CA . LEU A 1 513 ? -34.188 -8.175 33.006 1.00 92.88 513 LEU A CA 1
ATOM 3991 C C . LEU A 1 513 ? -34.984 -8.976 31.964 1.00 92.88 513 LEU A C 1
ATOM 3993 O O . LEU A 1 513 ? -36.170 -8.705 31.780 1.00 92.88 513 LEU A O 1
ATOM 3997 N N . CYS A 1 514 ? -34.382 -9.983 31.321 1.00 92.12 514 CYS A N 1
ATOM 3998 C CA . CYS A 1 514 ? -35.089 -10.849 30.371 1.00 92.12 514 CYS A CA 1
ATOM 3999 C C . CYS A 1 514 ? -35.857 -12.009 31.033 1.00 92.12 514 CYS A C 1
ATOM 4001 O O . CYS A 1 514 ? -36.687 -12.627 30.371 1.00 92.12 514 CYS A O 1
ATOM 4003 N N . SER A 1 515 ? -35.617 -12.300 32.320 1.00 87.75 515 SER A N 1
ATOM 4004 C CA . SER A 1 515 ? -36.162 -13.481 33.015 1.00 87.75 515 SER A CA 1
ATOM 4005 C C . SER A 1 515 ? -37.013 -13.096 34.237 1.00 87.75 515 SER A C 1
ATOM 4007 O O . SER A 1 515 ? -36.562 -13.238 35.374 1.00 87.75 515 SER A O 1
ATOM 4009 N N . PRO A 1 516 ? -38.257 -12.611 34.055 1.00 79.19 516 PRO A N 1
ATOM 4010 C CA . PRO A 1 516 ? -39.085 -12.137 35.168 1.00 79.19 516 PRO A CA 1
ATOM 4011 C C . PRO A 1 516 ? -39.510 -13.242 36.148 1.00 79.19 516 PRO A C 1
ATOM 4013 O O . PRO A 1 516 ? -39.707 -12.951 37.324 1.00 79.19 516 PRO A O 1
ATOM 4016 N N . GLU A 1 517 ? -39.643 -14.490 35.688 1.00 82.25 517 GLU A N 1
ATOM 4017 C CA . GLU A 1 517 ? -40.095 -15.623 36.515 1.00 82.25 517 GLU A CA 1
ATOM 4018 C C . GLU A 1 517 ? -38.986 -16.220 37.394 1.00 82.25 517 GLU A C 1
ATOM 4020 O O . GLU A 1 517 ? -39.302 -16.875 38.384 1.00 82.25 517 GLU A O 1
ATOM 4025 N N . ARG A 1 518 ? -37.707 -15.966 37.056 1.00 87.31 518 ARG A N 1
ATOM 4026 C CA . ARG A 1 518 ? -36.503 -16.423 37.781 1.00 87.31 518 ARG A CA 1
ATOM 4027 C C . ARG A 1 518 ? -36.626 -17.871 38.272 1.00 87.31 518 ARG A C 1
ATOM 4029 O O . ARG A 1 518 ? -36.622 -18.148 39.467 1.00 87.31 518 ARG A O 1
ATOM 4036 N N . ASP A 1 519 ? -36.770 -18.807 37.342 1.00 88.44 519 ASP A N 1
ATOM 4037 C CA . ASP A 1 519 ? -36.897 -20.231 37.656 1.00 88.44 519 ASP A CA 1
ATOM 4038 C C . ASP A 1 519 ? -35.585 -20.847 38.198 1.00 88.44 519 ASP A C 1
ATOM 4040 O O . ASP A 1 519 ? -34.582 -20.163 38.420 1.00 88.44 519 ASP A O 1
ATOM 4044 N N . GLY A 1 520 ? -35.577 -22.160 38.452 1.00 90.38 520 GLY A N 1
ATOM 4045 C CA . GLY A 1 520 ? -34.381 -22.849 38.955 1.00 90.38 520 GLY A CA 1
ATOM 4046 C C . GLY A 1 520 ? -33.183 -22.745 38.004 1.00 90.38 520 GLY A C 1
ATOM 4047 O O . GLY A 1 520 ? -32.064 -22.511 38.452 1.00 90.38 520 GLY A O 1
ATOM 4048 N N . ARG A 1 521 ? -33.423 -22.823 36.687 1.00 90.31 521 ARG A N 1
ATOM 4049 C CA . ARG A 1 521 ? -32.366 -22.725 35.673 1.00 90.31 521 ARG A CA 1
ATOM 4050 C C . ARG A 1 521 ? -31.723 -21.342 35.670 1.00 90.31 521 ARG A C 1
ATOM 4052 O O . ARG A 1 521 ? -30.501 -21.247 35.586 1.00 90.31 521 ARG A O 1
ATOM 4059 N N . PHE A 1 522 ? -32.533 -20.289 35.783 1.00 93.44 522 PHE A N 1
ATOM 4060 C CA . PHE A 1 522 ? -32.033 -18.930 35.946 1.00 93.44 522 PHE A CA 1
ATOM 4061 C C . PHE A 1 522 ? -31.097 -18.834 37.154 1.00 93.44 522 PHE A C 1
ATOM 4063 O O . PHE A 1 522 ? -29.994 -18.317 37.016 1.00 93.44 522 PHE A O 1
ATOM 4070 N N . HIS A 1 523 ? -31.499 -19.351 38.318 1.00 93.94 523 HIS A N 1
ATOM 4071 C CA . HIS A 1 523 ? -30.696 -19.253 39.540 1.00 93.94 523 HIS A CA 1
ATOM 4072 C C . HIS A 1 523 ? -29.367 -20.010 39.451 1.00 93.94 523 HIS A C 1
ATOM 4074 O O . HIS A 1 523 ? -28.349 -19.493 39.924 1.00 93.94 523 HIS A O 1
ATOM 4080 N N . ASP A 1 524 ? -29.363 -21.194 38.836 1.00 94.88 524 ASP A N 1
ATOM 4081 C CA . ASP A 1 524 ? -28.147 -21.982 38.618 1.00 94.88 524 ASP A CA 1
ATOM 4082 C C . ASP A 1 524 ? -27.149 -21.202 37.747 1.00 94.88 524 ASP A C 1
ATOM 4084 O O . ASP A 1 524 ? -26.015 -20.949 38.163 1.00 94.88 524 ASP A O 1
ATOM 4088 N N . GLU A 1 525 ? -27.601 -20.726 36.582 1.00 95.00 525 GLU A N 1
ATOM 4089 C CA . GLU A 1 525 ? -26.765 -19.981 35.633 1.00 95.00 525 GLU A CA 1
ATOM 4090 C C . GLU A 1 525 ? -26.307 -18.628 36.214 1.00 95.00 525 GLU A C 1
ATOM 4092 O O . GLU A 1 525 ? -25.135 -18.255 36.125 1.00 95.00 525 GLU A O 1
ATOM 4097 N N . PHE A 1 526 ? -27.206 -17.901 36.881 1.00 95.62 526 PHE A N 1
ATOM 4098 C CA . PHE A 1 526 ? -26.908 -16.618 37.521 1.00 95.62 526 PHE A CA 1
ATOM 4099 C C . PHE A 1 526 ? -25.860 -16.762 38.632 1.00 95.62 526 PHE A C 1
ATOM 4101 O O . PHE A 1 526 ? -24.976 -15.914 38.788 1.00 95.62 526 PHE A O 1
ATOM 4108 N N . THR A 1 527 ? -25.926 -17.853 39.398 1.00 96.06 527 THR A N 1
ATOM 4109 C CA . THR A 1 527 ? -24.946 -18.159 40.446 1.00 96.06 527 THR A CA 1
ATOM 4110 C C . THR A 1 527 ? -23.579 -18.475 39.847 1.00 96.06 527 THR A C 1
ATOM 4112 O O . THR A 1 527 ? -22.569 -17.962 40.338 1.00 96.06 527 THR A O 1
ATOM 4115 N N . GLU A 1 528 ? -23.535 -19.272 38.778 1.00 96.75 528 GLU A N 1
ATOM 4116 C CA . GLU A 1 528 ? -22.300 -19.631 38.078 1.00 96.75 528 GLU A CA 1
ATOM 4117 C C . GLU A 1 528 ? -21.601 -18.397 37.492 1.00 96.75 528 GLU A C 1
ATOM 4119 O O . GLU A 1 528 ? -20.447 -18.105 37.834 1.00 96.75 528 GLU A O 1
ATOM 4124 N N . ILE A 1 529 ? -22.322 -17.607 36.689 1.00 97.50 529 ILE A N 1
ATOM 4125 C CA . ILE A 1 529 ? -21.796 -16.375 36.086 1.00 97.50 529 ILE A CA 1
ATOM 4126 C C . ILE A 1 529 ? -21.398 -15.381 37.181 1.00 97.50 529 ILE A C 1
ATOM 4128 O O . ILE A 1 529 ? -20.347 -14.740 37.090 1.00 97.50 529 ILE A O 1
ATOM 4132 N N . GLY A 1 530 ? -22.179 -15.278 38.260 1.00 97.75 530 GLY A N 1
ATOM 4133 C CA . GLY A 1 530 ? -21.860 -14.448 39.419 1.00 97.75 530 GLY A CA 1
ATOM 4134 C C . GLY A 1 530 ? -20.558 -14.850 40.112 1.00 97.75 530 GLY A C 1
ATOM 4135 O O . GLY A 1 530 ? -19.735 -13.989 40.445 1.00 97.75 530 GLY A O 1
ATOM 4136 N N . ALA A 1 531 ? -20.327 -16.150 40.303 1.00 97.69 531 ALA A N 1
ATOM 4137 C CA . ALA A 1 531 ? -19.100 -16.670 40.898 1.00 97.69 531 ALA A CA 1
ATOM 4138 C C . ALA A 1 531 ? -17.875 -16.397 40.011 1.00 97.69 531 ALA A C 1
ATOM 4140 O O . ALA A 1 531 ? -16.850 -15.918 40.508 1.00 97.69 531 ALA A O 1
ATOM 4141 N N . ALA A 1 532 ? -17.994 -16.627 38.703 1.00 97.56 532 ALA A N 1
ATOM 4142 C CA . ALA A 1 532 ? -16.942 -16.332 37.738 1.00 97.56 532 ALA A CA 1
ATOM 4143 C C . ALA A 1 532 ? -16.644 -14.821 37.662 1.00 97.56 532 ALA A C 1
ATOM 4145 O O . ALA A 1 532 ? -15.494 -14.405 37.810 1.00 97.56 532 ALA A O 1
ATOM 4146 N N . THR A 1 533 ? -17.674 -13.976 37.564 1.00 98.19 533 THR A N 1
ATOM 4147 C CA . THR A 1 533 ? -17.551 -12.505 37.577 1.00 98.19 533 THR A CA 1
ATOM 4148 C C . THR A 1 533 ? -16.802 -12.017 38.820 1.00 98.19 533 THR A C 1
ATOM 4150 O O . THR A 1 533 ? -15.862 -11.222 38.725 1.00 98.19 533 THR A O 1
ATOM 4153 N N . ARG A 1 534 ? -17.151 -12.550 40.001 1.00 98.38 534 ARG A N 1
ATOM 4154 C CA . ARG A 1 534 ? -16.457 -12.265 41.266 1.00 98.38 534 ARG A CA 1
ATOM 4155 C C . ARG A 1 534 ? -14.992 -12.676 41.230 1.00 98.38 534 ARG A C 1
ATOM 4157 O O . ARG A 1 534 ? -14.143 -11.941 41.737 1.00 98.38 534 ARG A O 1
ATOM 4164 N N . LEU A 1 535 ? -14.693 -13.859 40.695 1.00 97.94 535 LEU A N 1
ATOM 4165 C CA . LEU A 1 535 ? -13.328 -14.359 40.571 1.00 97.94 535 LEU A CA 1
ATOM 4166 C C . LEU A 1 535 ? -12.478 -13.402 39.726 1.00 97.94 535 LEU A C 1
ATOM 4168 O O . LEU A 1 535 ? -11.401 -13.002 40.175 1.00 97.94 535 LEU A O 1
ATOM 4172 N N . PHE A 1 536 ? -12.976 -12.987 38.557 1.00 97.00 536 PHE A N 1
ATOM 4173 C CA . PHE A 1 536 ? -12.264 -12.065 37.668 1.00 97.00 536 PHE A CA 1
ATOM 4174 C C . PHE A 1 536 ? -12.069 -10.681 38.291 1.00 97.00 536 PHE A C 1
ATOM 4176 O O . PHE A 1 536 ? -10.950 -10.167 38.271 1.00 97.00 536 PHE A O 1
ATOM 4183 N N . ALA A 1 537 ? -13.097 -10.112 38.926 1.00 97.62 537 ALA A N 1
ATOM 4184 C CA . ALA A 1 537 ? -12.980 -8.822 39.608 1.00 97.62 537 ALA A CA 1
ATOM 4185 C C . ALA A 1 537 ? -11.962 -8.875 40.764 1.00 97.62 537 ALA A C 1
ATOM 4187 O O . ALA A 1 537 ? -11.098 -8.008 40.894 1.00 97.62 537 ALA A O 1
ATOM 4188 N N . ASN A 1 538 ? -11.991 -9.935 41.578 1.00 97.75 538 ASN A N 1
ATOM 4189 C CA . ASN A 1 538 ? -11.010 -10.118 42.649 1.00 97.75 538 ASN A CA 1
ATOM 4190 C C . ASN A 1 538 ? -9.587 -10.316 42.116 1.00 97.75 538 ASN A C 1
ATOM 4192 O O . ASN A 1 538 ? -8.631 -9.866 42.747 1.00 97.75 538 ASN A O 1
ATOM 4196 N N . ARG A 1 539 ? -9.419 -10.997 40.977 1.00 96.94 539 ARG A N 1
ATOM 4197 C CA . ARG A 1 539 ? -8.108 -11.167 40.341 1.00 96.94 539 ARG A CA 1
ATOM 4198 C C . ARG A 1 539 ? -7.567 -9.837 39.820 1.00 96.94 539 ARG A C 1
ATOM 4200 O O . ARG A 1 539 ? -6.397 -9.554 40.067 1.00 96.94 539 ARG A O 1
ATOM 4207 N N . ALA A 1 540 ? -8.411 -9.015 39.195 1.00 95.81 540 ALA A N 1
ATOM 4208 C CA . ALA A 1 540 ? -8.051 -7.659 38.782 1.00 95.81 540 ALA A CA 1
ATOM 4209 C C . ALA A 1 540 ? -7.571 -6.826 39.981 1.00 95.81 540 ALA A C 1
ATOM 4211 O O . ALA A 1 540 ? -6.471 -6.287 39.944 1.00 95.81 540 ALA A O 1
ATOM 4212 N N . LEU A 1 541 ? -8.293 -6.866 41.108 1.00 96.31 541 LEU A N 1
ATOM 4213 C CA . LEU A 1 541 ? -7.909 -6.154 42.337 1.00 96.31 541 LEU A CA 1
ATOM 4214 C C . LEU A 1 541 ? -6.633 -6.667 43.017 1.00 96.31 541 LEU A C 1
ATOM 4216 O O . LEU A 1 541 ? -6.018 -5.941 43.800 1.00 96.31 541 LEU A O 1
ATOM 4220 N N . ARG A 1 542 ? -6.228 -7.917 42.764 1.00 96.56 542 ARG A N 1
ATOM 4221 C CA . ARG A 1 542 ? -4.921 -8.423 43.216 1.00 96.56 542 ARG A CA 1
ATOM 4222 C C . ARG A 1 542 ? -3.778 -7.826 42.404 1.00 96.56 542 ARG A C 1
ATOM 4224 O O . ARG A 1 542 ? -2.700 -7.645 42.962 1.00 96.56 542 ARG A O 1
ATOM 4231 N N . TRP A 1 543 ? -4.015 -7.557 41.122 1.00 93.44 543 TRP A N 1
ATOM 4232 C CA . TRP A 1 543 ? -3.034 -6.968 40.212 1.00 93.44 543 TRP A CA 1
ATOM 4233 C C . TRP A 1 543 ? -2.953 -5.453 40.380 1.00 93.44 543 TRP A C 1
ATOM 4235 O O . TRP A 1 543 ? -1.871 -4.906 40.568 1.00 93.44 543 TRP A O 1
ATOM 4245 N N . ASP A 1 544 ? -4.109 -4.796 40.380 1.00 95.00 544 ASP A N 1
ATOM 4246 C CA . ASP A 1 544 ? -4.261 -3.371 40.618 1.00 95.00 544 ASP A CA 1
ATOM 4247 C C . ASP A 1 544 ? -5.328 -3.140 41.687 1.00 95.00 544 ASP A C 1
ATOM 4249 O O . ASP A 1 544 ? -6.535 -3.173 41.444 1.00 95.00 544 ASP A O 1
ATOM 4253 N N . ARG A 1 545 ? -4.872 -2.846 42.906 1.00 92.62 545 ARG A N 1
ATOM 4254 C CA . ARG A 1 545 ? -5.775 -2.555 44.024 1.00 92.62 545 ARG A CA 1
ATOM 4255 C C . ARG A 1 545 ? -6.621 -1.306 43.785 1.00 92.62 545 ARG A C 1
ATOM 4257 O O . ARG A 1 545 ? -7.595 -1.130 44.518 1.00 92.62 545 ARG A O 1
ATOM 4264 N N . SER A 1 546 ? -6.246 -0.433 42.851 1.00 92.12 546 SER A N 1
ATOM 4265 C CA . SER A 1 546 ? -6.942 0.811 42.524 1.00 92.12 546 SER A CA 1
ATOM 4266 C C . SER A 1 546 ? -7.982 0.676 41.409 1.00 92.12 546 SER A C 1
ATOM 4268 O O . SER A 1 546 ? -8.695 1.648 41.170 1.00 92.12 546 SER A O 1
ATOM 4270 N N . ASP A 1 547 ? -8.151 -0.513 40.811 1.00 95.69 547 ASP A N 1
ATOM 4271 C CA . ASP A 1 547 ? -9.136 -0.749 39.748 1.00 95.69 547 ASP A CA 1
ATOM 4272 C C . ASP A 1 547 ? -10.569 -0.456 40.238 1.00 95.69 547 ASP A C 1
ATOM 4274 O O . ASP A 1 547 ? -11.202 -1.230 40.969 1.00 95.69 547 ASP A O 1
ATOM 4278 N N . VAL A 1 548 ? -11.086 0.705 39.832 1.00 96.44 548 VAL A N 1
ATOM 4279 C CA . VAL A 1 548 ? -12.424 1.183 40.192 1.00 96.44 548 VAL A CA 1
ATOM 4280 C C . VAL A 1 548 ? -13.507 0.327 39.538 1.00 96.44 548 VAL A C 1
ATOM 4282 O O . VAL A 1 548 ? -14.530 0.072 40.172 1.00 96.44 548 VAL A O 1
ATOM 4285 N N . TRP A 1 549 ? -13.295 -0.161 38.314 1.00 96.38 549 TRP A N 1
ATOM 4286 C CA . TRP A 1 549 ? -14.285 -0.963 37.592 1.00 96.38 549 TRP A CA 1
ATOM 4287 C C . TRP A 1 549 ? -14.484 -2.322 38.249 1.00 96.38 549 TRP A C 1
ATOM 4289 O O . TRP A 1 549 ? -15.624 -2.761 38.414 1.00 96.38 549 TRP A O 1
ATOM 4299 N N . ALA A 1 550 ? -13.407 -2.949 38.720 1.00 97.00 550 ALA A N 1
ATOM 4300 C CA . ALA A 1 550 ? -13.500 -4.178 39.494 1.00 97.00 550 ALA A CA 1
ATOM 4301 C C . ALA A 1 550 ? -14.241 -3.962 40.830 1.00 97.00 550 ALA A C 1
ATOM 4303 O O . ALA A 1 550 ? -15.079 -4.783 41.209 1.00 97.00 550 ALA A O 1
ATOM 4304 N N . ARG A 1 551 ? -14.010 -2.838 41.530 1.00 97.44 551 ARG A N 1
ATOM 4305 C CA . ARG A 1 551 ? -14.753 -2.502 42.766 1.00 97.44 551 ARG A CA 1
ATOM 4306 C C . ARG A 1 551 ? -16.236 -2.252 42.506 1.00 97.44 551 ARG A C 1
ATOM 4308 O O . ARG A 1 551 ? -17.067 -2.774 43.246 1.00 97.44 551 ARG A O 1
ATOM 4315 N N . LEU A 1 552 ? -16.563 -1.478 41.469 1.00 97.44 552 LEU A N 1
ATOM 4316 C CA . LEU A 1 552 ? -17.947 -1.226 41.058 1.00 97.44 552 LEU A CA 1
ATOM 4317 C C . LEU A 1 552 ? -18.647 -2.526 40.662 1.00 97.44 552 LEU A C 1
ATOM 4319 O O . LEU A 1 552 ? -19.775 -2.754 41.081 1.00 97.44 552 LEU A O 1
ATOM 4323 N N . THR A 1 553 ? -17.946 -3.416 39.961 1.00 97.69 553 THR A N 1
ATOM 4324 C CA . THR A 1 553 ? -18.463 -4.741 39.606 1.00 97.69 553 THR A CA 1
ATOM 4325 C C . THR A 1 553 ? -18.794 -5.573 40.846 1.00 97.69 553 THR A C 1
ATOM 4327 O O . THR A 1 553 ? -19.848 -6.196 40.904 1.00 97.69 553 THR A O 1
ATOM 4330 N N . LEU A 1 554 ? -17.936 -5.572 41.874 1.00 98.00 554 LEU A N 1
ATOM 4331 C CA . LEU A 1 554 ? -18.225 -6.275 43.130 1.00 98.00 554 LEU A CA 1
ATOM 4332 C C . LEU A 1 554 ? -19.401 -5.655 43.899 1.00 98.00 554 LEU A C 1
ATOM 4334 O O . LEU A 1 554 ? -20.182 -6.393 44.499 1.00 98.00 554 LEU A O 1
ATOM 4338 N N . ALA A 1 555 ? -19.532 -4.325 43.879 1.00 97.56 555 ALA A N 1
ATOM 4339 C CA . ALA A 1 555 ? -20.667 -3.625 44.478 1.00 97.56 555 ALA A CA 1
ATOM 4340 C C . ALA A 1 555 ? -21.984 -3.992 43.779 1.00 97.56 555 ALA A C 1
ATOM 4342 O O . ALA A 1 555 ? -22.970 -4.321 44.439 1.00 97.56 555 ALA A O 1
ATOM 4343 N N . GLU A 1 556 ? -21.975 -4.009 42.448 1.00 97.50 556 GLU A N 1
ATOM 4344 C CA . GLU A 1 556 ? -23.139 -4.356 41.640 1.00 97.50 556 GLU A CA 1
ATOM 4345 C C . GLU A 1 556 ? -23.493 -5.843 41.734 1.00 97.50 556 GLU A C 1
ATOM 4347 O O . GLU A 1 556 ? -24.662 -6.207 41.819 1.00 97.50 556 GLU A O 1
ATOM 4352 N N . LEU A 1 557 ? -22.496 -6.724 41.823 1.00 97.62 557 LEU A N 1
ATOM 4353 C CA . LEU A 1 557 ? -22.738 -8.141 42.064 1.00 97.62 557 LEU A CA 1
ATOM 4354 C C . LEU A 1 557 ? -23.414 -8.366 43.425 1.00 97.62 557 LEU A C 1
ATOM 4356 O O . LEU A 1 557 ? -24.327 -9.183 43.534 1.00 97.62 557 LEU A O 1
ATOM 4360 N N . ALA A 1 558 ? -22.987 -7.639 44.464 1.00 97.25 558 ALA A N 1
ATOM 4361 C CA . ALA A 1 558 ? -23.636 -7.688 45.771 1.00 97.25 558 ALA A CA 1
ATOM 4362 C C . ALA A 1 558 ? -25.077 -7.155 45.708 1.00 97.25 558 ALA A C 1
ATOM 4364 O O . ALA A 1 558 ? -25.959 -7.726 46.346 1.00 97.25 558 ALA A O 1
ATOM 4365 N N . LEU A 1 559 ? -25.327 -6.100 44.922 1.00 97.12 559 LEU A N 1
ATOM 4366 C CA . LEU A 1 559 ? -26.675 -5.587 44.667 1.00 97.12 559 LEU A CA 1
ATOM 4367 C C . LEU A 1 559 ? -27.557 -6.660 44.022 1.00 97.12 559 LEU A C 1
ATOM 4369 O O . LEU A 1 559 ? -28.626 -6.968 44.538 1.00 97.12 559 LEU A O 1
ATOM 4373 N N . HIS A 1 560 ? -27.088 -7.266 42.936 1.00 95.62 560 HIS A N 1
ATOM 4374 C CA . HIS A 1 560 ? -27.804 -8.326 42.238 1.00 95.62 560 HIS A CA 1
ATOM 4375 C C . HIS A 1 560 ? -28.148 -9.507 43.151 1.00 95.62 560 HIS A C 1
ATOM 4377 O O . HIS A 1 560 ? -29.270 -9.997 43.106 1.00 95.62 560 HIS A O 1
ATOM 4383 N N . GLN A 1 561 ? -27.231 -9.913 44.030 1.00 93.44 561 GLN A N 1
ATOM 4384 C CA . GLN A 1 561 ? -27.491 -10.965 45.017 1.00 93.44 561 GLN A CA 1
ATOM 4385 C C . GLN A 1 561 ? -28.509 -10.546 46.079 1.00 93.44 561 GLN A C 1
ATOM 4387 O O . GLN A 1 561 ? -29.369 -11.340 46.452 1.00 93.44 561 GLN A O 1
ATOM 4392 N N . ALA A 1 562 ? -28.440 -9.302 46.561 1.00 94.62 562 ALA A N 1
ATOM 4393 C CA . ALA A 1 562 ? -29.405 -8.791 47.527 1.00 94.62 562 ALA A CA 1
ATOM 4394 C C . ALA A 1 562 ? -30.825 -8.796 46.943 1.00 94.62 562 ALA A C 1
ATOM 4396 O O . ALA A 1 562 ? -31.748 -9.257 47.611 1.00 94.62 562 ALA A O 1
ATOM 4397 N N . LEU A 1 563 ? -30.972 -8.372 45.684 1.00 92.88 563 LEU A N 1
ATOM 4398 C CA . LEU A 1 563 ? -32.240 -8.284 44.957 1.00 92.88 563 LEU A CA 1
ATOM 4399 C C . LEU A 1 563 ? -32.826 -9.641 44.510 1.00 92.88 563 LEU A C 1
ATOM 4401 O O . LEU A 1 563 ? -33.806 -9.650 43.758 1.00 92.88 563 LEU A O 1
ATOM 4405 N N . GLU A 1 564 ? -32.219 -10.779 44.860 1.00 89.88 564 GLU A N 1
ATOM 4406 C CA . GLU A 1 564 ? -32.880 -12.096 44.760 1.00 89.88 564 GLU A CA 1
ATOM 4407 C C . GLU A 1 564 ? -33.691 -12.439 46.018 1.00 89.88 564 GLU A C 1
ATOM 4409 O O . GLU A 1 564 ? -34.506 -13.358 46.007 1.00 89.88 564 GLU A O 1
ATOM 4414 N N . ASN A 1 565 ? -33.523 -11.682 47.106 1.00 87.56 565 ASN A N 1
ATOM 4415 C CA . ASN A 1 565 ? -34.330 -11.857 48.308 1.00 87.56 565 ASN A CA 1
ATOM 4416 C C . ASN A 1 565 ? -35.665 -11.112 48.178 1.00 87.56 565 ASN A C 1
ATOM 4418 O O . ASN A 1 565 ? -35.730 -10.017 47.625 1.00 87.56 565 ASN A O 1
ATOM 4422 N N . THR A 1 566 ? -36.725 -11.665 48.771 1.00 83.94 566 THR A N 1
ATOM 4423 C CA . THR A 1 566 ? -38.061 -11.040 48.821 1.00 83.94 566 THR A CA 1
ATOM 4424 C C . THR A 1 566 ? -38.085 -9.704 49.565 1.00 83.94 566 THR A C 1
ATOM 4426 O O . THR A 1 566 ? -38.918 -8.858 49.260 1.00 83.94 566 THR A O 1
ATOM 4429 N N . ALA A 1 567 ? -37.180 -9.509 50.527 1.00 87.75 567 ALA A N 1
ATOM 4430 C CA . ALA A 1 567 ? -36.958 -8.249 51.233 1.00 87.75 567 ALA A CA 1
ATOM 4431 C C . ALA A 1 567 ? -35.455 -7.917 51.183 1.00 87.75 567 ALA A C 1
ATOM 4433 O O . ALA A 1 567 ? -34.705 -8.342 52.067 1.00 87.75 567 ALA A O 1
ATOM 4434 N N . PRO A 1 568 ? -34.982 -7.249 50.119 1.00 90.81 568 PRO A N 1
ATOM 4435 C CA . PRO A 1 568 ? -33.556 -7.067 49.884 1.00 90.81 568 PRO A CA 1
ATOM 4436 C C . PRO A 1 568 ? -32.933 -6.064 50.869 1.00 90.81 568 PRO A C 1
ATOM 4438 O O . PRO A 1 568 ? -33.379 -4.923 50.981 1.00 90.81 568 PRO A O 1
ATOM 4441 N N . ASP A 1 569 ? -31.856 -6.467 51.552 1.00 92.44 569 ASP A N 1
ATOM 4442 C CA . ASP A 1 569 ? -31.015 -5.557 52.342 1.00 92.44 569 ASP A CA 1
ATOM 4443 C C . ASP A 1 569 ? -29.913 -4.952 51.461 1.00 92.44 569 ASP A C 1
ATOM 4445 O O . ASP A 1 569 ? -28.966 -5.628 51.051 1.00 92.44 569 ASP A O 1
ATOM 4449 N N . LEU A 1 570 ? -30.029 -3.651 51.181 1.00 95.12 570 LEU A N 1
ATOM 4450 C CA . LEU A 1 570 ? -29.084 -2.920 50.334 1.00 95.12 570 LEU A CA 1
ATOM 4451 C C . LEU A 1 570 ? -27.959 -2.220 51.113 1.00 95.12 570 LEU A C 1
ATOM 4453 O O . LEU A 1 570 ? -27.155 -1.507 50.509 1.00 95.12 570 LEU A O 1
ATOM 4457 N N . THR A 1 571 ? -27.837 -2.446 52.425 1.00 94.12 571 THR A N 1
ATOM 4458 C CA . THR A 1 571 ? -26.796 -1.825 53.265 1.00 94.12 571 THR A CA 1
ATOM 4459 C C . THR A 1 571 ? -25.387 -2.232 52.823 1.00 94.12 571 THR A C 1
ATOM 4461 O O . THR A 1 571 ? -24.502 -1.385 52.674 1.00 94.12 571 THR A O 1
ATOM 4464 N N . GLY A 1 572 ? -25.178 -3.527 52.566 1.00 95.12 572 GLY A N 1
ATOM 4465 C CA . GLY A 1 572 ? -23.910 -4.067 52.066 1.00 95.12 572 GLY A CA 1
ATOM 4466 C C . GLY A 1 572 ? -23.526 -3.517 50.683 1.00 95.12 572 GLY A C 1
ATOM 4467 O O . GLY A 1 572 ? -22.447 -2.929 50.552 1.00 95.12 572 GLY A O 1
ATOM 4468 N N . PRO A 1 573 ? -24.399 -3.642 49.663 1.00 96.31 573 PRO A N 1
ATOM 4469 C CA . PRO A 1 573 ? -24.183 -3.042 48.346 1.00 96.31 573 PRO A CA 1
ATOM 4470 C C . PRO A 1 573 ? -23.886 -1.536 48.401 1.00 96.31 573 PRO A C 1
ATOM 4472 O O . PRO A 1 573 ? -22.920 -1.083 47.785 1.00 96.31 573 PRO A O 1
ATOM 4475 N N . ALA A 1 574 ? -24.640 -0.762 49.192 1.00 96.38 574 ALA A N 1
ATOM 4476 C CA . ALA A 1 574 ? -24.412 0.675 49.360 1.00 96.38 574 ALA A CA 1
ATOM 4477 C C . ALA A 1 574 ? -23.003 0.984 49.890 1.00 96.38 574 ALA A C 1
ATOM 4479 O O . ALA A 1 574 ? -22.312 1.858 49.364 1.00 96.38 574 ALA A O 1
ATOM 4480 N N . ALA A 1 575 ? -22.536 0.238 50.897 1.00 96.56 575 ALA A N 1
ATOM 4481 C CA . ALA A 1 575 ? -21.194 0.409 51.451 1.00 96.56 575 ALA A CA 1
ATOM 4482 C C . ALA A 1 575 ? -20.088 0.117 50.420 1.00 96.56 575 ALA A C 1
ATOM 4484 O O . ALA A 1 575 ? -19.067 0.815 50.391 1.00 96.56 575 ALA A O 1
ATOM 4485 N N . LEU A 1 576 ? -20.290 -0.880 49.553 1.00 96.75 576 LEU A N 1
ATOM 4486 C CA . LEU A 1 576 ? -19.353 -1.213 48.479 1.00 96.75 576 LEU A CA 1
ATOM 4487 C C . LEU A 1 576 ? -19.316 -0.124 47.400 1.00 96.75 576 LEU A C 1
ATOM 4489 O O . LEU A 1 576 ? -18.221 0.309 47.032 1.00 96.75 576 LEU A O 1
ATOM 4493 N N . TYR A 1 577 ? -20.473 0.384 46.959 1.00 97.19 577 TYR A N 1
ATOM 4494 C CA . TYR A 1 577 ? -20.536 1.501 46.007 1.00 97.19 577 TYR A CA 1
ATOM 4495 C C . TYR A 1 577 ? -19.852 2.755 46.555 1.00 97.19 577 TYR A C 1
ATOM 4497 O O . TYR A 1 577 ? -18.989 3.316 45.885 1.00 97.19 577 TYR A O 1
ATOM 4505 N N . LEU A 1 578 ? -20.146 3.151 47.799 1.00 95.44 578 LEU A N 1
ATOM 4506 C CA . LEU A 1 578 ? -19.488 4.293 48.444 1.00 95.44 578 LEU A CA 1
ATOM 4507 C C . LEU A 1 578 ? -17.970 4.102 48.537 1.00 95.44 578 LEU A C 1
ATOM 4509 O O . LEU A 1 578 ? -17.204 5.043 48.340 1.00 95.44 578 LEU A O 1
ATOM 4513 N N . THR A 1 579 ? -17.515 2.881 48.823 1.00 94.12 579 THR A N 1
ATOM 4514 C CA . THR A 1 579 ? -16.081 2.566 48.863 1.00 94.12 579 THR A CA 1
ATOM 4515 C C . THR A 1 579 ? -15.438 2.699 47.482 1.00 94.12 579 THR A C 1
ATOM 4517 O O . THR A 1 579 ? -14.332 3.229 47.382 1.00 94.12 579 THR A O 1
ATOM 4520 N N . ALA A 1 580 ? -16.119 2.260 46.422 1.00 95.00 580 ALA A N 1
ATOM 4521 C CA . ALA A 1 580 ? -15.653 2.427 45.050 1.00 95.00 580 ALA A CA 1
ATOM 4522 C C . ALA A 1 580 ? -15.632 3.909 44.627 1.00 95.00 580 ALA A C 1
ATOM 4524 O O . ALA A 1 580 ? -14.642 4.366 44.056 1.00 95.00 580 ALA A O 1
ATOM 4525 N N . PHE A 1 581 ? -16.675 4.675 44.972 1.00 95.25 581 PHE A N 1
ATOM 4526 C CA . PHE A 1 581 ? -16.833 6.087 44.601 1.00 95.25 581 PHE A CA 1
ATOM 4527 C C . PHE A 1 581 ? -15.748 6.994 45.183 1.00 95.25 581 PHE A C 1
ATOM 4529 O O . PHE A 1 581 ? -15.345 7.944 44.525 1.00 95.25 581 PHE A O 1
ATOM 4536 N N . ARG A 1 582 ? -15.188 6.661 46.354 1.00 92.75 582 ARG A N 1
ATOM 4537 C CA . ARG A 1 582 ? -14.064 7.411 46.958 1.00 92.75 582 ARG A CA 1
ATOM 4538 C C . ARG A 1 582 ? -12.842 7.553 46.052 1.00 92.75 582 ARG A C 1
ATOM 4540 O O . ARG A 1 582 ? -12.046 8.462 46.257 1.00 92.75 582 ARG A O 1
ATOM 4547 N N . THR A 1 583 ? -12.651 6.625 45.121 1.00 91.75 583 THR A N 1
ATOM 4548 C CA . THR A 1 583 ? -11.516 6.615 44.187 1.00 91.75 583 THR A CA 1
ATOM 4549 C C . THR A 1 583 ? -11.950 6.754 42.730 1.00 91.75 583 THR A C 1
ATOM 4551 O O . THR A 1 583 ? -11.099 6.722 41.848 1.00 91.75 583 THR A O 1
ATOM 4554 N N . ALA A 1 584 ? -13.254 6.864 42.472 1.00 93.62 584 ALA A N 1
ATOM 4555 C CA . ALA A 1 584 ? -13.805 6.958 41.130 1.00 93.62 584 ALA A CA 1
ATOM 4556 C C . ALA A 1 584 ? -13.746 8.398 40.612 1.00 93.62 584 ALA A C 1
ATOM 4558 O O . ALA A 1 584 ? -13.943 9.353 41.362 1.00 93.62 584 ALA A O 1
ATOM 4559 N N . ASN A 1 585 ? -13.513 8.556 39.312 1.00 92.06 585 ASN A N 1
ATOM 4560 C CA . ASN A 1 585 ? -13.674 9.844 38.644 1.00 92.06 585 ASN A CA 1
ATOM 4561 C C . ASN A 1 585 ? -15.168 10.128 38.336 1.00 92.06 585 ASN A C 1
ATOM 4563 O O . ASN A 1 585 ? -16.000 9.218 38.424 1.00 92.06 585 ASN A O 1
ATOM 4567 N N . PRO A 1 586 ? -15.537 11.371 37.967 1.00 90.25 586 PRO A N 1
ATOM 4568 C CA . PRO A 1 586 ? -16.932 11.727 37.693 1.00 90.25 586 PRO A CA 1
ATOM 4569 C C . PRO A 1 586 ? -17.615 10.852 36.631 1.00 90.25 586 PRO A C 1
ATOM 4571 O O . PRO A 1 586 ? -18.775 10.485 36.808 1.00 90.25 586 PRO A O 1
ATOM 4574 N N . ASP A 1 587 ? -16.900 10.451 35.577 1.00 83.50 587 ASP A N 1
ATOM 4575 C CA . ASP A 1 587 ? -17.453 9.616 34.503 1.00 83.50 587 ASP A CA 1
ATOM 4576 C C . ASP A 1 587 ? -17.759 8.190 34.977 1.00 83.50 587 ASP A C 1
ATOM 4578 O O . ASP A 1 587 ? -18.784 7.607 34.620 1.00 83.50 587 ASP A O 1
ATOM 4582 N N . GLN A 1 588 ? -16.897 7.625 35.824 1.00 92.00 588 GLN A N 1
ATOM 4583 C CA . GLN A 1 588 ? -17.103 6.317 36.446 1.00 92.00 588 GLN A CA 1
ATOM 4584 C C . GLN A 1 588 ? -18.306 6.338 37.392 1.00 92.00 588 GLN A C 1
ATOM 4586 O O . GLN A 1 588 ? -19.132 5.423 37.358 1.00 92.00 588 GLN A O 1
ATOM 4591 N N . ILE A 1 589 ? -18.444 7.400 38.193 1.00 93.44 589 ILE A N 1
ATOM 4592 C CA . ILE A 1 589 ? -19.604 7.595 39.073 1.00 93.44 589 ILE A CA 1
ATOM 4593 C C . ILE A 1 589 ? -20.881 7.725 38.235 1.00 93.44 589 ILE A C 1
ATOM 4595 O O . ILE A 1 589 ? -21.873 7.049 38.513 1.00 93.44 589 ILE A O 1
ATOM 4599 N N . ALA A 1 590 ? -20.857 8.543 37.180 1.00 90.00 590 ALA A N 1
ATOM 4600 C CA . ALA A 1 590 ? -21.985 8.708 36.271 1.00 90.00 590 ALA A CA 1
ATOM 4601 C C . ALA A 1 590 ? -22.366 7.386 35.587 1.00 90.00 590 ALA A C 1
ATOM 4603 O O . ALA A 1 590 ? -23.548 7.068 35.478 1.00 90.00 590 ALA A O 1
ATOM 4604 N N . SER A 1 591 ? -21.386 6.578 35.173 1.00 90.31 591 SER A N 1
ATOM 4605 C CA . SER A 1 591 ? -21.620 5.254 34.587 1.00 90.31 591 SER A CA 1
ATOM 4606 C C . SER A 1 591 ? -22.346 4.316 35.558 1.00 90.31 591 SER A C 1
ATOM 4608 O O . SER A 1 591 ? -23.396 3.771 35.214 1.00 90.31 591 SER A O 1
ATOM 4610 N N . ALA A 1 592 ? -21.851 4.198 36.795 1.00 94.31 592 ALA A N 1
ATOM 4611 C CA . ALA A 1 592 ? -22.482 3.381 37.832 1.00 94.31 592 ALA A CA 1
ATOM 4612 C C . ALA A 1 592 ? -23.912 3.852 38.144 1.00 94.31 592 ALA A C 1
ATOM 4614 O O . ALA A 1 592 ? -24.835 3.045 38.242 1.00 94.31 592 ALA A O 1
ATOM 4615 N N . ARG A 1 593 ? -24.126 5.168 38.229 1.00 94.44 593 ARG A N 1
ATOM 4616 C CA . ARG A 1 593 ? -25.455 5.757 38.447 1.00 94.44 593 ARG A CA 1
ATOM 4617 C C . ARG A 1 593 ? -26.409 5.483 37.296 1.00 94.44 593 ARG A C 1
ATOM 4619 O O . ARG A 1 593 ? -27.536 5.076 37.538 1.00 94.44 593 ARG A O 1
ATOM 4626 N N . ASN A 1 594 ? -25.952 5.625 36.055 1.00 91.62 594 ASN A N 1
ATOM 4627 C CA . ASN A 1 594 ? -26.751 5.302 34.873 1.00 91.62 594 ASN A CA 1
ATOM 4628 C C . ASN A 1 594 ? -27.179 3.829 34.851 1.00 91.62 594 ASN A C 1
ATOM 4630 O O . ASN A 1 594 ? -28.247 3.502 34.337 1.00 91.62 594 ASN A O 1
ATOM 4634 N N . GLN A 1 595 ? -26.352 2.934 35.390 1.00 93.19 595 GLN A N 1
ATOM 4635 C CA . GLN A 1 595 ? -26.666 1.514 35.510 1.00 93.19 595 GLN A CA 1
ATOM 4636 C C . GLN A 1 595 ? -27.717 1.241 36.592 1.00 93.19 595 GLN A C 1
ATOM 4638 O O . GLN A 1 595 ? -28.682 0.526 36.325 1.00 93.19 595 GLN A O 1
ATOM 4643 N N . LEU A 1 596 ? -27.593 1.879 37.759 1.00 95.69 596 LEU A N 1
ATOM 4644 C CA . LEU A 1 596 ? -28.615 1.839 38.810 1.00 95.69 596 LEU A CA 1
ATOM 4645 C C . LEU A 1 596 ? -29.942 2.440 38.341 1.00 95.69 596 LEU A C 1
ATOM 4647 O O . LEU A 1 596 ? -30.996 1.883 38.608 1.00 95.69 596 LEU A O 1
ATOM 4651 N N . GLU A 1 597 ? -29.902 3.536 37.591 1.00 94.19 597 GLU A N 1
ATOM 4652 C CA . GLU A 1 597 ? -31.094 4.184 37.049 1.00 94.19 597 GLU A CA 1
ATOM 4653 C C . GLU A 1 597 ? -31.794 3.314 35.997 1.00 94.19 597 GLU A C 1
ATOM 4655 O O . GLU A 1 597 ? -33.023 3.229 35.943 1.00 94.19 597 GLU A O 1
ATOM 4660 N N . PHE A 1 598 ? -31.009 2.594 35.193 1.00 93.62 598 PHE A N 1
ATOM 4661 C CA . PHE A 1 598 ? -31.532 1.586 34.279 1.00 93.62 598 PHE A CA 1
ATOM 4662 C C . PHE A 1 598 ? -32.228 0.452 35.043 1.00 93.62 598 PHE A C 1
ATOM 4664 O O . PHE A 1 598 ? -33.361 0.105 34.720 1.00 93.62 598 PHE A O 1
ATOM 4671 N N . LEU A 1 599 ? -31.607 -0.067 36.107 1.00 93.81 599 LEU A N 1
ATOM 4672 C CA . LEU A 1 599 ? -32.236 -1.051 36.993 1.00 93.81 599 LEU A CA 1
ATOM 4673 C C . LEU A 1 599 ? -33.507 -0.502 37.659 1.00 93.81 599 LEU A C 1
ATOM 4675 O O . LEU A 1 599 ? -34.521 -1.192 37.681 1.00 93.81 599 LEU A O 1
ATOM 4679 N N . ARG A 1 600 ? -33.494 0.747 38.142 1.00 94.06 600 ARG A N 1
ATOM 4680 C CA . ARG A 1 600 ? -34.656 1.417 38.752 1.00 94.06 600 ARG A CA 1
ATOM 4681 C C . ARG A 1 600 ? -35.842 1.467 37.797 1.00 94.06 600 ARG A C 1
ATOM 4683 O O . ARG A 1 600 ? -36.981 1.343 38.226 1.00 94.06 600 ARG A O 1
ATOM 4690 N N . THR A 1 601 ? -35.563 1.673 36.513 1.00 92.88 601 THR A N 1
ATOM 4691 C CA . THR A 1 601 ? -36.585 1.797 35.470 1.00 92.88 601 THR A CA 1
ATOM 4692 C C . THR A 1 601 ? -37.184 0.441 35.094 1.00 92.88 601 THR A C 1
ATOM 4694 O O . THR A 1 601 ? -38.383 0.355 34.840 1.00 92.88 601 THR A O 1
ATOM 4697 N N . TYR A 1 602 ? -36.367 -0.617 35.057 1.00 92.31 602 TYR A N 1
ATOM 4698 C CA . TYR A 1 602 ? -36.741 -1.875 34.401 1.00 92.31 602 TYR A CA 1
ATOM 4699 C C . TYR A 1 602 ? -36.813 -3.115 35.308 1.00 92.31 602 TYR A C 1
ATOM 4701 O O . TYR A 1 602 ? -37.370 -4.126 34.882 1.00 92.31 602 TYR A O 1
ATOM 4709 N N . ASP A 1 603 ? -36.293 -3.078 36.537 1.00 89.25 603 ASP A N 1
ATOM 4710 C CA . ASP A 1 603 ? -36.363 -4.202 37.486 1.00 89.25 603 ASP A CA 1
ATOM 4711 C C . ASP A 1 603 ? -37.613 -4.130 38.394 1.00 89.25 603 ASP A C 1
ATOM 4713 O O . ASP A 1 603 ? -38.365 -3.156 38.406 1.00 89.25 603 ASP A O 1
ATOM 4717 N N . SER A 1 604 ? -37.855 -5.190 39.170 1.00 86.94 604 SER A N 1
ATOM 4718 C CA . SER A 1 604 ? -38.970 -5.332 40.120 1.00 86.94 604 SER A CA 1
ATOM 4719 C C . SER A 1 604 ? -38.811 -4.574 41.441 1.00 86.94 604 SER A C 1
ATOM 4721 O O . SER A 1 604 ? -39.748 -4.590 42.232 1.00 86.94 604 SER A O 1
ATOM 4723 N N . PHE A 1 605 ? -37.681 -3.901 41.678 1.00 91.12 605 PHE A N 1
ATOM 4724 C CA . PHE A 1 605 ? -37.361 -3.239 42.954 1.00 91.12 605 PHE A CA 1
ATOM 4725 C C . PHE A 1 605 ? -37.070 -1.729 42.805 1.00 91.12 605 PHE A C 1
ATOM 4727 O O . PHE A 1 605 ? -36.021 -1.242 43.242 1.00 91.12 605 PHE A O 1
ATOM 4734 N N . PRO A 1 606 ? -37.952 -0.947 42.148 1.00 92.06 606 PRO A N 1
ATOM 4735 C CA . PRO A 1 606 ? -37.692 0.466 41.873 1.00 92.06 606 PRO A CA 1
ATOM 4736 C C . PRO A 1 606 ? -37.563 1.299 43.155 1.00 92.06 606 PRO A C 1
ATOM 4738 O O . PRO A 1 606 ? -36.770 2.243 43.194 1.00 92.06 606 PRO A O 1
ATOM 4741 N N . THR A 1 607 ? -38.304 0.959 44.214 1.00 93.56 607 THR A N 1
ATOM 4742 C CA . THR A 1 607 ? -38.284 1.688 45.490 1.00 93.56 607 THR A CA 1
ATOM 4743 C C . THR A 1 607 ? -36.949 1.502 46.202 1.00 93.56 607 THR A C 1
ATOM 4745 O O . THR A 1 607 ? -36.326 2.477 46.616 1.00 93.56 607 THR A O 1
ATOM 4748 N N . GLU A 1 608 ? -36.463 0.270 46.289 1.00 95.31 608 GLU A N 1
ATOM 4749 C CA . GLU A 1 608 ? -35.217 -0.068 46.966 1.00 95.31 608 GLU A CA 1
ATOM 4750 C C . GLU A 1 608 ? -34.015 0.525 46.231 1.00 95.31 608 GLU A C 1
ATOM 4752 O O . GLU A 1 608 ? -33.123 1.103 46.855 1.00 95.31 608 GLU A O 1
ATOM 4757 N N . ILE A 1 609 ? -34.024 0.481 44.895 1.00 95.19 609 ILE A N 1
ATOM 4758 C CA . ILE A 1 609 ? -32.990 1.127 44.081 1.00 95.19 609 ILE A CA 1
ATOM 4759 C C . ILE A 1 609 ? -33.047 2.656 44.237 1.00 95.19 609 ILE A C 1
ATOM 4761 O O . ILE A 1 609 ? -32.001 3.298 44.314 1.00 95.19 609 ILE A O 1
ATOM 4765 N N . THR A 1 610 ? -34.242 3.248 44.357 1.00 95.31 610 THR A N 1
ATOM 4766 C CA . THR A 1 610 ? -34.395 4.684 44.660 1.00 95.31 610 THR A CA 1
ATOM 4767 C C . THR A 1 610 ? -33.769 5.032 46.013 1.00 95.31 610 THR A C 1
ATOM 4769 O O . THR A 1 610 ? -33.041 6.019 46.120 1.00 95.31 610 THR A O 1
ATOM 4772 N N . THR A 1 611 ? -33.990 4.210 47.043 1.00 93.62 611 THR A N 1
ATOM 4773 C CA . THR A 1 611 ? -33.348 4.382 48.354 1.00 93.62 611 THR A CA 1
ATOM 4774 C C . THR A 1 611 ? -31.826 4.268 48.261 1.00 93.62 611 THR A C 1
ATOM 4776 O O . THR A 1 611 ? -31.118 5.094 48.836 1.00 93.62 611 THR A O 1
ATOM 4779 N N . LEU A 1 612 ? -31.310 3.288 47.510 1.00 95.19 612 LEU A N 1
ATOM 4780 C CA . LEU A 1 612 ? -29.874 3.132 47.278 1.00 95.19 612 LEU A CA 1
ATOM 4781 C C . LEU A 1 612 ? -29.274 4.373 46.604 1.00 95.19 612 LEU A C 1
ATOM 4783 O O . LEU A 1 612 ? -28.289 4.908 47.103 1.00 95.19 612 LEU A O 1
ATOM 4787 N N . LEU A 1 613 ? -29.877 4.856 45.515 1.00 94.94 613 LEU A N 1
ATOM 4788 C CA . LEU A 1 613 ? -29.440 6.074 44.825 1.00 94.94 613 LEU A CA 1
ATOM 4789 C C . LEU A 1 613 ? -29.425 7.284 45.769 1.00 94.94 613 LEU A C 1
ATOM 4791 O O . LEU A 1 613 ? -28.420 7.989 45.831 1.00 94.94 613 LEU A O 1
ATOM 4795 N N . GLY A 1 614 ? -30.472 7.454 46.582 1.00 92.56 614 GLY A N 1
ATOM 4796 C CA . GLY A 1 614 ? -30.537 8.519 47.585 1.00 92.56 614 GLY A CA 1
ATOM 4797 C C . GLY A 1 614 ? -29.424 8.436 48.638 1.00 92.56 614 GLY A C 1
ATOM 4798 O O . GLY A 1 614 ? -28.860 9.461 49.014 1.00 92.56 614 GLY A O 1
ATOM 4799 N N . HIS A 1 615 ? -29.045 7.234 49.085 1.00 90.31 615 HIS A N 1
ATOM 4800 C CA . HIS A 1 615 ? -27.889 7.055 49.975 1.00 90.31 615 HIS A CA 1
ATOM 4801 C C . HIS A 1 615 ? -26.559 7.411 49.301 1.00 90.31 615 HIS A C 1
ATOM 4803 O O . HIS A 1 615 ? -25.653 7.910 49.971 1.00 90.31 615 HIS A O 1
ATOM 4809 N N . LEU A 1 616 ? -26.434 7.160 47.997 1.00 91.31 616 LEU A N 1
ATOM 4810 C CA . LEU A 1 616 ? -25.246 7.507 47.219 1.00 91.31 616 LEU A CA 1
ATOM 4811 C C . LEU A 1 616 ? -25.156 9.010 46.904 1.00 91.31 616 LEU A C 1
ATOM 4813 O O . LEU A 1 616 ? -24.067 9.477 46.601 1.00 91.31 616 LEU A O 1
ATOM 4817 N N . ASP A 1 617 ? -26.262 9.760 46.968 1.00 84.62 617 ASP A N 1
ATOM 4818 C CA . ASP A 1 617 ? -26.309 11.218 46.741 1.00 84.62 617 ASP A CA 1
ATOM 4819 C C . ASP A 1 617 ? -25.935 12.061 47.962 1.00 84.62 617 ASP A C 1
ATOM 4821 O O . ASP A 1 617 ? -25.565 13.226 47.832 1.00 84.62 617 ASP A O 1
ATOM 4825 N N . GLN A 1 618 ? -26.041 11.495 49.162 1.00 72.56 618 GLN A N 1
ATOM 4826 C CA . GLN A 1 618 ? -25.803 12.222 50.412 1.00 72.56 618 GLN A CA 1
ATOM 4827 C C . GLN A 1 618 ? -24.315 12.328 50.798 1.00 72.56 618 GLN A C 1
ATOM 4829 O O . GLN A 1 618 ? -24.001 12.924 51.833 1.00 72.56 618 GLN A O 1
ATOM 4834 N N . ARG A 1 619 ? -23.401 11.726 50.029 1.00 56.09 619 ARG A N 1
ATOM 4835 C CA . ARG A 1 619 ? -21.960 11.621 50.316 1.00 56.09 619 ARG A CA 1
ATOM 4836 C C . ARG A 1 619 ? -21.142 11.632 49.037 1.00 56.09 619 ARG A C 1
ATOM 4838 O O . ARG A 1 619 ? -19.940 11.955 49.161 1.00 56.09 619 ARG A O 1
#

Radius of gyration: 38.65 Å; chains: 1; bounding box: 86×54×110 Å

Organism: NCBI:txid113560

pLDDT: mean 89.54, std 9.47, range [41.34, 98.38]

InterPro domains:
  IPR046880 Tetratricopeptide Repeats-Sensor [PF20308] (388-509)